Protein 6PTM (pdb70)

Solvent-accessible surface area: 27986 Å² total; per-residue (Å²): 103,68,158,87,0,44,38,57,10,77,81,0,98,150,19,11,64,141,0,110,93,82,69,33,50,0,23,47,2,28,2,2,17,40,0,0,54,7,2,32,38,4,0,79,44,0,70,104,46,48,108,36,0,44,137,26,0,58,118,1,62,92,7,28,146,76,15,52,148,36,0,144,67,0,6,64,26,0,10,53,20,0,4,64,6,0,59,54,11,18,74,46,0,59,17,17,54,166,68,106,38,118,55,36,115,16,40,102,31,52,23,63,125,0,120,31,75,127,1,33,0,26,23,143,62,109,9,1,4,5,4,4,3,14,141,10,24,111,49,153,68,2,48,85,49,0,7,26,12,18,22,13,115,0,12,0,29,25,0,84,49,75,89,15,78,17,20,88,150,13,37,85,93,0,114,147,43,142,77,23,4,0,0,13,0,46,1,24,4,48,80,6,6,159,56,0,49,135,118,41,88,66,0,62,68,6,22,1,53,126,64,0,55,0,0,0,20,7,78,11,0,47,64,0,1,27,21,2,0,118,22,0,0,70,72,0,35,61,59,14,0,12,23,0,0,0,0,3,0,20,37,0,4,4,11,0,20,64,187,59,167,15,24,14,68,8,7,109,100,0,1,70,62,0,34,119,41,0,124,130,66,4,54,70,24,91,123,0,23,127,22,24,104,44,111,49,155,52,21,83,37,0,89,10,61,47,25,0,66,69,108,50,58,28,38,25,31,9,1,0,1,1,13,4,0,3,62,12,0,18,82,0,6,28,34,0,31,78,18,0,97,136,74,3,94,140,6,67,1,0,4,7,5,28,1,51,15,7,7,78,36,108,13,7,2,0,4,8,4,23,8,1,2,123,33,6,52,0,0,4,0,3,0,29,8,1,13,54,114,35,144,66,85,91,54,100,27,39,155,6,9,27,0,34,3,17,12,0,0,0,0,0,2,0,0,6,3,13,8,59,74,38,1,0,1,0,1,22,0,20,0,3,3,23,38,32,23,3,40,1,118,14,66,57,75,16,0,42,0,0,0,0,0,0,1,1,5,0,3,3,2,3,30,0,47,11,5,7,2,72,110,100,0,29,47,84,90,16,19,0,2,1,2,3,0,5,0,58,1,1,15,14,0,10,2,0,14,16,20,0,17,25,9,6,75,50,0,3,52,2,8,123,49,100,21,4,0,20,2,2,9,5,56,0,0,0,2,8,36,70,101,0,3,65,16,2,40,91,0,0,38,67,0,1,22,14,2,8,4,0,0,0,0,6,42,20,3,8,130,106,27,93,62,98,11,15,0,0,0,0,17,58,0,36,44,0,47,75,41,4,1,83,10,0,35,102,9,0,75,102,83,6,12,0,0,17,13,78,81,5,14,114,28,17,15,18,39,118,94,26,109,66,75,20,126,90,60,158,12,113,39,38,88,6,81,71,33,88,73,1,57,98,60,0,35,48,16,0,108,96,86,142,30,61,20,83,0,50,26,62,40,94,36,128,44,85,80,60,0,2,0,16,6,12,16,72,92,65,94,75,72,23,0,0,0,0,0,0,0,0,99,24,76,1,40,0,44,10,59,15,61,74,59,98,32,95,55,7,36,47,16,46,37,35,79,190,28,52,56,133,20,90,0,90,37,20,31,34,30,8,0,38,0,15,18,141

Nearest PDB structures (foldseek):
  6ptm-assembly1_A  TM=1.001E+00  e=0.000E+00  Bacteroides ovatus CL02T12C04
  5xb7-assembly1_D  TM=7.186E-01  e=4.247E-19  Bifidobacterium animalis subsp. lactis
  4uzs-assembly1_C  TM=6.684E-01  e=4.141E-20  Bifidobacterium bifidum S17
  5xb7-assembly1_C  TM=7.008E-01  e=5.876E-19  Bifidobacterium animalis subsp. lactis
  5xb7-assembly2_F  TM=6.852E-01  e=8.584E-19  Bifidobacterium animalis subsp. lactis

Radius of gyration: 26.78 Å; Cα contacts (8 Å, |Δi|>4): 1534; chains: 1; bounding box: 70×68×66 Å

Sequence (726 aa):
KEEEASGKINELRKLIAKAKKSGINTLKEETALRTAEIFMGYAKWDENNIDANVKNFSLVKKYKNESEKYAKLLPDFERQEIIEMMNSSISELEEAVMRGELKRLPTPVVDWTKVKVDKKDMLVYEGKPVFLADWTWKPRIKEYIEYHGNLDGFFMTNANVINNKGDISPKVINELQEKEDGSIGFVFLNHSNFPKWAEKKDPTVKDGPGIKYTMYDINHPLARQVNSDLIKGTVPYMAGKQYTGLGYMLCNEPHWNCIEKTWASAPISEYAYEEFRKWLKNKHGNNIDRLNELWSTSYKDFSSVDGPRIMQASMQGSPMYFDFMAFNMDRVTEWFSFLKNEIRKYDPQAKTHIKIMPNLWSDNKRDSGIDLEALTRRNSEIIGNDASSCGAWMWGKPKSWEKNYAFDWVEICMAYDFMKSVSPDKVMFNTEGHMLSTGKYRDLYQTKEYARGNYWLATIHGLTATQTWYWCRREDGSSRNGYAASNNHQPRIVNEVHATMIDLNSVSDYIMSFQRQRKPLRIFYTKASSINKAEHMNDVLRIYEKLNFSGLPIGFATEGILKNNPHEWDAIVVYKTPYAFKSDIETVQKYLDECGTVIIDNESFKTDEYGRKIDLTLKQGKGKLIVVSTLNEMKNEALAAVKSNKGMPMISIAETNDRNMPGCEWRVIAKDKNKYIVNIVNIGKSDATVSMSAAKGNIKSVSEVLTGLKSATKIVLKPNDVQLLEVSLE

Secondary structure (DSSP, 8-state):
-HHHHHHHHHHHHHHHHHHHHTT---HHHHHHHHHHHHHHHHHHHHHH-HHHHHHHHHTSGGGSTTHHHHHHHHHHHHHHHHHHHHHHHHHHHHHHHTTSSPPPP-----GGG-EEETTEEEETTEEE-EEEETT----HHHHTTS---EEEEEEGGGB-STT--B-HHHHHHHHH--S-SSEEEEEEBS---HHHHHH-GGGGSS-BTTTB-S-TT-HHHHHHHHHHHHHHHHHHTT-GGGTT-EEEEES-----BTTSTT-----HHHHHHHHHHHHHHHSSHHHHHHHHT---SSGGG----SSB-GGGTTSHHHHHHHHHHHHHHHHHHHHHHHHHHHH-TT--EEEE--THHHHSS---S---HHHHHHH-SSEEE--B--S--SSSSPPGGGGTBSS--HIIIIIHHHHHHH-TTS-EEEEEEBSS--SS---TT--HHHHHHHHHHHHHTT--EEEES---B-TTS-B---STTSGGG-HHHHHHHHHHHHHHHHTHHHHHHHHHS---EEEE--HHHHHH-SSHHHHHHHHHHHHTTSSS-EEEE-HHHHHHS----SEEEE-S--B--HHHHHHHHHHHHTT-EEEE-SSSS-B-TTSPBPS-----TTSEEEE-SSHHHHHHHHHHHHHHTT-S-SEEEEEEESSSS--EEEEEEEEETTEEEEEEEE-BSS-EEEEEEESSS-EEEEEETTT--B--SEEEE-TT-EEEEEEEE-

Structure (mmCIF, N/CA/C/O backbone):
data_6PTM
#
_entry.id   6PTM
#
_cell.length_a   60.240
_cell.length_b   109.690
_cell.length_c   126.090
_cell.angle_alpha   90.000
_cell.angle_beta   90.000
_cell.angle_gamma   90.000
#
_symmetry.space_group_name_H-M   'P 21 21 21'
#
loop_
_entity.id
_entity.type
_entity.pdbx_description
1 polymer 'Uncharacterized protein'
2 non-polymer 1,2-ETHANEDIOL
3 water water
#
loop_
_atom_site.group_PDB
_atom_site.id
_atom_site.type_symbol
_atom_site.label_atom_id
_atom_site.label_alt_id
_atom_site.label_comp_id
_atom_site.label_asym_id
_atom_site.label_entity_id
_atom_site.label_seq_id
_atom_site.pdbx_PDB_ins_code
_atom_site.Cartn_x
_atom_site.Cartn_y
_atom_site.Cartn_z
_atom_site.occupancy
_atom_site.B_iso_or_equiv
_atom_site.auth_seq_id
_atom_site.auth_comp_id
_atom_site.auth_asym_id
_atom_site.auth_atom_id
_atom_site.pdbx_PDB_model_num
ATOM 1 N N . LYS A 1 43 ? 71.653 145.889 11.796 1.00 42.07 45 LYS A N 1
ATOM 2 C CA . LYS A 1 43 ? 71.053 144.627 11.247 1.00 38.49 45 LYS A CA 1
ATOM 3 C C . LYS A 1 43 ? 70.554 143.744 12.383 1.00 32.92 45 LYS A C 1
ATOM 4 O O . LYS A 1 43 ? 69.701 142.898 12.123 1.00 35.30 45 LYS A O 1
ATOM 10 N N . GLU A 1 44 ? 71.034 143.975 13.598 1.00 31.29 46 GLU A N 1
ATOM 11 C CA . GLU A 1 44 ? 70.573 143.267 14.815 1.00 32.17 46 GLU A CA 1
ATOM 12 C C . GLU A 1 44 ? 69.082 143.545 15.047 1.00 31.60 46 GLU A C 1
ATOM 13 O O . GLU A 1 44 ? 68.278 142.584 15.111 1.00 28.54 46 GLU A O 1
ATOM 19 N N . GLU A 1 45 ? 68.707 144.816 15.139 1.00 29.80 47 GLU A N 1
ATOM 20 C CA . GLU A 1 45 ? 67.296 145.227 15.346 1.00 30.52 47 GLU A CA 1
ATOM 21 C C . GLU A 1 45 ? 66.437 144.696 14.182 1.00 25.82 47 GLU A C 1
ATOM 22 O O . GLU A 1 45 ? 65.365 144.106 14.423 1.00 22.58 47 GLU A O 1
ATOM 28 N N . GLU A 1 46 ? 66.902 144.867 12.949 1.00 25.56 48 GLU A N 1
ATOM 29 C CA . GLU A 1 46 ? 66.143 144.456 11.734 1.00 25.76 48 GLU A CA 1
ATOM 30 C C . GLU A 1 46 ? 65.928 142.938 11.773 1.00 24.50 48 GLU A C 1
ATOM 31 O O . GLU A 1 46 ? 64.802 142.495 11.502 1.00 22.85 48 GLU A O 1
ATOM 37 N N . ALA A 1 47 ? 66.982 142.165 12.070 1.00 22.82 49 ALA A N 1
ATOM 38 C CA . ALA A 1 47 ? 66.902 140.691 12.139 1.00 22.73 49 ALA A CA 1
ATOM 39 C C . ALA A 1 47 ? 65.917 140.275 13.233 1.00 23.27 49 ALA A C 1
ATOM 40 O O . ALA A 1 47 ? 65.082 139.410 12.906 1.00 21.98 49 ALA A O 1
ATOM 42 N N . SER A 1 48 ? 66.002 140.836 14.455 1.00 21.37 50 SER A N 1
ATOM 43 C CA . SER A 1 48 ? 65.076 140.503 15.577 1.00 22.91 50 SER A CA 1
ATOM 44 C C . SER A 1 48 ? 63.638 140.767 15.147 1.00 22.04 50 SER A C 1
ATOM 45 O O . SER A 1 48 ? 62.811 139.975 15.504 1.00 24.03 50 SER A O 1
ATOM 48 N N . GLY A 1 49 ? 63.379 141.883 14.465 1.00 22.00 51 GLY A N 1
ATOM 49 C CA . GLY A 1 49 ? 62.068 142.228 13.879 1.00 24.34 51 GLY A CA 1
ATOM 50 C C . GLY A 1 49 ? 61.510 141.133 12.969 1.00 23.83 51 GLY A C 1
ATOM 51 O O . GLY A 1 49 ? 60.384 140.699 13.203 1.00 26.90 51 GLY A O 1
ATOM 52 N N . LYS A 1 50 ? 62.259 140.694 11.958 1.00 25.01 52 LYS A N 1
ATOM 53 C CA . LYS A 1 50 ? 61.838 139.614 11.012 1.00 23.89 52 LYS A CA 1
ATOM 54 C C . LYS A 1 50 ? 61.605 138.292 11.741 1.00 22.14 52 LYS A C 1
ATOM 55 O O . LYS A 1 50 ? 60.639 137.576 11.397 1.00 18.56 52 LYS A O 1
ATOM 61 N N . ILE A 1 51 ? 62.446 137.988 12.732 1.00 21.18 53 ILE A N 1
ATOM 62 C CA . ILE A 1 51 ? 62.304 136.755 13.540 1.00 21.87 53 ILE A CA 1
ATOM 63 C C . ILE A 1 51 ? 60.960 136.798 14.266 1.00 24.06 53 ILE A C 1
ATOM 64 O O . ILE A 1 51 ? 60.205 135.773 14.234 1.00 22.73 53 ILE A O 1
ATOM 69 N N . ASN A 1 52 ? 60.666 137.911 14.946 1.00 25.55 54 ASN A N 1
ATOM 70 C CA . ASN A 1 52 ? 59.374 138.052 15.675 1.00 26.00 54 ASN A CA 1
ATOM 71 C C . ASN A 1 52 ? 58.225 137.916 14.670 1.00 23.15 54 ASN A C 1
ATOM 72 O O . ASN A 1 52 ? 57.213 137.342 15.016 1.00 26.64 54 ASN A O 1
ATOM 77 N N . GLU A 1 53 ? 58.376 138.438 13.460 1.00 23.65 55 GLU A N 1
ATOM 78 C CA . GLU A 1 53 ? 57.303 138.422 12.435 1.00 24.80 55 GLU A CA 1
ATOM 79 C C . GLU A 1 53 ? 57.056 136.957 12.043 1.00 24.10 55 GLU A C 1
ATOM 80 O O . GLU A 1 53 ? 55.885 136.503 12.117 1.00 22.34 55 GLU A O 1
ATOM 86 N N . LEU A 1 54 ? 58.119 136.217 11.696 1.00 21.50 56 LEU A N 1
ATOM 87 C CA . LEU A 1 54 ? 57.987 134.781 11.341 1.00 21.48 56 LEU A CA 1
ATOM 88 C C . LEU A 1 54 ? 57.380 134.001 12.501 1.00 20.02 56 LEU A C 1
ATOM 89 O O . LEU A 1 54 ? 56.521 133.161 12.226 1.00 22.47 56 LEU A O 1
ATOM 94 N N . ARG A 1 55 ? 57.783 134.277 13.749 1.00 21.48 57 ARG A N 1
ATOM 95 C CA . ARG A 1 55 ? 57.266 133.554 14.943 1.00 20.99 57 ARG A CA 1
ATOM 96 C C . ARG A 1 55 ? 55.745 133.732 15.060 1.00 21.87 57 ARG A C 1
ATOM 97 O O . ARG A 1 55 ? 55.061 132.740 15.363 1.00 23.84 57 ARG A O 1
ATOM 105 N N . LYS A 1 56 ? 55.212 134.931 14.829 1.00 23.33 58 LYS A N 1
ATOM 106 C CA . LYS A 1 56 ? 53.739 135.128 14.889 1.00 26.10 58 LYS A CA 1
ATOM 107 C C . LYS A 1 56 ? 53.080 134.451 13.677 1.00 23.66 58 LYS A C 1
ATOM 108 O O . LYS A 1 56 ? 52.000 133.897 13.833 1.00 25.14 58 LYS A O 1
ATOM 114 N N . LEU A 1 57 ? 53.684 134.507 12.495 1.00 21.66 59 LEU A N 1
ATOM 115 C CA . LEU A 1 57 ? 53.068 133.916 11.274 1.00 21.63 59 LEU A CA 1
ATOM 116 C C . LEU A 1 57 ? 52.980 132.403 11.462 1.00 21.93 59 LEU A C 1
ATOM 117 O O . LEU A 1 57 ? 51.956 131.805 11.098 1.00 23.29 59 LEU A O 1
ATOM 122 N N . ILE A 1 58 ? 53.998 131.807 12.076 1.00 21.23 60 ILE A N 1
ATOM 123 C CA . ILE A 1 58 ? 53.977 130.359 12.402 1.00 22.59 60 ILE A CA 1
ATOM 124 C C . ILE A 1 58 ? 52.778 130.053 13.307 1.00 22.98 60 ILE A C 1
ATOM 125 O O . ILE A 1 58 ? 52.061 129.074 13.030 1.00 21.38 60 ILE A O 1
ATOM 130 N N . ALA A 1 59 ? 52.566 130.834 14.367 1.00 26.11 61 ALA A N 1
ATOM 131 C CA . ALA A 1 59 ? 51.455 130.569 15.321 1.00 24.34 61 ALA A CA 1
ATOM 132 C C . ALA A 1 59 ? 50.143 130.641 14.543 1.00 24.20 61 ALA A C 1
ATOM 133 O O . ALA A 1 59 ? 49.340 129.712 14.697 1.00 28.79 61 ALA A O 1
ATOM 135 N N . LYS A 1 60 ? 49.975 131.650 13.681 1.00 25.45 62 LYS A N 1
ATOM 136 C CA . LYS A 1 60 ? 48.760 131.817 12.843 1.00 27.11 62 LYS A CA 1
ATOM 137 C C . LYS A 1 60 ? 48.601 130.625 11.882 1.00 28.49 62 LYS A C 1
ATOM 138 O O . LYS A 1 60 ? 47.522 130.006 11.915 1.00 26.77 62 LYS A O 1
ATOM 144 N N . ALA A 1 61 ? 49.613 130.263 11.079 1.00 24.36 63 ALA A N 1
ATOM 145 C CA . ALA A 1 61 ? 49.520 129.083 10.164 1.00 24.80 63 ALA A CA 1
ATOM 146 C C . ALA A 1 61 ? 49.146 127.791 10.918 1.00 24.58 63 ALA A C 1
ATOM 147 O O . ALA A 1 61 ? 48.301 127.036 10.418 1.00 23.94 63 ALA A O 1
ATOM 149 N N . LYS A 1 62 ? 49.778 127.529 12.062 1.00 27.34 64 LYS A N 1
ATOM 150 C CA . LYS A 1 62 ? 49.491 126.369 12.951 1.00 30.78 64 LYS A CA 1
ATOM 151 C C . LYS A 1 62 ? 48.004 126.273 13.286 1.00 34.57 64 LYS A C 1
ATOM 152 O O . LYS A 1 62 ? 47.477 125.136 13.243 1.00 33.45 64 LYS A O 1
ATOM 158 N N . LYS A 1 63 ? 47.380 127.405 13.642 1.00 39.02 65 LYS A N 1
ATOM 159 C CA . LYS A 1 63 ? 45.925 127.513 13.946 1.00 38.68 65 LYS A CA 1
ATOM 160 C C . LYS A 1 63 ? 45.147 126.936 12.753 1.00 38.52 65 LYS A C 1
ATOM 161 O O . LYS A 1 63 ? 44.159 126.256 12.979 1.00 36.76 65 LYS A O 1
ATOM 163 N N . SER A 1 64 ? 45.590 127.149 11.515 1.00 37.08 66 SER A N 1
ATOM 164 C CA . SER A 1 64 ? 44.878 126.678 10.299 1.00 34.30 66 SER A CA 1
ATOM 165 C C . SER A 1 64 ? 45.190 125.216 9.974 1.00 32.58 66 SER A C 1
ATOM 166 O O . SER A 1 64 ? 44.766 124.776 8.892 1.00 37.84 66 SER A O 1
ATOM 169 N N . GLY A 1 65 ? 45.958 124.519 10.813 1.00 29.36 67 GLY A N 1
ATOM 170 C CA . GLY A 1 65 ? 46.395 123.128 10.581 1.00 28.74 67 GLY A CA 1
ATOM 171 C C . GLY A 1 65 ? 47.546 122.991 9.576 1.00 28.22 67 GLY A C 1
ATOM 172 O O . GLY A 1 65 ? 47.801 121.870 9.134 1.00 24.61 67 GLY A O 1
ATOM 173 N N . ILE A 1 66 ? 48.247 124.060 9.211 1.00 25.87 68 ILE A N 1
ATOM 174 C CA . ILE A 1 66 ? 49.434 123.950 8.311 1.00 24.63 68 ILE A CA 1
ATOM 175 C C . ILE A 1 66 ? 50.600 123.329 9.103 1.00 22.84 68 ILE A C 1
ATOM 176 O O . ILE A 1 66 ? 50.886 123.800 10.210 1.00 22.44 68 ILE A O 1
ATOM 181 N N . ASN A 1 67 ? 51.296 122.355 8.518 1.00 19.80 69 ASN A N 1
ATOM 182 C CA . ASN A 1 67 ? 52.567 121.816 9.063 1.00 19.70 69 ASN A CA 1
ATOM 183 C C . ASN A 1 67 ? 53.675 122.867 8.879 1.00 20.41 69 ASN A C 1
ATOM 184 O O . ASN A 1 67 ? 54.211 123.002 7.727 1.00 18.55 69 ASN A O 1
ATOM 189 N N . THR A 1 68 ? 54.058 123.564 9.961 1.00 18.92 70 THR A N 1
ATOM 190 C CA . THR A 1 68 ? 55.048 124.672 9.925 1.00 17.97 70 THR A CA 1
ATOM 191 C C . THR A 1 68 ? 56.448 124.156 10.295 1.00 16.82 70 THR A C 1
ATOM 192 O O . THR A 1 68 ? 57.286 124.974 10.710 1.00 16.36 70 THR A O 1
ATOM 196 N N . LEU A 1 69 ? 56.725 122.862 10.165 1.00 16.47 71 LEU A N 1
ATOM 197 C CA . LEU A 1 69 ? 58.068 122.314 10.512 1.00 17.22 71 LEU A CA 1
ATOM 198 C C . LEU A 1 69 ? 59.171 123.124 9.812 1.00 16.36 71 LEU A C 1
ATOM 199 O O . LEU A 1 69 ? 60.167 123.478 10.462 1.00 15.96 71 LEU A O 1
ATOM 204 N N . LYS A 1 70 ? 59.006 123.415 8.528 1.00 16.47 72 LYS A N 1
ATOM 205 C CA . LYS A 1 70 ? 60.075 124.062 7.728 1.00 17.86 72 LYS A CA 1
ATOM 206 C C . LYS A 1 70 ? 60.400 125.433 8.351 1.00 16.50 72 LYS A C 1
ATOM 207 O O . LYS A 1 70 ? 61.554 125.672 8.640 1.00 15.87 72 LYS A O 1
ATOM 213 N N . GLU A 1 71 ? 59.381 126.262 8.589 1.00 17.83 73 GLU A N 1
ATOM 214 C CA . GLU A 1 71 ? 59.538 127.639 9.123 1.00 17.29 73 GLU A CA 1
ATOM 215 C C . GLU A 1 71 ? 60.036 127.581 10.573 1.00 16.62 73 GLU A C 1
ATOM 216 O O . GLU A 1 71 ? 60.881 128.434 10.949 1.00 18.31 73 GLU A O 1
ATOM 222 N N . GLU A 1 72 ? 59.565 126.632 11.373 1.00 17.33 74 GLU A N 1
ATOM 223 C CA . GLU A 1 72 ? 60.086 126.451 12.754 1.00 17.18 74 GLU A CA 1
ATOM 224 C C . GLU A 1 72 ? 61.572 126.109 12.734 1.00 16.71 74 GLU A C 1
ATOM 225 O O . GLU A 1 72 ? 62.311 126.552 13.650 1.00 16.52 74 GLU A O 1
ATOM 231 N N . THR A 1 73 ? 62.009 125.325 11.748 1.00 17.02 75 THR A N 1
ATOM 232 C CA . THR A 1 73 ? 63.437 124.960 11.588 1.00 15.58 75 THR A CA 1
ATOM 233 C C . THR A 1 73 ? 64.222 126.230 11.273 1.00 15.73 75 THR A C 1
ATOM 234 O O . THR A 1 73 ? 65.284 126.452 11.891 1.00 16.49 75 THR A O 1
ATOM 238 N N . ALA A 1 74 ? 63.745 127.030 10.323 1.00 15.93 76 ALA A N 1
ATOM 239 C CA . ALA A 1 74 ? 64.372 128.320 9.943 1.00 16.18 76 ALA A CA 1
ATOM 240 C C . ALA A 1 74 ? 64.397 129.279 11.151 1.00 16.57 76 ALA A C 1
ATOM 241 O O . ALA A 1 74 ? 65.433 129.955 11.367 1.00 15.49 76 ALA A O 1
ATOM 243 N N . LEU A 1 75 ? 63.270 129.405 11.854 1.00 18.10 77 LEU A N 1
ATOM 244 C CA . LEU A 1 75 ? 63.150 130.289 13.049 1.00 17.82 77 LEU A CA 1
ATOM 245 C C . LEU A 1 75 ? 64.200 129.853 14.076 1.00 18.24 77 LEU A C 1
ATOM 246 O O . LEU A 1 75 ? 64.898 130.712 14.619 1.00 19.70 77 LEU A O 1
ATOM 251 N N . ARG A 1 76 ? 64.286 128.562 14.377 1.00 18.35 78 ARG A N 1
ATOM 252 C CA . ARG A 1 76 ? 65.258 128.055 15.373 1.00 18.21 78 ARG A CA 1
ATOM 253 C C . ARG A 1 76 ? 66.680 128.351 14.896 1.00 19.20 78 ARG A C 1
ATOM 254 O O . ARG A 1 76 ? 67.531 128.757 15.721 1.00 17.84 78 ARG A O 1
ATOM 262 N N . THR A 1 77 ? 66.952 128.144 13.614 1.00 18.39 79 THR A N 1
ATOM 263 C CA . THR A 1 77 ? 68.284 128.456 13.076 1.00 17.88 79 THR A CA 1
ATOM 264 C C . THR A 1 77 ? 68.600 129.928 13.355 1.00 17.49 79 THR A C 1
ATOM 265 O O . THR A 1 77 ? 69.746 130.271 13.730 1.00 17.59 79 THR A O 1
ATOM 269 N N . ALA A 1 78 ? 67.631 130.789 13.106 1.00 18.48 80 ALA A N 1
ATOM 270 C CA . ALA A 1 78 ? 67.790 132.243 13.236 1.00 17.66 80 ALA A CA 1
ATOM 271 C C . ALA A 1 78 ? 68.062 132.556 14.708 1.00 19.49 80 ALA A C 1
ATOM 272 O O . ALA A 1 78 ? 69.069 133.254 14.991 1.00 20.06 80 ALA A O 1
ATOM 274 N N . GLU A 1 79 ? 67.263 131.988 15.620 1.00 19.71 81 GLU A N 1
ATOM 275 C CA . GLU A 1 79 ? 67.420 132.217 17.088 1.00 20.23 81 GLU A CA 1
ATOM 276 C C . GLU A 1 79 ? 68.828 131.819 17.502 1.00 19.86 81 GLU A C 1
ATOM 277 O O . GLU A 1 79 ? 69.441 132.562 18.233 1.00 17.52 81 GLU A O 1
ATOM 283 N N . ILE A 1 80 ? 69.341 130.704 16.985 1.00 19.06 82 ILE A N 1
ATOM 284 C CA . ILE A 1 80 ? 70.691 130.203 17.367 1.00 19.67 82 ILE A CA 1
ATOM 285 C C . ILE A 1 80 ? 71.752 131.177 16.845 1.00 19.67 82 ILE A C 1
ATOM 286 O O . ILE A 1 80 ? 72.655 131.527 17.608 1.00 19.24 82 ILE A O 1
ATOM 291 N N . PHE A 1 81 ? 71.644 131.590 15.588 1.00 17.96 83 PHE A N 1
ATOM 292 C CA . PHE A 1 81 ? 72.725 132.361 14.928 1.00 18.78 83 PHE A CA 1
ATOM 293 C C . PHE A 1 81 ? 72.667 133.815 15.375 1.00 18.64 83 PHE A C 1
ATOM 294 O O . PHE A 1 81 ? 73.656 134.510 15.137 1.00 20.40 83 PHE A O 1
ATOM 302 N N . MET A 1 82 ? 71.563 134.266 15.954 1.00 18.03 84 MET A N 1
ATOM 303 C CA . MET A 1 82 ? 71.557 135.627 16.540 1.00 19.75 84 MET A CA 1
ATOM 304 C C . MET A 1 82 ? 72.544 135.576 17.714 1.00 19.75 84 MET A C 1
ATOM 305 O O . MET A 1 82 ? 73.341 136.512 17.854 1.00 20.67 84 MET A O 1
ATOM 310 N N . GLY A 1 83 ? 72.496 134.523 18.528 1.00 19.23 85 GLY A N 1
ATOM 311 C CA . GLY A 1 83 ? 73.429 134.403 19.660 1.00 21.42 85 GLY A CA 1
ATOM 312 C C . GLY A 1 83 ? 74.854 134.214 19.173 1.00 22.50 85 GLY A C 1
ATOM 313 O O . GLY A 1 83 ? 75.796 134.780 19.796 1.00 20.09 85 GLY A O 1
ATOM 314 N N . TYR A 1 84 ? 75.037 133.475 18.073 1.00 20.20 86 TYR A N 1
ATOM 315 C CA . TYR A 1 84 ? 76.394 133.267 17.515 1.00 21.17 86 TYR A CA 1
ATOM 316 C C . TYR A 1 84 ? 76.940 134.606 16.998 1.00 21.25 86 TYR A C 1
ATOM 317 O O . TYR A 1 84 ? 78.130 134.893 17.240 1.00 21.07 86 TYR A O 1
ATOM 326 N N . ALA A 1 85 ? 76.109 135.401 16.310 1.00 19.30 87 ALA A N 1
ATOM 327 C CA . ALA A 1 85 ? 76.496 136.715 15.778 1.00 20.81 87 ALA A CA 1
ATOM 328 C C . ALA A 1 85 ? 76.862 137.647 16.952 1.00 22.12 87 ALA A C 1
ATOM 329 O O . ALA A 1 85 ? 77.833 138.401 16.810 1.00 22.54 87 ALA A O 1
ATOM 331 N N . LYS A 1 86 ? 76.120 137.591 18.054 1.00 22.33 88 LYS A N 1
ATOM 332 C CA . LYS A 1 86 ? 76.397 138.403 19.271 1.00 24.11 88 LYS A CA 1
ATOM 333 C C . LYS A 1 86 ? 77.758 137.976 19.831 1.00 23.41 88 LYS A C 1
ATOM 334 O O . LYS A 1 86 ? 78.570 138.838 20.121 1.00 24.45 88 LYS A O 1
ATOM 340 N N . TRP A 1 87 ? 78.019 136.679 19.950 1.00 22.77 89 TRP A N 1
ATOM 341 C CA . TRP A 1 87 ? 79.375 136.191 20.292 1.00 22.55 89 TRP A CA 1
ATOM 342 C C . TRP A 1 87 ? 80.382 136.766 19.301 1.00 23.26 89 TRP A C 1
ATOM 343 O O . TRP A 1 87 ? 81.375 137.349 19.757 1.00 24.02 89 TRP A O 1
ATOM 354 N N . ASP A 1 88 ? 80.105 136.713 18.004 1.00 20.37 90 ASP A N 1
ATOM 355 C CA . ASP A 1 88 ? 81.099 137.169 17.011 1.00 21.93 90 ASP A CA 1
ATOM 356 C C . ASP A 1 88 ? 81.377 138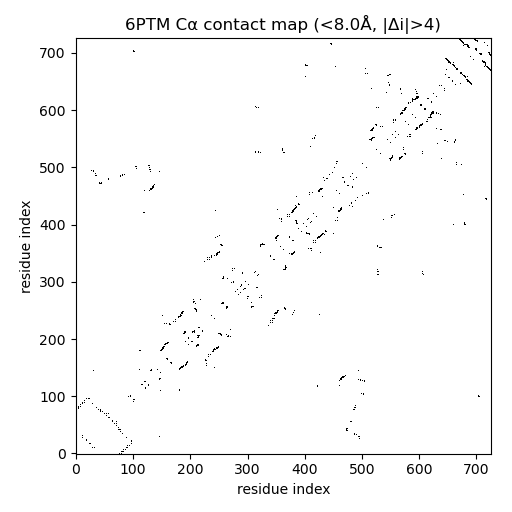.668 17.248 1.00 23.93 90 ASP A C 1
ATOM 357 O O . ASP A 1 88 ? 82.542 139.091 17.180 1.00 24.06 90 ASP A O 1
ATOM 362 N N . GLU A 1 89 ? 80.337 139.453 17.461 1.00 25.67 91 GLU A N 1
ATOM 363 C CA . GLU A 1 89 ? 80.438 140.924 17.640 1.00 28.64 91 GLU A CA 1
ATOM 364 C C . GLU A 1 89 ? 81.325 141.204 18.859 1.00 28.60 91 GLU A C 1
ATOM 365 O O . GLU A 1 89 ? 82.076 142.146 18.799 1.00 25.84 91 GLU A O 1
ATOM 371 N N . ASN A 1 90 ? 81.256 140.371 19.905 1.00 30.76 92 ASN A N 1
ATOM 372 C CA . ASN A 1 90 ? 81.971 140.591 21.195 1.00 30.69 92 ASN A CA 1
ATOM 373 C C . ASN A 1 90 ? 83.354 139.934 21.192 1.00 30.70 92 ASN A C 1
ATOM 374 O O . ASN A 1 90 ? 84.086 140.149 22.173 1.00 33.30 92 ASN A O 1
ATOM 379 N N . ASN A 1 91 ? 83.722 139.184 20.158 1.00 27.11 93 ASN A N 1
ATOM 380 C CA . ASN A 1 91 ? 84.986 138.406 20.160 1.00 27.62 93 ASN A CA 1
ATOM 381 C C . ASN A 1 91 ? 85.660 138.575 18.802 1.00 28.86 93 ASN A C 1
ATOM 382 O O . ASN A 1 91 ? 86.063 137.541 18.231 1.00 28.29 93 ASN A O 1
ATOM 387 N N . ILE A 1 92 ? 85.755 139.815 18.291 1.00 28.09 94 ILE A N 1
ATOM 388 C CA . ILE A 1 92 ? 86.344 140.094 16.944 1.00 30.46 94 ILE A CA 1
ATOM 389 C C . ILE A 1 92 ? 87.728 139.429 16.868 1.00 30.52 94 ILE A C 1
ATOM 390 O O . ILE A 1 92 ? 88.088 138.837 15.787 1.00 29.02 94 ILE A O 1
ATOM 395 N N . ASP A 1 93 ? 88.511 139.581 17.944 1.00 34.84 95 ASP A N 1
ATOM 396 C CA . ASP A 1 93 ? 89.940 139.162 18.002 1.00 34.78 95 ASP A CA 1
ATOM 397 C C . ASP A 1 93 ? 90.006 137.648 17.765 1.00 30.64 95 ASP A C 1
ATOM 398 O O . ASP A 1 93 ? 90.839 137.183 16.950 1.00 30.03 95 ASP A O 1
ATOM 403 N N . ALA A 1 94 ? 89.119 136.904 18.413 1.00 28.18 96 ALA A N 1
ATOM 404 C CA . ALA A 1 94 ? 89.034 135.435 18.241 1.00 30.98 96 ALA A CA 1
ATOM 405 C C . ALA A 1 94 ? 88.749 135.126 16.766 1.00 28.60 96 ALA A C 1
ATOM 406 O O . ALA A 1 94 ? 89.421 134.241 16.238 1.00 29.86 96 ALA A O 1
ATOM 408 N N . ASN A 1 95 ? 87.893 135.896 16.072 1.00 27.50 97 ASN A N 1
ATOM 409 C CA . ASN A 1 95 ? 87.556 135.591 14.654 1.00 27.06 97 ASN A CA 1
ATOM 410 C C . ASN A 1 95 ? 88.676 136.025 13.717 1.00 28.49 97 ASN A C 1
ATOM 411 O O . ASN A 1 95 ? 88.783 135.409 12.621 1.00 29.66 97 ASN A O 1
ATOM 416 N N . VAL A 1 96 ? 89.484 137.026 14.101 1.00 29.72 98 VAL A N 1
ATOM 417 C CA . VAL A 1 96 ? 90.648 137.441 13.261 1.00 30.22 98 VAL A CA 1
ATOM 418 C C . VAL A 1 96 ? 91.544 136.198 13.148 1.00 30.51 98 VAL A C 1
ATOM 419 O O . VAL A 1 96 ? 92.001 135.865 12.013 1.00 33.44 98 VAL A O 1
ATOM 423 N N . LYS A 1 97 ? 91.806 135.573 14.300 1.00 34.87 99 LYS A N 1
ATOM 424 C CA . LYS A 1 97 ? 92.621 134.333 14.438 1.00 36.07 99 LYS A CA 1
ATOM 425 C C . LYS A 1 97 ? 91.953 133.239 13.599 1.00 33.92 99 LYS A C 1
ATOM 426 O O . LYS A 1 97 ? 92.614 132.726 12.665 1.00 29.79 99 LYS A O 1
ATOM 432 N N . ASN A 1 98 ? 90.656 132.977 13.839 1.00 30.74 100 ASN A N 1
ATOM 433 C CA . ASN A 1 98 ? 89.898 131.982 13.024 1.00 29.36 100 ASN A CA 1
ATOM 434 C C . ASN A 1 98 ? 90.110 132.262 11.524 1.00 28.29 100 ASN A C 1
ATOM 435 O O . ASN A 1 98 ? 90.558 131.336 10.845 1.00 26.55 100 ASN A O 1
ATOM 440 N N . PHE A 1 99 ? 89.851 133.472 11.002 1.00 28.81 101 PHE A N 1
ATOM 441 C CA . PHE A 1 99 ? 89.977 133.764 9.545 1.00 30.79 101 PHE A CA 1
ATOM 442 C C . PHE A 1 99 ? 91.441 133.757 9.059 1.00 36.20 101 PHE A C 1
ATOM 443 O O . PHE A 1 99 ? 91.670 133.594 7.824 1.00 35.12 101 PHE A O 1
ATOM 451 N N . SER A 1 100 ? 92.425 133.993 9.931 1.00 38.49 102 SER A N 1
ATOM 452 C CA . SER A 1 100 ? 93.844 134.050 9.477 1.00 42.95 102 SER A CA 1
ATOM 453 C C . SER A 1 100 ? 94.272 132.637 9.051 1.00 45.03 102 SER A C 1
ATOM 454 O O . SER A 1 100 ? 94.927 132.535 7.987 1.00 42.67 102 SER A O 1
ATOM 457 N N . LEU A 1 101 ? 93.812 131.632 9.816 1.00 43.90 103 LEU A N 1
ATOM 458 C CA . LEU A 1 101 ? 94.093 130.179 9.625 1.00 41.30 103 LEU A CA 1
ATOM 459 C C . LEU A 1 101 ? 93.501 129.701 8.300 1.00 35.75 103 LEU A C 1
ATOM 460 O O . LEU A 1 101 ? 93.714 128.551 7.962 1.00 38.40 103 LEU A O 1
ATOM 465 N N . VAL A 1 102 ? 92.699 130.524 7.634 1.00 36.85 104 VAL A N 1
ATOM 466 C CA . VAL A 1 102 ? 92.052 130.093 6.359 1.00 39.21 104 VAL A CA 1
ATOM 467 C C . VAL A 1 102 ? 92.761 130.826 5.224 1.00 42.63 104 VAL A C 1
ATOM 468 O O . VAL A 1 102 ? 92.630 132.041 5.158 1.00 43.38 104 VAL A O 1
ATOM 472 N N . LYS A 1 103 ? 93.335 130.078 4.286 1.00 48.01 105 LYS A N 1
ATOM 473 C CA . LYS A 1 103 ? 94.229 130.647 3.248 1.00 50.81 105 LYS A CA 1
ATOM 474 C C . LYS A 1 103 ? 93.571 131.755 2.427 1.00 50.81 105 LYS A C 1
ATOM 475 O O . LYS A 1 103 ? 94.223 132.779 2.262 1.00 59.70 105 LYS A O 1
ATOM 476 N N . LYS A 1 104 ? 92.321 131.625 1.992 1.00 47.46 106 LYS A N 1
ATOM 477 C CA . LYS A 1 104 ? 91.803 132.726 1.136 1.00 49.55 106 LYS A CA 1
ATOM 478 C C . LYS A 1 104 ? 91.217 133.884 1.956 1.00 46.97 106 LYS A C 1
ATOM 479 O O . LYS A 1 104 ? 90.854 134.893 1.347 1.00 43.97 106 LYS A O 1
ATOM 485 N N . TYR A 1 105 ? 91.155 133.749 3.277 1.00 44.39 107 TYR A N 1
ATOM 486 C CA . TYR A 1 105 ? 90.628 134.848 4.124 1.00 49.20 107 TYR A CA 1
ATOM 487 C C . TYR A 1 105 ? 91.757 135.399 5.007 1.00 49.42 107 TYR A C 1
ATOM 488 O O . TYR A 1 105 ? 91.494 136.223 5.894 1.00 56.63 107 TYR A O 1
ATOM 497 N N . LYS A 1 106 ? 92.990 134.976 4.748 1.00 44.07 108 LYS A N 1
ATOM 498 C CA . LYS A 1 106 ? 94.163 135.423 5.552 1.00 44.48 108 LYS A CA 1
ATOM 499 C C . LYS A 1 106 ? 94.534 136.898 5.315 1.00 40.56 108 LYS A C 1
ATOM 500 O O . LYS A 1 106 ? 94.803 137.582 6.287 1.00 40.99 108 LYS A O 1
ATOM 501 N N . ASN A 1 107 ? 94.540 137.355 4.065 1.00 40.77 109 ASN A N 1
ATOM 502 C CA . ASN A 1 107 ? 94.933 138.747 3.720 1.00 42.88 109 ASN A CA 1
ATOM 503 C C . ASN A 1 107 ? 93.958 139.784 4.293 1.00 45.71 109 ASN A C 1
ATOM 504 O O . ASN A 1 107 ? 94.406 140.906 4.543 1.00 49.02 109 ASN A O 1
ATOM 509 N N . GLU A 1 108 ? 92.668 139.445 4.383 1.00 47.21 110 GLU A N 1
ATOM 510 C CA . GLU A 1 108 ? 91.596 140.371 4.847 1.00 44.17 110 GLU A CA 1
ATOM 511 C C . GLU A 1 108 ? 90.991 139.940 6.194 1.00 40.68 110 GLU A C 1
ATOM 512 O O . GLU A 1 108 ? 89.867 140.361 6.476 1.00 41.44 110 GLU A O 1
ATOM 518 N N . SER A 1 109 ? 91.705 139.155 6.994 1.00 34.73 111 SER A N 1
ATOM 519 C CA . SER A 1 109 ? 91.176 138.636 8.282 1.00 36.68 111 SER A CA 1
ATOM 520 C C . SER A 1 109 ? 90.499 139.703 9.162 1.00 35.18 111 SER A C 1
ATOM 521 O O . SER A 1 109 ? 89.439 139.400 9.689 1.00 34.78 111 SER A O 1
ATOM 524 N N . GLU A 1 110 ? 91.078 140.897 9.305 1.00 31.73 112 GLU A N 1
ATOM 525 C CA . GLU A 1 110 ? 90.520 141.928 10.235 1.00 33.18 112 GLU A CA 1
ATOM 526 C C . GLU A 1 110 ? 89.168 142.381 9.659 1.00 29.14 112 GLU A C 1
ATOM 527 O O . GLU A 1 110 ? 88.199 142.448 10.416 1.00 26.24 112 GLU A O 1
ATOM 529 N N . LYS A 1 111 ? 89.092 142.609 8.348 1.00 29.00 113 LYS A N 1
ATOM 530 C CA . LYS A 1 111 ? 87.850 143.058 7.673 1.00 32.62 113 LYS A CA 1
ATOM 531 C C . LYS A 1 111 ? 86.776 141.979 7.838 1.00 31.56 113 LYS A C 1
ATOM 532 O O . LYS A 1 111 ? 85.607 142.330 8.118 1.00 28.81 113 LYS A O 1
ATOM 538 N N . TYR A 1 112 ? 87.152 140.712 7.630 1.00 30.88 114 TYR A N 1
ATOM 539 C CA . TYR A 1 112 ? 86.208 139.562 7.654 1.00 31.74 114 TYR A CA 1
ATOM 540 C C . TYR A 1 112 ? 85.650 139.394 9.060 1.00 26.10 114 TYR A C 1
ATOM 541 O O . TYR A 1 112 ? 84.471 139.176 9.181 1.00 23.39 114 TYR A O 1
ATOM 550 N N . ALA A 1 113 ? 86.484 139.524 10.086 1.00 24.13 115 ALA A N 1
ATOM 551 C CA . ALA A 1 113 ? 86.058 139.364 11.483 1.00 24.77 115 ALA A CA 1
ATOM 552 C C . ALA A 1 113 ? 85.080 140.501 11.824 1.00 24.81 115 ALA A C 1
ATOM 553 O O . ALA A 1 113 ? 84.049 140.245 12.509 1.00 24.74 115 ALA A O 1
ATOM 555 N N . LYS A 1 114 ? 85.310 141.689 11.270 1.00 22.35 116 LYS A N 1
ATOM 556 C CA . LYS A 1 114 ? 84.423 142.855 11.516 1.00 23.76 116 LYS A CA 1
ATOM 557 C C . LYS A 1 114 ? 83.080 142.657 10.813 1.00 21.58 116 LYS A C 1
ATOM 558 O O . LYS A 1 114 ? 82.095 143.007 11.399 1.00 22.73 116 LYS A O 1
ATOM 564 N N . LEU A 1 115 ? 83.052 142.136 9.587 1.00 22.09 117 LEU A N 1
ATOM 565 C CA . LEU A 1 115 ? 81.801 142.085 8.785 1.00 21.42 117 LEU A CA 1
ATOM 566 C C . LEU A 1 115 ? 80.988 140.815 9.122 1.00 22.16 117 LEU A C 1
ATOM 567 O O . LEU A 1 115 ? 79.786 140.820 8.847 1.00 21.80 117 LEU A O 1
ATOM 572 N N . LEU A 1 116 ? 81.579 139.806 9.782 1.00 20.92 118 LEU A N 1
ATOM 573 C CA . LEU A 1 116 ? 80.929 138.489 10.036 1.00 21.26 118 LEU A CA 1
ATOM 574 C C . LEU A 1 116 ? 79.605 138.646 10.786 1.00 21.07 118 LEU A C 1
ATOM 575 O O . LEU A 1 116 ? 78.593 138.070 10.356 1.00 19.32 118 LEU A O 1
ATOM 580 N N . PRO A 1 117 ? 79.518 139.414 11.908 1.00 20.38 119 PRO A N 1
ATOM 581 C CA . PRO A 1 117 ? 78.264 139.504 12.652 1.00 19.80 119 PRO A CA 1
ATOM 582 C C . PRO A 1 117 ? 77.090 140.014 11.809 1.00 19.62 119 PRO A C 1
ATOM 583 O O . PRO A 1 117 ? 76.030 139.398 11.831 1.00 21.25 119 PRO A O 1
ATOM 587 N N . ASP A 1 118 ? 77.277 141.090 11.052 1.00 21.42 120 ASP A N 1
ATOM 588 C CA . ASP A 1 118 ? 76.185 141.622 10.197 1.00 21.40 120 ASP A CA 1
ATOM 589 C C . ASP A 1 118 ? 75.944 140.715 8.985 1.00 20.29 120 ASP A C 1
ATOM 590 O O . ASP A 1 118 ? 74.832 140.785 8.449 1.00 19.45 120 ASP A O 1
ATOM 595 N N . PHE A 1 119 ? 76.934 139.950 8.531 1.00 18.96 121 PHE A N 1
ATOM 596 C CA . PHE A 1 119 ? 76.731 138.985 7.422 1.00 17.82 121 PHE A CA 1
ATOM 597 C C . PHE A 1 119 ? 75.744 137.920 7.926 1.00 17.07 121 PHE A C 1
ATOM 598 O O . PHE A 1 119 ? 74.689 137.652 7.291 1.00 16.17 121 PHE A O 1
ATOM 606 N N . GLU A 1 120 ? 75.999 137.414 9.129 1.00 17.18 122 GLU A N 1
ATOM 607 C CA . GLU A 1 120 ? 75.129 136.414 9.770 1.00 18.13 122 GLU A CA 1
ATOM 608 C C . GLU A 1 120 ? 73.737 137.011 9.973 1.00 19.73 122 GLU A C 1
ATOM 609 O O . GLU A 1 120 ? 72.771 136.288 9.682 1.00 18.41 122 GLU A O 1
ATOM 615 N N . ARG A 1 121 ? 73.627 138.267 10.415 1.00 17.51 123 ARG A N 1
ATOM 616 C CA . ARG A 1 121 ? 72.291 138.865 10.628 1.00 18.62 123 ARG A CA 1
ATOM 617 C C . ARG A 1 121 ? 71.607 139.057 9.266 1.00 17.36 123 ARG A C 1
ATOM 618 O O . ARG A 1 121 ? 70.381 138.852 9.182 1.00 16.56 123 ARG A O 1
ATOM 626 N N . GLN A 1 122 ? 72.365 139.417 8.232 1.00 16.83 124 GLN A N 1
ATOM 627 C CA . GLN A 1 122 ? 71.774 139.649 6.899 1.00 19.08 124 GLN A CA 1
ATOM 628 C C . GLN A 1 122 ? 71.287 138.307 6.342 1.00 19.55 124 GLN A C 1
ATOM 629 O O . GLN A 1 122 ? 70.195 138.288 5.696 1.00 19.27 124 GLN A O 1
ATOM 635 N N . GLU A 1 123 ? 72.052 137.226 6.560 1.00 19.49 125 GLU A N 1
ATOM 636 C CA . GLU A 1 123 ? 71.630 135.864 6.147 1.00 18.17 125 GLU A CA 1
ATOM 637 C C . GLU A 1 123 ? 70.331 135.526 6.880 1.00 18.94 125 GLU A C 1
ATOM 638 O O . GLU A 1 123 ? 69.446 134.987 6.249 1.00 17.41 125 GLU A O 1
ATOM 644 N N . ILE A 1 124 ? 70.216 135.853 8.168 1.00 17.92 126 ILE A N 1
ATOM 645 C CA . ILE A 1 124 ? 68.964 135.589 8.938 1.00 18.86 126 ILE A CA 1
ATOM 646 C C . ILE A 1 124 ? 67.800 136.390 8.315 1.00 19.16 126 ILE A C 1
ATOM 647 O O . ILE A 1 124 ? 66.718 135.823 8.188 1.00 20.56 126 ILE A O 1
ATOM 652 N N . ILE A 1 125 ? 68.032 137.636 7.897 1.00 18.15 127 ILE A N 1
ATOM 653 C CA . ILE A 1 125 ? 66.982 138.538 7.318 1.00 18.73 127 ILE A CA 1
ATOM 654 C C . ILE A 1 125 ? 66.495 137.929 5.992 1.00 19.98 127 ILE A C 1
ATOM 655 O O . ILE A 1 125 ? 65.253 137.833 5.800 1.00 20.87 127 ILE A O 1
ATOM 660 N N . GLU A 1 126 ? 67.420 137.475 5.141 1.00 19.24 128 GLU A N 1
ATOM 661 C CA . GLU A 1 126 ? 67.062 136.821 3.852 1.00 20.99 128 GLU A CA 1
ATOM 662 C C . GLU A 1 126 ? 66.218 135.581 4.159 1.00 18.72 128 GLU A C 1
ATOM 663 O O . GLU A 1 126 ? 65.170 135.370 3.510 1.00 18.85 128 GLU A O 1
ATOM 669 N N . MET A 1 127 ? 66.651 134.792 5.141 1.00 17.26 129 MET A N 1
ATOM 670 C CA . MET A 1 127 ? 66.005 133.512 5.498 1.00 19.66 129 MET A CA 1
ATOM 671 C C . MET A 1 127 ? 64.606 133.773 6.072 1.00 20.14 129 MET A C 1
ATOM 672 O O . MET A 1 127 ? 63.659 133.028 5.743 1.00 18.93 129 MET A O 1
ATOM 677 N N . MET A 1 128 ? 64.460 134.789 6.918 1.00 19.30 130 MET A N 1
ATOM 678 C CA . MET A 1 128 ? 63.123 135.170 7.437 1.00 20.14 130 MET A CA 1
ATOM 679 C C . MET A 1 128 ? 62.259 135.707 6.289 1.00 19.34 130 MET A C 1
ATOM 680 O O . MET A 1 128 ? 61.112 135.288 6.224 1.00 19.35 130 MET A O 1
ATOM 685 N N . ASN A 1 129 ? 62.788 136.529 5.387 1.00 19.83 131 ASN A N 1
ATOM 686 C CA . ASN A 1 129 ? 61.991 137.042 4.240 1.00 21.33 131 ASN A CA 1
ATOM 687 C C . ASN A 1 129 ? 61.511 135.849 3.393 1.00 22.66 131 ASN A C 1
ATOM 688 O O . ASN A 1 129 ? 60.338 135.837 3.048 1.00 19.99 131 ASN A O 1
ATOM 693 N N . SER A 1 130 ? 62.366 134.865 3.077 1.00 20.34 132 SER A N 1
ATOM 694 C CA . SER A 1 130 ? 61.967 133.663 2.299 1.00 19.50 132 SER A CA 1
ATOM 695 C C . SER A 1 130 ? 60.884 132.876 3.049 1.00 18.54 132 SER A C 1
ATOM 696 O O . SER A 1 130 ? 59.908 132.410 2.407 1.00 17.76 132 SER A O 1
ATOM 699 N N . SER A 1 131 ? 61.077 132.639 4.342 1.00 17.14 133 SER A N 1
ATOM 700 C CA . SER A 1 131 ? 60.150 131.855 5.190 1.00 17.53 133 SER A CA 1
ATOM 701 C C . SER A 1 131 ? 58.799 132.570 5.230 1.00 19.87 133 SER A C 1
ATOM 702 O O . SER A 1 131 ? 57.809 131.904 4.951 1.00 18.70 133 SER A O 1
ATOM 705 N N . ILE A 1 132 ? 58.789 133.877 5.526 1.00 18.57 134 ILE A N 1
ATOM 706 C CA . ILE A 1 132 ? 57.523 134.666 5.598 1.00 20.23 134 ILE A CA 1
ATOM 707 C C . ILE A 1 132 ? 56.809 134.609 4.239 1.00 20.21 134 ILE A C 1
ATOM 708 O O . ILE A 1 132 ? 55.620 134.280 4.230 1.00 20.34 134 ILE A O 1
ATOM 713 N N . SER A 1 133 ? 57.502 134.861 3.129 1.00 22.22 135 SER A N 1
ATOM 714 C CA . SER A 1 133 ? 56.900 134.804 1.768 1.00 24.95 135 SER A CA 1
ATOM 715 C C . SER A 1 133 ? 56.312 133.430 1.490 1.00 23.10 135 SER A C 1
ATOM 716 O O . SER A 1 133 ? 55.185 133.350 0.965 1.00 20.91 135 SER A O 1
ATOM 719 N N . GLU A 1 134 ? 57.073 132.388 1.780 1.00 20.26 136 GLU A N 1
ATOM 720 C CA . GLU A 1 134 ? 56.606 131.029 1.476 1.00 21.81 136 GLU A CA 1
ATOM 721 C C . GLU A 1 134 ? 55.353 130.738 2.305 1.00 21.38 136 GLU A C 1
ATOM 722 O O . GLU A 1 134 ? 54.334 130.313 1.726 1.00 18.08 136 GLU A O 1
ATOM 728 N N . LEU A 1 135 ? 55.416 130.908 3.621 1.00 22.24 137 LEU A N 1
ATOM 729 C CA . LEU A 1 135 ? 54.269 130.538 4.491 1.00 22.47 137 LEU A CA 1
ATOM 730 C C . LEU A 1 135 ? 53.016 131.370 4.141 1.00 21.79 137 LEU A C 1
ATOM 731 O O . LEU A 1 135 ? 51.912 130.777 4.174 1.00 25.48 137 LEU A O 1
ATOM 736 N N . GLU A 1 136 ? 53.152 132.655 3.829 1.00 21.86 138 GLU A N 1
ATOM 737 C CA A GLU A 1 136 ? 51.982 133.492 3.441 0.50 23.09 138 GLU A CA 1
ATOM 738 C CA B GLU A 1 136 ? 52.068 133.581 3.351 0.50 22.61 138 GLU A CA 1
ATOM 739 C C . GLU A 1 136 ? 51.348 132.916 2.167 1.00 23.51 138 GLU A C 1
ATOM 740 O O . GLU A 1 136 ? 50.117 132.855 2.129 1.00 24.18 138 GLU A O 1
ATOM 751 N N . ALA A 1 137 ? 52.140 132.448 1.203 1.00 21.14 139 ALA A N 1
ATOM 752 C CA . ALA A 1 137 ? 51.636 131.790 -0.017 1.00 19.96 139 ALA A CA 1
ATOM 753 C C . ALA A 1 137 ? 50.937 130.478 0.343 1.00 20.41 139 ALA A C 1
ATOM 754 O O . ALA A 1 137 ? 49.903 130.161 -0.281 1.00 21.99 139 ALA A O 1
ATOM 756 N N . VAL A 1 138 ? 51.537 129.690 1.236 1.00 19.34 140 VAL A N 1
ATOM 757 C CA . VAL A 1 138 ? 50.925 128.421 1.693 1.00 20.26 140 VAL A CA 1
ATOM 758 C C . VAL A 1 138 ? 49.587 128.744 2.385 1.00 21.64 140 VAL A C 1
ATOM 759 O O . VAL A 1 138 ? 48.600 128.058 2.095 1.00 20.98 140 VAL A O 1
ATOM 763 N N . MET A 1 139 ? 49.533 129.756 3.236 1.00 21.36 141 MET A N 1
ATOM 764 C CA . MET A 1 139 ? 48.284 130.075 3.974 1.00 23.38 141 MET A CA 1
ATOM 765 C C . MET A 1 139 ? 47.202 130.524 2.989 1.00 23.04 141 MET A C 1
ATOM 766 O O . MET A 1 139 ? 46.058 130.228 3.243 1.00 24.55 141 MET A O 1
ATOM 771 N N . ARG A 1 140 ? 47.560 131.122 1.860 1.00 23.86 142 ARG A N 1
ATOM 772 C CA . ARG A 1 140 ? 46.587 131.620 0.852 1.00 25.57 142 ARG A CA 1
ATOM 773 C C . ARG A 1 140 ? 46.242 130.569 -0.188 1.00 24.33 142 ARG A C 1
ATOM 774 O O . ARG A 1 140 ? 45.614 130.939 -1.148 1.00 27.21 142 ARG A O 1
ATOM 782 N N . GLY A 1 141 ? 46.746 129.353 -0.078 1.00 21.75 143 GLY A N 1
ATOM 783 C CA . GLY A 1 141 ? 46.418 128.286 -1.031 1.00 21.32 143 GLY A CA 1
ATOM 784 C C . GLY A 1 141 ? 47.144 128.431 -2.351 1.00 22.53 143 GLY A C 1
ATOM 785 O O . GLY A 1 141 ? 46.736 127.737 -3.286 1.00 22.91 143 GLY A O 1
ATOM 786 N N . GLU A 1 142 ? 48.212 129.235 -2.431 1.00 21.19 144 GLU A N 1
ATOM 787 C CA . GLU A 1 142 ? 48.919 129.542 -3.704 1.00 21.06 144 GLU A CA 1
ATOM 788 C C . GLU A 1 142 ? 50.060 128.542 -3.962 1.00 21.43 144 GLU A C 1
ATOM 789 O O . GLU A 1 142 ? 50.471 128.444 -5.103 1.00 19.93 144 GLU A O 1
ATOM 795 N N . LEU A 1 143 ? 50.622 127.955 -2.901 1.00 20.17 145 LEU A N 1
ATOM 796 C CA . LEU A 1 143 ? 51.595 126.842 -2.921 1.00 20.99 145 LEU A CA 1
ATOM 797 C C . LEU A 1 143 ? 50.942 125.668 -2.216 1.00 20.33 145 LEU A C 1
ATOM 798 O O . LEU A 1 143 ? 50.314 125.885 -1.148 1.00 19.20 145 LEU A O 1
ATOM 803 N N . LYS A 1 144 ? 51.084 124.487 -2.782 1.00 18.74 146 LYS A N 1
ATOM 804 C CA . LYS A 1 144 ? 50.596 123.257 -2.122 1.00 21.62 146 LYS A CA 1
ATOM 805 C C . LYS A 1 144 ? 51.752 122.679 -1.303 1.00 21.24 146 LYS A C 1
ATOM 806 O O . LYS A 1 144 ? 52.802 122.393 -1.876 1.00 23.00 146 LYS A O 1
ATOM 812 N N . ARG A 1 145 ? 51.561 122.512 0.000 1.00 19.69 147 ARG A N 1
ATOM 813 C CA . ARG A 1 145 ? 52.575 121.894 0.892 1.00 17.58 147 ARG A CA 1
ATOM 814 C C . ARG A 1 145 ? 52.267 120.417 1.088 1.00 17.62 147 ARG A C 1
ATOM 815 O O . ARG A 1 145 ? 51.263 120.099 1.659 1.00 16.03 147 ARG A O 1
ATOM 823 N N . LEU A 1 146 ? 53.168 119.539 0.672 1.00 18.65 148 LEU A N 1
ATOM 824 C CA . LEU A 1 146 ? 52.990 118.095 0.882 1.00 17.73 148 LEU A CA 1
ATOM 825 C C . LEU A 1 146 ? 53.134 117.796 2.361 1.00 18.25 148 LEU A C 1
ATOM 826 O O . LEU A 1 146 ? 53.891 118.484 3.051 1.00 16.50 148 LEU A O 1
ATOM 831 N N . PRO A 1 147 ? 52.447 116.739 2.847 1.00 17.26 149 PRO A N 1
ATOM 832 C CA . PRO A 1 147 ? 52.692 116.230 4.184 1.00 17.60 149 PRO A CA 1
ATOM 833 C C . PRO A 1 147 ? 54.166 115.854 4.372 1.00 18.28 149 PRO A C 1
ATOM 834 O O . PRO A 1 147 ? 54.794 115.281 3.444 1.00 16.22 149 PRO A O 1
ATOM 838 N N . THR A 1 148 ? 54.691 116.087 5.573 1.00 16.35 150 THR A N 1
ATOM 839 C CA . THR A 1 148 ? 56.099 115.764 5.902 1.00 16.26 150 THR A CA 1
ATOM 840 C C . THR A 1 148 ? 56.155 115.408 7.383 1.00 15.87 150 THR A C 1
ATOM 841 O O . THR A 1 148 ? 55.433 116.006 8.167 1.00 15.05 150 THR A O 1
ATOM 845 N N . PRO A 1 149 ? 56.921 114.361 7.769 1.00 15.71 151 PRO A N 1
ATOM 846 C CA . PRO A 1 149 ? 56.908 113.864 9.148 1.00 16.23 151 PRO A CA 1
ATOM 847 C C . PRO A 1 149 ? 57.735 114.742 10.090 1.00 16.27 151 PRO A C 1
ATOM 848 O O . PRO A 1 149 ? 58.706 115.339 9.650 1.00 16.78 151 PRO A O 1
ATOM 852 N N . VAL A 1 150 ? 57.277 114.853 11.333 1.00 16.25 152 VAL A N 1
ATOM 853 C CA . VAL A 1 150 ? 58.074 115.360 12.472 1.00 17.25 152 VAL A CA 1
ATOM 854 C C . VAL A 1 150 ? 58.709 114.098 13.054 1.00 18.39 152 VAL A C 1
ATOM 855 O O . VAL A 1 150 ? 58.018 113.380 13.772 1.00 16.39 152 VAL A O 1
ATOM 859 N N . VAL A 1 151 ? 59.962 113.821 12.676 1.00 18.49 153 VAL A N 1
ATOM 860 C CA . VAL A 1 151 ? 60.650 112.531 12.974 1.00 19.09 153 VAL A CA 1
ATOM 861 C C . VAL A 1 151 ? 61.061 112.506 14.449 1.00 18.35 153 VAL A C 1
ATOM 862 O O . VAL A 1 151 ? 61.882 113.321 14.870 1.00 16.50 153 VAL A O 1
ATOM 866 N N . ASP A 1 152 ? 60.569 111.513 15.169 1.00 18.24 154 ASP A N 1
ATOM 867 C CA . ASP A 1 152 ? 61.076 111.160 16.507 1.00 18.40 154 ASP A CA 1
ATOM 868 C C . ASP A 1 152 ? 62.185 110.122 16.329 1.00 17.57 154 ASP A C 1
ATOM 869 O O . ASP A 1 152 ? 61.905 108.952 16.026 1.00 16.57 154 ASP A O 1
ATOM 874 N N . TRP A 1 153 ? 63.416 110.542 16.558 1.00 16.44 155 TRP A N 1
ATOM 875 C CA . TRP A 1 153 ? 64.619 109.723 16.266 1.00 17.75 155 TRP A CA 1
ATOM 876 C C . TRP A 1 153 ? 64.731 108.515 17.231 1.00 18.10 155 TRP A C 1
ATOM 877 O O . TRP A 1 153 ? 65.444 107.501 16.892 1.00 16.82 155 TRP A O 1
ATOM 888 N N . THR A 1 154 ? 63.988 108.534 18.338 1.00 17.63 156 THR A N 1
ATOM 889 C CA . THR A 1 154 ? 63.931 107.405 19.299 1.00 17.68 156 THR A CA 1
ATOM 890 C C . THR A 1 154 ? 63.178 106.248 18.637 1.00 19.36 156 THR A C 1
ATOM 891 O O . THR A 1 154 ? 63.305 105.151 19.130 1.00 18.28 156 THR A O 1
ATOM 895 N N . LYS A 1 155 ? 62.416 106.473 17.566 1.00 18.95 157 LYS A N 1
ATOM 896 C CA . LYS A 1 155 ? 61.542 105.449 16.959 1.00 20.68 157 LYS A CA 1
ATOM 897 C C . LYS A 1 155 ? 62.042 105.027 15.570 1.00 21.61 157 LYS A C 1
ATOM 898 O O . LYS A 1 155 ? 61.464 104.090 15.028 1.00 23.69 157 LYS A O 1
ATOM 904 N N . VAL A 1 156 ? 63.100 105.627 15.022 1.00 20.23 158 VAL A N 1
ATOM 905 C CA . VAL A 1 156 ? 63.577 105.287 13.640 1.00 18.12 158 VAL A CA 1
ATOM 906 C C . VAL A 1 156 ? 64.254 103.923 13.683 1.00 19.04 158 VAL A C 1
ATOM 907 O O . VAL A 1 156 ? 65.040 103.652 14.634 1.00 16.80 158 VAL A O 1
ATOM 911 N N . LYS A 1 157 ? 63.977 103.096 12.686 1.00 18.42 159 LYS A N 1
ATOM 912 C CA . LYS A 1 157 ? 64.638 101.780 12.532 1.00 18.90 159 LYS A CA 1
ATOM 913 C C . LYS A 1 157 ? 65.227 101.634 11.127 1.00 18.45 159 LYS A C 1
ATOM 914 O O . LYS A 1 157 ? 64.682 102.226 10.145 1.00 17.41 159 LYS A O 1
ATOM 920 N N . VAL A 1 158 ? 66.285 100.831 11.022 1.00 17.33 160 VAL A N 1
ATOM 921 C CA . VAL A 1 158 ? 66.840 100.415 9.719 1.00 16.37 160 VAL A CA 1
ATOM 922 C C . VAL A 1 158 ? 65.963 99.294 9.198 1.00 17.75 160 VAL A C 1
ATOM 923 O O . VAL A 1 158 ? 65.696 98.326 9.947 1.00 16.15 160 VAL A O 1
ATOM 927 N N . ASP A 1 159 ? 65.549 99.409 7.950 1.00 16.64 161 ASP A N 1
ATOM 928 C CA . ASP A 1 159 ? 64.856 98.301 7.267 1.00 17.67 161 ASP A CA 1
ATOM 929 C C . ASP A 1 159 ? 65.398 98.230 5.840 1.00 16.85 161 ASP A C 1
ATOM 930 O O . ASP A 1 159 ? 65.045 99.099 5.018 1.00 15.72 161 ASP A O 1
ATOM 935 N N . LYS A 1 160 ? 66.202 97.220 5.552 1.00 16.09 162 LYS A N 1
ATOM 936 C CA A LYS A 1 160 ? 66.842 97.017 4.222 0.50 16.08 162 LYS A CA 1
ATOM 937 C CA B LYS A 1 160 ? 66.830 97.026 4.212 0.50 16.38 162 LYS A CA 1
ATOM 938 C C . LYS A 1 160 ? 67.594 98.308 3.853 1.00 15.55 162 LYS A C 1
ATOM 939 O O . LYS A 1 160 ? 68.535 98.611 4.588 1.00 14.72 162 LYS A O 1
ATOM 950 N N . ASP A 1 161 ? 67.186 99.004 2.784 1.00 13.19 163 ASP A N 1
ATOM 951 C CA . ASP A 1 161 ? 67.883 100.210 2.263 1.00 13.32 163 ASP A CA 1
ATOM 952 C C . ASP A 1 161 ? 67.203 101.472 2.812 1.00 13.32 163 ASP A C 1
ATOM 953 O O . ASP A 1 161 ? 67.479 102.542 2.300 1.00 12.84 163 ASP A O 1
ATOM 958 N N . MET A 1 162 ? 66.398 101.344 3.863 1.00 13.21 164 MET A N 1
ATOM 959 C CA . MET A 1 162 ? 65.672 102.539 4.351 1.00 13.39 164 MET A CA 1
ATOM 960 C C . MET A 1 162 ? 65.837 102.786 5.845 1.00 13.51 164 MET A C 1
ATOM 961 O O . MET A 1 162 ? 66.090 101.859 6.589 1.00 13.99 164 MET A O 1
ATOM 966 N N . LEU A 1 163 ? 65.662 104.051 6.206 1.00 14.40 165 LEU A N 1
ATOM 967 C CA . LEU A 1 163 ? 65.467 104.469 7.608 1.00 14.19 165 LEU A CA 1
ATOM 968 C C . LEU A 1 163 ? 63.952 104.685 7.680 1.00 15.64 165 LEU A C 1
ATOM 969 O O . LEU A 1 163 ? 63.428 105.466 6.877 1.00 14.69 165 LEU A O 1
ATOM 974 N N . VAL A 1 164 ? 63.283 103.983 8.588 1.00 14.24 166 VAL A N 1
ATOM 975 C CA . VAL A 1 164 ? 61.797 103.997 8.620 1.00 15.79 166 VAL A CA 1
ATOM 976 C C . VAL A 1 164 ? 61.253 104.698 9.869 1.00 15.97 166 VAL A C 1
ATOM 977 O O . VAL A 1 164 ? 61.683 104.386 10.970 1.00 13.68 166 VAL A O 1
ATOM 981 N N . TYR A 1 165 ? 60.359 105.655 9.643 1.00 17.39 167 TYR A N 1
ATOM 982 C CA . TYR A 1 165 ? 59.571 106.304 10.714 1.00 19.25 167 TYR A CA 1
ATOM 983 C C . TYR A 1 165 ? 58.095 106.093 10.381 1.00 20.85 167 TYR A C 1
ATOM 984 O O . TYR A 1 165 ? 57.650 106.553 9.322 1.00 18.91 167 TYR A O 1
ATOM 993 N N . GLU A 1 166 ? 57.343 105.437 11.278 1.00 21.80 168 GLU A N 1
ATOM 994 C CA . GLU A 1 166 ? 55.872 105.285 11.139 1.00 21.23 168 GLU A CA 1
ATOM 995 C C . GLU A 1 166 ? 55.565 104.678 9.770 1.00 21.18 168 GLU A C 1
ATOM 996 O O . GLU A 1 166 ? 54.583 105.091 9.129 1.00 22.72 168 GLU A O 1
ATOM 1002 N N . GLY A 1 167 ? 56.368 103.703 9.377 1.00 18.58 169 GLY A N 1
ATOM 1003 C CA . GLY A 1 167 ? 56.165 102.865 8.194 1.00 20.01 169 GLY A CA 1
ATOM 1004 C C . GLY A 1 167 ? 56.575 103.542 6.893 1.00 17.53 169 GLY A C 1
ATOM 1005 O O . GLY A 1 167 ? 56.323 102.968 5.894 1.00 17.52 169 GLY A O 1
ATOM 1006 N N . LYS A 1 168 ? 57.233 104.687 6.927 1.00 16.95 170 LYS A N 1
ATOM 1007 C CA . LYS A 1 168 ? 57.676 105.366 5.705 1.00 17.64 170 LYS A CA 1
ATOM 1008 C C . LYS A 1 168 ? 59.179 105.578 5.741 1.00 15.94 170 LYS A C 1
ATOM 1009 O O . LYS A 1 168 ? 59.733 105.860 6.809 1.00 14.97 170 LYS A O 1
ATOM 1015 N N . PRO A 1 169 ? 59.841 105.557 4.557 1.00 15.55 171 PRO A N 1
ATOM 1016 C CA . PRO A 1 169 ? 61.238 105.974 4.438 1.00 14.53 171 PRO A CA 1
ATOM 1017 C C . PRO A 1 169 ? 61.388 107.450 4.833 1.00 13.56 171 PRO A C 1
ATOM 1018 O O . PRO A 1 169 ? 60.568 108.318 4.395 1.00 13.55 171 PRO A O 1
ATOM 1022 N N . VAL A 1 170 ? 62.434 107.719 5.627 1.00 12.93 172 VAL A N 1
ATOM 1023 C CA . VAL A 1 170 ? 62.905 109.094 5.923 1.00 13.12 172 VAL A CA 1
ATOM 1024 C C . VAL A 1 170 ? 64.415 109.167 5.642 1.00 13.51 172 VAL A C 1
ATOM 1025 O O . VAL A 1 170 ? 65.069 108.113 5.475 1.00 15.63 172 VAL A O 1
ATOM 1029 N N . PHE A 1 171 ? 64.915 110.387 5.581 1.00 13.02 173 PHE A N 1
ATOM 1030 C CA . PHE A 1 171 ? 66.329 110.746 5.373 1.00 13.92 173 PHE A CA 1
ATOM 1031 C C . PHE A 1 171 ? 66.776 111.635 6.533 1.00 13.87 173 PHE A C 1
ATOM 1032 O O . PHE A 1 171 ? 66.071 112.599 6.859 1.00 14.55 173 PHE A O 1
ATOM 1040 N N . LEU A 1 172 ? 67.953 111.356 7.091 1.00 14.54 174 LEU A N 1
ATOM 1041 C CA . LEU A 1 172 ? 68.419 111.987 8.345 1.00 14.85 174 LEU A CA 1
ATOM 1042 C C . LEU A 1 172 ? 69.625 112.907 8.098 1.00 14.92 174 LEU A C 1
ATOM 1043 O O . LEU A 1 172 ? 70.569 112.524 7.356 1.00 14.11 174 LEU A O 1
ATOM 1048 N N . ALA A 1 173 ? 69.614 114.064 8.749 1.00 14.15 175 ALA A N 1
ATOM 1049 C CA . ALA A 1 173 ? 70.774 114.981 8.798 1.00 15.30 175 ALA A CA 1
ATOM 1050 C C . ALA A 1 173 ? 71.020 115.405 10.240 1.00 15.46 175 ALA A C 1
ATOM 1051 O O . ALA A 1 173 ? 70.047 115.810 10.919 1.00 16.89 175 ALA A O 1
ATOM 1053 N N . ASP A 1 174 ? 72.265 115.296 10.684 1.00 15.37 176 ASP A N 1
ATOM 1054 C CA . ASP A 1 174 ? 72.784 115.930 11.921 1.00 17.13 176 ASP A CA 1
ATOM 1055 C C . ASP A 1 174 ? 74.194 116.494 11.631 1.00 17.63 176 ASP A C 1
ATOM 1056 O O . ASP A 1 174 ? 74.597 116.565 10.476 1.00 16.50 176 ASP A O 1
ATOM 1061 N N . TRP A 1 175 ? 74.917 116.901 12.653 1.00 17.67 177 TRP A N 1
ATOM 1062 C CA . TRP A 1 175 ? 76.169 117.671 12.503 1.00 17.68 177 TRP A CA 1
ATOM 1063 C C . TRP A 1 175 ? 77.227 117.122 13.456 1.00 18.03 177 TRP A C 1
ATOM 1064 O O . TRP A 1 175 ? 76.901 116.909 14.606 1.00 16.76 177 TRP A O 1
ATOM 1075 N N . THR A 1 176 ? 78.446 116.930 12.974 1.00 18.46 178 THR A N 1
ATOM 1076 C CA . THR A 1 176 ? 79.619 116.513 13.770 1.00 21.66 178 THR A CA 1
ATOM 1077 C C . THR A 1 176 ? 79.812 117.465 14.980 1.00 22.78 178 THR A C 1
ATOM 1078 O O . THR A 1 176 ? 79.764 118.697 14.797 1.00 20.05 178 THR A O 1
ATOM 1082 N N . TRP A 1 177 ? 79.926 116.889 16.183 1.00 23.51 179 TRP A N 1
ATOM 1083 C CA . TRP A 1 177 ? 80.295 117.563 17.465 1.00 28.42 179 TRP A CA 1
ATOM 1084 C C . TRP A 1 177 ? 79.218 118.534 17.937 1.00 27.38 179 TRP A C 1
ATOM 1085 O O . TRP A 1 177 ? 79.532 119.289 18.860 1.00 31.05 179 TRP A O 1
ATOM 1096 N N . LYS A 1 178 ? 78.033 118.567 17.319 1.00 25.96 180 LYS A N 1
ATOM 1097 C CA . LYS A 1 178 ? 76.920 119.455 17.752 1.00 25.04 180 LYS A CA 1
ATOM 1098 C C . LYS A 1 178 ? 76.587 119.156 19.209 1.00 24.09 180 LYS A C 1
ATOM 1099 O O . LYS A 1 178 ? 76.339 118.007 19.587 1.00 21.75 180 LYS A O 1
ATOM 1105 N N . PRO A 1 179 ? 76.532 120.181 20.083 1.00 23.70 181 PRO A N 1
ATOM 1106 C CA . PRO A 1 179 ? 76.130 119.937 21.474 1.00 25.54 181 PRO A CA 1
ATOM 1107 C C . PRO A 1 179 ? 74.736 119.301 21.510 1.00 25.73 181 PRO A C 1
ATOM 1108 O O . PRO A 1 179 ? 73.854 119.748 20.787 1.00 28.14 181 PRO A O 1
ATOM 1112 N N . ARG A 1 180 ? 74.578 118.261 22.326 1.00 25.82 182 ARG A N 1
ATOM 1113 C CA . ARG A 1 180 ? 73.345 117.442 22.408 1.00 27.80 182 ARG A CA 1
ATOM 1114 C C . ARG A 1 180 ? 72.429 118.104 23.437 1.00 27.47 182 ARG A C 1
ATOM 1115 O O . ARG A 1 180 ? 72.281 117.575 24.527 1.00 24.95 182 ARG A O 1
ATOM 1123 N N . ILE A 1 181 ? 71.911 119.279 23.115 1.00 25.82 183 ILE A N 1
ATOM 1124 C CA . ILE A 1 181 ? 71.011 120.037 24.021 1.00 28.70 183 ILE A CA 1
ATOM 1125 C C . ILE A 1 181 ? 69.650 120.188 23.337 1.00 28.51 183 ILE A C 1
ATOM 1126 O O . ILE A 1 181 ? 69.577 120.204 22.078 1.00 22.68 183 ILE A O 1
ATOM 1131 N N . LYS A 1 182 ? 68.596 120.309 24.135 1.00 28.20 184 LYS A N 1
ATOM 1132 C CA . LYS A 1 182 ? 67.214 120.446 23.622 1.00 29.38 184 LYS A CA 1
ATOM 1133 C C . LYS A 1 182 ? 67.154 121.437 22.438 1.00 26.93 184 LYS A C 1
ATOM 1134 O O . LYS A 1 182 ? 66.529 121.064 21.388 1.00 25.23 184 LYS A O 1
ATOM 1140 N N . GLU A 1 183 ? 67.748 122.634 22.571 1.00 25.77 185 GLU A N 1
ATOM 1141 C CA . GLU A 1 183 ? 67.667 123.748 21.576 1.00 25.62 185 GLU A CA 1
ATOM 1142 C C . GLU A 1 183 ? 68.152 123.250 20.196 1.00 24.81 185 GLU A C 1
ATOM 1143 O O . GLU A 1 183 ? 67.577 123.699 19.187 1.00 19.36 185 GLU A O 1
ATOM 1149 N N . TYR A 1 184 ? 69.123 122.325 20.152 1.00 23.01 186 TYR A N 1
ATOM 1150 C CA . TYR A 1 184 ? 69.827 121.872 18.919 1.00 23.55 186 TYR A CA 1
ATOM 1151 C C . TYR A 1 184 ? 69.269 120.529 18.399 1.00 23.58 186 TYR A C 1
ATOM 1152 O O . TYR A 1 184 ? 69.537 120.210 17.241 1.00 20.61 186 TYR A O 1
ATOM 1161 N N . ILE A 1 185 ? 68.525 119.753 19.199 1.00 20.59 187 ILE A N 1
ATOM 1162 C CA . ILE A 1 185 ? 68.049 118.399 18.781 1.00 21.55 187 ILE A CA 1
ATOM 1163 C C . ILE A 1 185 ? 66.564 118.446 18.394 1.00 20.93 187 ILE A C 1
ATOM 1164 O O . ILE A 1 185 ? 66.087 117.436 17.857 1.00 22.77 187 ILE A O 1
ATOM 1169 N N . GLU A 1 186 ? 65.846 119.547 18.667 1.00 21.88 188 GLU A N 1
ATOM 1170 C CA . GLU A 1 186 ? 64.423 119.698 18.263 1.00 21.98 188 GLU A CA 1
ATOM 1171 C C . GLU A 1 186 ? 64.316 119.720 16.736 1.00 19.42 188 GLU A C 1
ATOM 1172 O O . GLU A 1 186 ? 63.479 118.976 16.205 1.00 18.32 188 GLU A O 1
ATOM 1178 N N . TYR A 1 187 ? 65.162 120.485 16.051 1.00 18.64 189 TYR A N 1
ATOM 1179 C CA . TYR A 1 187 ? 65.040 120.630 14.575 1.00 19.29 189 TYR A CA 1
ATOM 1180 C C . TYR A 1 187 ? 66.289 120.182 13.811 1.00 17.82 189 TYR A C 1
ATOM 1181 O O . TYR A 1 187 ? 66.145 119.962 12.595 1.00 16.90 189 TYR A O 1
ATOM 1190 N N . HIS A 1 188 ? 67.460 120.254 14.446 1.00 17.37 190 HIS A N 1
ATOM 1191 C CA . HIS A 1 188 ? 68.758 120.106 13.732 1.00 18.64 190 HIS A CA 1
ATOM 1192 C C . HIS A 1 188 ? 69.374 118.710 13.834 1.00 18.20 190 HIS A C 1
ATOM 1193 O O . HIS A 1 188 ? 70.592 118.604 13.714 1.00 18.35 190 HIS A O 1
ATOM 1200 N N . GLY A 1 189 ? 68.544 117.706 14.076 1.00 17.30 191 GLY A N 1
ATOM 1201 C CA . GLY A 1 189 ? 68.947 116.296 14.095 1.00 17.97 191 GLY A CA 1
ATOM 1202 C C . GLY A 1 189 ? 69.056 115.823 15.518 1.00 17.64 191 GLY A C 1
ATOM 1203 O O . GLY A 1 189 ? 69.361 116.665 16.401 1.00 17.07 191 GLY A O 1
ATOM 1204 N N . ASN A 1 190 ? 68.816 114.535 15.740 1.00 16.26 192 ASN A N 1
ATOM 1205 C CA . ASN A 1 190 ? 68.906 113.907 17.089 1.00 16.15 192 ASN A CA 1
ATOM 1206 C C . ASN A 1 190 ? 69.736 112.612 17.007 1.00 16.54 192 ASN A C 1
ATOM 1207 O O . ASN A 1 190 ? 69.324 111.555 17.524 1.00 18.79 192 ASN A O 1
ATOM 1212 N N . LEU A 1 191 ? 70.916 112.697 16.415 1.00 17.49 193 LEU A N 1
ATOM 1213 C CA . LEU A 1 191 ? 71.818 111.535 16.270 1.00 17.77 193 LEU A CA 1
ATOM 1214 C C . LEU A 1 191 ? 72.524 111.278 17.599 1.00 18.60 193 LEU A C 1
ATOM 1215 O O . LEU A 1 191 ? 73.216 112.178 18.098 1.00 18.84 193 LEU A O 1
ATOM 1220 N N . ASP A 1 192 ? 72.341 110.075 18.126 1.00 18.37 194 ASP A N 1
ATOM 1221 C CA . ASP A 1 192 ? 72.964 109.635 19.394 1.00 18.59 194 ASP A CA 1
ATOM 1222 C C . ASP A 1 192 ? 74.240 108.892 19.012 1.00 18.60 194 ASP A C 1
ATOM 1223 O O . ASP A 1 192 ? 74.591 108.840 17.798 1.00 15.73 194 ASP A O 1
ATOM 1228 N N . GLY A 1 193 ? 74.869 108.272 20.003 1.00 19.81 195 GLY A N 1
ATOM 1229 C CA . GLY A 1 193 ? 76.004 107.375 19.773 1.00 18.28 195 GLY A CA 1
ATOM 1230 C C . GLY A 1 193 ? 76.934 107.325 20.957 1.00 19.34 195 GLY A C 1
ATOM 1231 O O . GLY A 1 193 ? 76.581 107.814 22.052 1.00 16.66 195 GLY A O 1
ATOM 1232 N N . PHE A 1 194 ? 78.055 106.655 20.760 1.00 17.88 196 PHE A N 1
ATOM 1233 C CA . PHE A 1 194 ? 79.028 106.356 21.825 1.00 18.75 196 PHE A CA 1
ATOM 1234 C C . PHE A 1 194 ? 80.415 106.297 21.186 1.00 19.30 196 PHE A C 1
ATOM 1235 O O . PHE A 1 194 ? 80.549 105.765 20.075 1.00 18.44 196 PHE A O 1
ATOM 1243 N N . PHE A 1 195 ? 81.395 106.929 21.830 1.00 19.61 197 PHE A N 1
ATOM 1244 C CA . PHE A 1 195 ? 82.804 106.987 21.368 1.00 20.32 197 PHE A CA 1
ATOM 1245 C C . PHE A 1 195 ? 83.630 106.083 22.275 1.00 19.32 197 PHE A C 1
ATOM 1246 O O . PHE A 1 195 ? 83.493 106.184 23.481 1.00 18.31 197 PHE A O 1
ATOM 1254 N N . MET A 1 196 ? 84.482 105.242 21.720 1.00 19.30 198 MET A N 1
ATOM 1255 C CA . MET A 1 196 ? 85.493 104.541 22.543 1.00 19.24 198 MET A CA 1
ATOM 1256 C C . MET A 1 196 ? 86.793 104.392 21.758 1.00 18.32 198 MET A C 1
ATOM 1257 O O . MET A 1 196 ? 86.801 104.651 20.549 1.00 15.81 198 MET A O 1
ATOM 1262 N N . THR A 1 197 ? 87.851 104.009 22.469 1.00 18.26 199 THR A N 1
ATOM 1263 C CA . THR A 1 197 ? 89.239 103.946 21.981 1.00 18.66 199 THR A CA 1
ATOM 1264 C C . THR A 1 197 ? 89.924 102.756 22.648 1.00 18.76 199 THR A C 1
ATOM 1265 O O . THR A 1 197 ? 89.598 102.430 23.835 1.00 15.81 199 THR A O 1
ATOM 1269 N N . ASN A 1 198 ? 90.873 102.140 21.943 1.00 16.77 200 ASN A N 1
ATOM 1270 C CA . ASN A 1 198 ? 91.686 101.087 22.579 1.00 17.25 200 ASN A CA 1
ATOM 1271 C C . ASN A 1 198 ? 92.398 101.645 23.825 1.00 16.22 200 ASN A C 1
ATOM 1272 O O . ASN A 1 198 ? 92.734 100.853 24.681 1.00 15.43 200 ASN A O 1
ATOM 1277 N N . ALA A 1 199 ? 92.613 102.952 23.956 1.00 16.06 201 ALA A N 1
ATOM 1278 C CA . ALA A 1 199 ? 93.251 103.517 25.178 1.00 18.00 201 ALA A CA 1
ATOM 1279 C C . ALA A 1 199 ? 92.341 103.279 26.391 1.00 17.91 201 ALA A C 1
ATOM 1280 O O . ALA A 1 199 ? 92.825 103.410 27.526 1.00 18.10 201 ALA A O 1
ATOM 1282 N N . ASN A 1 200 ? 91.067 102.931 26.187 1.00 17.32 202 ASN A N 1
ATOM 1283 C CA . ASN A 1 200 ? 90.136 102.670 27.321 1.00 18.23 202 ASN A CA 1
ATOM 1284 C C . ASN A 1 200 ? 90.405 101.278 27.880 1.00 19.35 202 ASN A C 1
ATOM 1285 O O . ASN A 1 200 ? 89.767 100.930 28.903 1.00 19.18 202 ASN A O 1
ATOM 1290 N N . VAL A 1 201 ? 91.241 100.465 27.199 1.00 19.09 203 VAL A N 1
ATOM 1291 C CA . VAL A 1 201 ? 91.749 99.189 27.769 1.00 18.69 203 VAL A CA 1
ATOM 1292 C C . VAL A 1 201 ? 92.983 99.567 28.597 1.00 19.73 203 VAL A C 1
ATOM 1293 O O . VAL A 1 201 ? 94.034 99.887 27.976 1.00 19.12 203 VAL A O 1
ATOM 1297 N N . ILE A 1 202 ? 92.877 99.554 29.928 1.00 19.27 204 ILE A N 1
ATOM 1298 C CA . ILE A 1 202 ? 93.894 100.193 30.804 1.00 21.04 204 ILE A CA 1
ATOM 1299 C C . ILE A 1 202 ? 94.933 99.156 31.260 1.00 21.24 204 ILE A C 1
ATOM 1300 O O . ILE A 1 202 ? 95.896 99.589 31.854 1.00 26.70 204 ILE A O 1
ATOM 1305 N N . ASN A 1 203 ? 94.762 97.866 30.977 1.00 22.87 205 ASN A N 1
ATOM 1306 C CA . ASN A 1 203 ? 95.830 96.907 31.371 1.00 23.57 205 ASN A CA 1
ATOM 1307 C C . ASN A 1 203 ? 95.851 95.661 30.481 1.00 23.65 205 ASN A C 1
ATOM 1308 O O . ASN A 1 203 ? 94.934 95.450 29.683 1.00 23.06 205 ASN A O 1
ATOM 1313 N N . ASN A 1 204 ? 96.855 94.819 30.723 1.00 25.19 206 ASN A N 1
ATOM 1314 C CA . ASN A 1 204 ? 97.081 93.540 30.004 1.00 26.62 206 ASN A CA 1
ATOM 1315 C C . ASN A 1 204 ? 95.944 92.550 30.285 1.00 27.46 206 ASN A C 1
ATOM 1316 O O . ASN A 1 204 ? 95.750 91.663 29.457 1.00 24.73 206 ASN A O 1
ATOM 1321 N N . LYS A 1 205 ? 95.312 92.648 31.461 1.00 27.19 207 LYS A N 1
ATOM 1322 C CA . LYS A 1 205 ? 94.160 91.814 31.898 1.00 30.62 207 LYS A CA 1
ATOM 1323 C C . LYS A 1 205 ? 92.876 92.154 31.121 1.00 28.16 207 LYS A C 1
ATOM 1324 O O . LYS A 1 205 ? 91.927 91.386 31.240 1.00 24.22 207 LYS A O 1
ATOM 1326 N N . GLY A 1 206 ? 92.805 93.314 30.468 1.00 26.35 208 GLY A N 1
ATOM 1327 C CA . GLY A 1 206 ? 91.621 93.672 29.662 1.00 24.44 208 GLY A CA 1
ATOM 1328 C C . GLY A 1 206 ? 90.625 94.536 30.418 1.00 24.29 208 GLY A C 1
ATOM 1329 O O . GLY A 1 206 ? 89.499 94.670 29.958 1.00 21.44 208 GLY A O 1
ATOM 1330 N N . ASP A 1 207 ? 91.042 95.117 31.538 1.00 22.84 209 ASP A N 1
ATOM 1331 C CA . ASP A 1 207 ? 90.139 95.956 32.355 1.00 22.18 209 ASP A CA 1
ATOM 1332 C C . ASP A 1 207 ? 89.849 97.233 31.565 1.00 20.15 209 ASP A C 1
ATOM 1333 O O . ASP A 1 207 ? 90.764 97.776 30.912 1.00 20.82 209 ASP A O 1
ATOM 1338 N N . ILE A 1 208 ? 88.606 97.689 31.625 1.00 20.86 210 ILE A N 1
ATOM 1339 C CA . ILE A 1 208 ? 88.136 98.887 30.891 1.00 18.97 210 ILE A CA 1
ATOM 1340 C C . ILE A 1 208 ? 88.172 100.059 31.860 1.00 19.83 210 ILE A C 1
ATOM 1341 O O . ILE A 1 208 ? 87.752 99.890 32.996 1.00 17.37 210 ILE A O 1
ATOM 1346 N N . SER A 1 209 ? 88.592 101.221 31.378 1.00 20.03 211 SER A N 1
ATOM 1347 C CA . SER A 1 209 ? 88.482 102.522 32.083 1.00 21.91 211 SER A CA 1
ATOM 1348 C C . SER A 1 209 ? 87.145 102.621 32.824 1.00 21.29 211 SER A C 1
ATOM 1349 O O . SER A 1 209 ? 86.070 102.570 32.208 1.00 20.99 211 SER A O 1
ATOM 1352 N N . PRO A 1 210 ? 87.153 102.760 34.169 1.00 20.22 212 PRO A N 1
ATOM 1353 C CA . PRO A 1 210 ? 85.923 102.993 34.940 1.00 20.70 212 PRO A CA 1
ATOM 1354 C C . PRO A 1 210 ? 85.000 104.107 34.430 1.00 18.99 212 PRO A C 1
ATOM 1355 O O . PRO A 1 210 ? 83.821 103.917 34.532 1.00 17.52 212 PRO A O 1
ATOM 1359 N N . LYS A 1 211 ? 85.548 105.185 33.871 1.00 19.33 213 LYS A N 1
ATOM 1360 C CA . LYS A 1 211 ? 84.772 106.325 33.313 1.00 22.78 213 LYS A CA 1
ATOM 1361 C C . LYS A 1 211 ? 83.893 105.806 32.173 1.00 22.44 213 LYS A C 1
ATOM 1362 O O . LYS A 1 211 ? 82.725 106.252 32.060 1.00 22.79 213 LYS A O 1
ATOM 1367 N N . VAL A 1 212 ? 84.397 104.840 31.403 1.00 19.98 214 VAL A N 1
ATOM 1368 C CA . VAL A 1 212 ? 83.667 104.284 30.231 1.00 19.37 214 VAL A CA 1
ATOM 1369 C C . VAL A 1 212 ? 82.578 103.332 30.739 1.00 18.96 214 VAL A C 1
ATOM 1370 O O . VAL A 1 212 ? 81.416 103.412 30.294 1.00 18.75 214 VAL A O 1
ATOM 1374 N N . ILE A 1 213 ? 82.909 102.448 31.679 1.00 18.48 215 ILE A N 1
ATOM 1375 C CA . ILE A 1 213 ? 81.875 101.566 32.293 1.00 18.39 215 ILE A CA 1
ATOM 1376 C C . ILE A 1 213 ? 80.734 102.420 32.874 1.00 19.03 215 ILE A C 1
ATOM 1377 O O . ILE A 1 213 ? 79.557 102.060 32.658 1.00 18.74 215 ILE A O 1
ATOM 1382 N N . ASN A 1 214 ? 81.059 103.457 33.656 1.00 18.22 216 ASN A N 1
ATOM 1383 C CA . ASN A 1 214 ? 80.045 104.323 34.304 1.00 18.78 216 ASN A CA 1
ATOM 1384 C C . ASN A 1 214 ? 79.127 104.918 33.233 1.00 19.80 216 ASN A C 1
ATOM 1385 O O . ASN A 1 214 ? 77.880 104.893 33.435 1.00 18.98 216 ASN A O 1
ATOM 1390 N N . GLU A 1 215 ? 79.700 105.412 32.136 1.00 19.75 217 GLU A N 1
ATOM 1391 C CA . GLU A 1 215 ? 78.897 106.048 31.067 1.00 22.63 217 GLU A CA 1
ATOM 1392 C C . GLU A 1 215 ? 77.960 105.001 30.483 1.00 20.89 217 GLU A C 1
ATOM 1393 O O . GLU A 1 215 ? 76.744 105.262 30.403 1.00 23.94 217 GLU A O 1
ATOM 1399 N N . LEU A 1 216 ? 78.482 103.826 30.147 1.00 19.53 218 LEU A N 1
ATOM 1400 C CA . LEU A 1 216 ? 77.668 102.782 29.466 1.00 19.66 218 LEU A CA 1
ATOM 1401 C C . LEU A 1 216 ? 76.585 102.251 30.404 1.00 20.50 218 LEU A C 1
ATOM 1402 O O . LEU A 1 216 ? 75.518 101.897 29.916 1.00 17.70 218 LEU A O 1
ATOM 1407 N N . GLN A 1 217 ? 76.844 102.170 31.708 1.00 21.09 219 GLN A N 1
ATOM 1408 C CA . GLN A 1 217 ? 75.827 101.640 32.663 1.00 23.36 219 GLN A CA 1
ATOM 1409 C C . GLN A 1 217 ? 74.665 102.624 32.738 1.00 23.27 219 GLN A C 1
ATOM 1410 O O . GLN A 1 217 ? 73.555 102.156 32.918 1.00 23.84 219 GLN A O 1
ATOM 1416 N N . GLU A 1 218 ? 74.957 103.924 32.675 1.00 26.62 220 GLU A N 1
ATOM 1417 C CA . GLU A 1 218 ? 73.971 105.021 32.859 1.00 31.77 220 GLU A CA 1
ATOM 1418 C C . GLU A 1 218 ? 73.290 105.385 31.531 1.00 29.29 220 GLU A C 1
ATOM 1419 O O . GLU A 1 218 ? 72.210 105.951 31.566 1.00 27.38 220 GLU A O 1
ATOM 1425 N N . LYS A 1 219 ? 73.913 105.096 30.403 1.00 24.11 221 LYS A N 1
ATOM 1426 C CA . LYS A 1 219 ? 73.439 105.656 29.114 1.00 23.70 221 LYS A CA 1
ATOM 1427 C C . LYS A 1 219 ? 72.061 105.077 28.767 1.00 21.04 221 LYS A C 1
ATOM 1428 O O . LYS A 1 219 ? 71.885 103.870 28.694 1.00 21.75 221 LYS A O 1
ATOM 1434 N N . GLU A 1 220 ? 71.112 105.945 28.486 1.00 21.68 222 GLU A N 1
ATOM 1435 C CA . GLU A 1 220 ? 69.756 105.544 28.079 1.00 24.66 222 GLU A CA 1
ATOM 1436 C C . GLU A 1 220 ? 69.797 104.921 26.686 1.00 22.46 222 GLU A C 1
ATOM 1437 O O . GLU A 1 220 ? 70.693 105.283 25.917 1.00 19.95 222 GLU A O 1
ATOM 1443 N N . ASP A 1 221 ? 68.784 104.123 26.373 1.00 19.49 223 ASP A N 1
ATOM 1444 C CA . ASP A 1 221 ? 68.543 103.526 25.039 1.00 22.20 223 ASP A CA 1
ATOM 1445 C C . ASP A 1 221 ? 68.683 104.591 23.943 1.00 21.22 223 ASP A C 1
ATOM 1446 O O . ASP A 1 221 ? 69.364 104.291 22.953 1.00 22.35 223 ASP A O 1
ATOM 1451 N N . GLY A 1 222 ? 67.961 105.709 24.086 1.00 18.38 224 GLY A N 1
ATOM 1452 C CA . GLY A 1 222 ? 68.247 107.021 23.470 1.00 19.69 224 GLY A CA 1
ATOM 1453 C C . GLY A 1 222 ? 67.678 107.122 22.066 1.00 18.01 224 GLY A C 1
ATOM 1454 O O . GLY A 1 222 ? 66.663 106.479 21.793 1.00 18.27 224 GLY A O 1
ATOM 1455 N N . SER A 1 223 ? 68.295 107.929 21.209 1.00 18.81 225 SER A N 1
ATOM 1456 C CA . SER A 1 223 ? 67.856 108.105 19.806 1.00 18.19 225 SER A CA 1
ATOM 1457 C C . SER A 1 223 ? 68.755 107.292 18.884 1.00 17.15 225 SER A C 1
ATOM 1458 O O . SER A 1 223 ? 69.794 106.746 19.366 1.00 16.48 225 SER A O 1
ATOM 1461 N N . ILE A 1 224 ? 68.371 107.185 17.609 1.00 14.72 226 ILE A N 1
ATOM 1462 C CA . ILE A 1 224 ? 69.147 106.344 16.676 1.00 15.49 226 ILE A CA 1
ATOM 1463 C C . ILE A 1 224 ? 70.549 106.946 16.627 1.00 13.74 226 ILE A C 1
ATOM 1464 O O . ILE A 1 224 ? 70.683 108.175 16.645 1.00 15.49 226 ILE A O 1
ATOM 1469 N N . GLY A 1 225 ? 71.552 106.090 16.680 1.00 13.45 227 GLY A N 1
ATOM 1470 C CA . GLY A 1 225 ? 72.939 106.522 16.870 1.00 14.40 227 GLY A CA 1
ATOM 1471 C C . GLY A 1 225 ? 73.918 105.504 16.343 1.00 14.30 227 GLY A C 1
ATOM 1472 O O . GLY A 1 225 ? 73.509 104.403 15.876 1.00 14.83 227 GLY A O 1
ATOM 1473 N N . PHE A 1 226 ? 75.184 105.862 16.396 1.00 13.97 228 PHE A N 1
ATOM 1474 C CA . PHE A 1 226 ? 76.256 104.920 16.016 1.00 14.35 228 PHE A CA 1
ATOM 1475 C C . PHE A 1 226 ? 77.395 104.961 17.041 1.00 14.54 228 PHE A C 1
ATOM 1476 O O . PHE A 1 226 ? 77.564 105.929 17.829 1.00 13.17 228 PHE A O 1
ATOM 1484 N N . VAL A 1 227 ? 78.145 103.860 17.065 1.00 14.97 229 VAL A N 1
ATOM 1485 C CA . VAL A 1 227 ? 79.343 103.689 17.937 1.00 15.10 229 VAL A CA 1
ATOM 1486 C C . VAL A 1 227 ? 80.588 103.987 17.099 1.00 14.09 229 VAL A C 1
ATOM 1487 O O . VAL A 1 227 ? 80.733 103.445 15.991 1.00 13.95 229 VAL A O 1
ATOM 1491 N N . PHE A 1 228 ? 81.439 104.856 17.609 1.00 14.87 230 PHE A N 1
ATOM 1492 C CA . PHE A 1 228 ? 82.666 105.328 16.913 1.00 14.72 230 PHE A CA 1
ATOM 1493 C C . PHE A 1 228 ? 83.858 104.613 17.539 1.00 15.11 230 PHE A C 1
ATOM 1494 O O . PHE A 1 228 ? 84.143 104.885 18.724 1.00 15.58 230 PHE A O 1
ATOM 1502 N N . LEU A 1 229 ? 84.542 103.739 16.793 1.00 14.88 231 LEU A N 1
ATOM 1503 C CA . LEU A 1 229 ? 85.805 103.119 17.265 1.00 16.29 231 LEU A CA 1
ATOM 1504 C C . LEU A 1 229 ? 86.978 103.977 16.815 1.00 16.36 231 LEU A C 1
ATOM 1505 O O . LEU A 1 229 ? 87.191 104.097 15.580 1.00 16.34 231 LEU A O 1
ATOM 1510 N N . ASN A 1 230 ? 87.700 104.535 17.785 1.00 15.73 232 ASN A N 1
ATOM 1511 C CA . ASN A 1 230 ? 88.952 105.302 17.591 1.00 15.63 232 ASN A CA 1
ATOM 1512 C C . ASN A 1 230 ? 90.135 104.346 17.528 1.00 15.83 232 ASN A C 1
ATOM 1513 O O . ASN A 1 230 ? 90.145 103.374 18.315 1.00 14.68 232 ASN A O 1
ATOM 1518 N N . HIS A 1 231 ? 91.076 104.610 16.617 1.00 16.12 233 HIS A N 1
ATOM 1519 C CA . HIS A 1 231 ? 92.290 103.773 16.421 1.00 18.57 233 HIS A CA 1
ATOM 1520 C C . HIS A 1 231 ? 93.579 104.605 16.452 1.00 18.54 233 HIS A C 1
ATOM 1521 O O . HIS A 1 231 ? 94.636 104.006 16.199 1.00 21.73 233 HIS A O 1
ATOM 1528 N N . SER A 1 232 ? 93.525 105.918 16.696 1.00 16.94 234 SER A N 1
ATOM 1529 C CA . SER A 1 232 ? 94.733 106.786 16.729 1.00 18.03 234 SER A CA 1
ATOM 1530 C C . SER A 1 232 ? 95.436 106.712 18.087 1.00 19.92 234 SER A C 1
ATOM 1531 O O . SER A 1 232 ? 96.601 107.050 18.139 1.00 21.95 234 SER A O 1
ATOM 1534 N N . ASN A 1 233 ? 94.740 106.269 19.126 1.00 20.61 235 ASN A N 1
ATOM 1535 C CA . ASN A 1 233 ? 95.206 106.345 20.529 1.00 22.35 235 ASN A CA 1
ATOM 1536 C C . ASN A 1 233 ? 95.304 104.912 21.045 1.00 21.61 235 ASN A C 1
ATOM 1537 O O . ASN A 1 233 ? 94.272 104.345 21.435 1.00 22.11 235 ASN A O 1
ATOM 1542 N N . PHE A 1 234 ? 96.497 104.328 21.017 1.00 20.12 236 PHE A N 1
ATOM 1543 C CA . PHE A 1 234 ? 96.714 102.939 21.457 1.00 20.57 236 PHE A CA 1
ATOM 1544 C C . PHE A 1 234 ? 97.318 102.991 22.860 1.00 21.16 236 PHE A C 1
ATOM 1545 O O . PHE A 1 234 ? 98.161 103.837 23.133 1.00 20.11 236 PHE A O 1
ATOM 1553 N N . PRO A 1 235 ? 96.894 102.143 23.823 1.00 21.59 237 PRO A N 1
ATOM 1554 C CA . PRO A 1 235 ? 97.281 102.363 25.226 1.00 23.63 237 PRO A CA 1
ATOM 1555 C C . PRO A 1 235 ? 98.797 102.237 25.500 1.00 26.04 237 PRO A C 1
ATOM 1556 O O . PRO A 1 235 ? 99.433 101.307 24.995 1.00 23.82 237 PRO A O 1
ATOM 1560 N N . LYS A 1 236 ? 99.352 103.169 26.290 1.00 26.09 238 LYS A N 1
ATOM 1561 C CA . LYS A 1 236 ? 100.810 103.257 26.557 1.00 29.05 238 LYS A CA 1
ATOM 1562 C C . LYS A 1 236 ? 101.302 101.954 27.209 1.00 25.08 238 LYS A C 1
ATOM 1563 O O . LYS A 1 236 ? 102.407 101.534 26.901 1.00 24.86 238 LYS A O 1
ATOM 1569 N N . TRP A 1 237 ? 100.532 101.311 28.070 1.00 23.28 239 TRP A N 1
ATOM 1570 C CA . TRP A 1 237 ? 101.034 100.074 28.720 1.00 24.40 239 TRP A CA 1
ATOM 1571 C C . TRP A 1 237 ? 101.373 99.035 27.642 1.00 25.15 239 TRP A C 1
ATOM 1572 O O . TRP A 1 237 ? 102.362 98.289 27.823 1.00 22.23 239 TRP A O 1
ATOM 1583 N N . ALA A 1 238 ? 100.565 98.947 26.579 1.00 24.08 240 ALA A N 1
ATOM 1584 C CA . ALA A 1 238 ? 100.758 97.967 25.486 1.00 24.70 240 ALA A CA 1
ATOM 1585 C C . ALA A 1 238 ? 102.000 98.360 24.693 1.00 22.78 240 ALA A C 1
ATOM 1586 O O . ALA A 1 238 ? 102.751 97.465 24.272 1.00 25.79 240 ALA A O 1
ATOM 1588 N N . GLU A 1 239 ? 102.165 99.649 24.436 1.00 22.48 241 GLU A N 1
ATOM 1589 C CA . GLU A 1 239 ? 103.327 100.153 23.671 1.00 27.22 241 GLU A CA 1
ATOM 1590 C C . GLU A 1 239 ? 104.622 99.817 24.446 1.00 27.80 241 GLU A C 1
ATOM 1591 O O . GLU A 1 239 ? 105.577 99.332 23.819 1.00 26.24 241 GLU A O 1
ATOM 1597 N N . LYS A 1 240 ? 104.638 100.041 25.766 1.00 30.64 242 LYS A N 1
ATOM 1598 C CA . LYS A 1 240 ? 105.801 99.746 26.656 1.00 31.99 242 LYS A CA 1
ATOM 1599 C C . LYS A 1 240 ? 106.041 98.232 26.652 1.00 30.14 242 LYS A C 1
ATOM 1600 O O . LYS A 1 240 ? 107.166 97.834 26.468 1.00 31.20 242 LYS A O 1
ATOM 1604 N N . LYS A 1 241 ? 105.007 97.403 26.779 1.00 28.42 243 LYS A N 1
ATOM 1605 C CA . LYS A 1 241 ? 105.157 95.935 26.796 1.00 25.06 243 LYS A CA 1
ATOM 1606 C C . LYS A 1 241 ? 105.808 95.410 25.498 1.00 26.74 243 LYS A C 1
ATOM 1607 O O . LYS A 1 241 ? 106.545 94.404 25.559 1.00 24.32 243 LYS A O 1
ATOM 1613 N N . ASP A 1 242 ? 105.489 95.975 24.333 1.00 24.17 244 ASP A N 1
ATOM 1614 C CA . ASP A 1 242 ? 106.089 95.522 23.056 1.00 22.54 244 ASP A CA 1
ATOM 1615 C C . ASP A 1 242 ? 106.025 96.668 22.060 1.00 24.83 244 ASP A C 1
ATOM 1616 O O . ASP A 1 242 ? 105.039 96.811 21.322 1.00 23.07 244 ASP A O 1
ATOM 1621 N N . PRO A 1 243 ? 107.077 97.513 22.023 1.00 23.74 245 PRO A N 1
ATOM 1622 C CA . PRO A 1 243 ? 107.096 98.680 21.153 1.00 22.11 245 PRO A CA 1
ATOM 1623 C C . PRO A 1 243 ? 106.878 98.328 19.677 1.00 21.42 245 PRO A C 1
ATOM 1624 O O . PRO A 1 243 ? 106.507 99.222 18.949 1.00 21.98 245 PRO A O 1
ATOM 1628 N N . THR A 1 244 ? 107.026 97.066 19.269 1.00 21.46 246 THR A N 1
ATOM 1629 C CA . THR A 1 244 ? 106.859 96.726 17.835 1.00 21.65 246 THR A CA 1
ATOM 1630 C C . THR A 1 244 ? 105.385 96.925 17.467 1.00 20.82 246 THR A C 1
ATOM 1631 O O . THR A 1 244 ? 105.061 97.030 16.284 1.00 20.45 246 THR A O 1
ATOM 1635 N N . VAL A 1 245 ? 104.524 96.986 18.472 1.00 19.84 247 VAL A N 1
ATOM 1636 C CA . VAL A 1 245 ? 103.064 97.144 18.257 1.00 21.21 247 VAL A CA 1
ATOM 1637 C C . VAL A 1 245 ? 102.775 98.462 17.513 1.00 19.23 247 VAL A C 1
ATOM 1638 O O . VAL A 1 245 ? 101.702 98.550 16.894 1.00 18.96 247 VAL A O 1
ATOM 1642 N N . LYS A 1 246 ? 103.715 99.415 17.494 1.00 21.31 248 LYS A N 1
ATOM 1643 C CA . LYS A 1 246 ? 103.568 100.748 16.851 1.00 21.59 248 LYS A CA 1
ATOM 1644 C C . LYS A 1 246 ? 104.026 100.698 15.392 1.00 20.89 248 LYS A C 1
ATOM 1645 O O . LYS A 1 246 ? 103.711 101.646 14.647 1.00 19.17 248 LYS A O 1
ATOM 1651 N N . ASP A 1 247 ? 104.661 99.610 14.952 1.00 20.53 249 ASP A N 1
ATOM 1652 C CA . ASP A 1 247 ? 105.240 99.566 13.577 1.00 20.22 249 ASP A CA 1
ATOM 1653 C C . ASP A 1 247 ? 104.105 99.375 12.559 1.00 18.57 249 ASP A C 1
ATOM 1654 O O . ASP A 1 247 ? 103.024 98.889 12.960 1.00 17.47 249 ASP A O 1
ATOM 1659 N N . GLY A 1 248 ? 104.343 99.765 11.304 1.00 16.14 250 GLY A N 1
ATOM 1660 C CA . GLY A 1 248 ? 103.420 99.560 10.185 1.00 16.15 250 GLY A CA 1
ATOM 1661 C C . GLY A 1 248 ? 102.031 100.093 10.500 1.00 16.61 250 GLY A C 1
ATOM 1662 O O . GLY A 1 248 ? 101.056 99.393 10.322 1.00 16.35 250 GLY A O 1
ATOM 1663 N N . PRO A 1 249 ? 101.908 101.355 10.949 1.00 18.35 251 PRO A N 1
ATOM 1664 C CA . PRO A 1 249 ? 100.609 101.969 11.157 1.00 18.38 251 PRO A CA 1
ATOM 1665 C C . PRO A 1 249 ? 99.932 102.251 9.807 1.00 18.45 251 PRO A C 1
ATOM 1666 O O . PRO A 1 249 ? 100.602 102.222 8.763 1.00 17.47 251 PRO A O 1
ATOM 1670 N N . GLY A 1 250 ? 98.624 102.483 9.870 1.00 17.05 252 GLY A N 1
ATOM 1671 C CA . GLY A 1 250 ? 97.820 103.054 8.774 1.00 16.41 252 GLY A CA 1
ATOM 1672 C C . GLY A 1 250 ? 97.626 104.509 9.080 1.00 16.89 252 GLY A C 1
ATOM 1673 O O . GLY A 1 250 ? 96.667 104.845 9.731 1.00 17.69 252 GLY A O 1
ATOM 1674 N N . ILE A 1 251 ? 98.596 105.328 8.728 1.00 18.48 253 ILE A N 1
ATOM 1675 C CA . ILE A 1 251 ? 98.655 106.762 9.127 1.00 18.49 253 ILE A CA 1
ATOM 1676 C C . ILE A 1 251 ? 97.431 107.488 8.569 1.00 17.42 253 ILE A C 1
ATOM 1677 O O . ILE A 1 251 ? 97.048 107.225 7.422 1.00 16.20 253 ILE A O 1
ATOM 1682 N N . LYS A 1 252 ? 96.813 108.406 9.355 1.00 17.09 254 LYS A N 1
ATOM 1683 C CA . LYS A 1 252 ? 97.140 108.714 10.754 1.00 19.25 254 LYS A CA 1
ATOM 1684 C C . LYS A 1 252 ? 96.107 108.085 11.715 1.00 18.51 254 LYS A C 1
ATOM 1685 O O . LYS A 1 252 ? 96.277 108.187 12.937 1.00 18.82 254 LYS A O 1
ATOM 1691 N N . TYR A 1 253 ? 95.065 107.439 11.206 1.00 17.38 255 TYR A N 1
ATOM 1692 C CA . TYR A 1 253 ? 93.894 107.063 12.036 1.00 16.89 255 TYR A CA 1
ATOM 1693 C C . TYR A 1 253 ? 94.048 105.670 12.653 1.00 15.64 255 TYR A C 1
ATOM 1694 O O . TYR A 1 253 ? 93.302 105.435 13.619 1.00 14.57 255 TYR A O 1
ATOM 1703 N N . THR A 1 254 ? 94.993 104.826 12.214 1.00 16.21 256 THR A N 1
ATOM 1704 C CA . THR A 1 254 ? 95.296 103.532 12.917 1.00 16.04 256 THR A CA 1
ATOM 1705 C C . THR A 1 254 ? 96.786 103.510 13.301 1.00 17.18 256 THR A C 1
ATOM 1706 O O . THR A 1 254 ? 97.624 103.056 12.493 1.00 17.17 256 THR A O 1
ATOM 1710 N N . MET A 1 255 ? 97.127 104.006 14.486 1.00 17.33 257 MET A N 1
ATOM 1711 C CA . MET A 1 255 ? 98.533 104.306 14.848 1.00 17.95 257 MET A CA 1
ATOM 1712 C C . MET A 1 255 ? 99.102 103.107 15.624 1.00 18.11 257 MET A C 1
ATOM 1713 O O . MET A 1 255 ? 99.656 103.256 16.732 1.00 19.67 257 MET A O 1
ATOM 1718 N N . TYR A 1 256 ? 98.936 101.927 15.056 1.00 17.22 258 TYR A N 1
ATOM 1719 C CA . TYR A 1 256 ? 99.453 100.653 15.589 1.00 17.50 258 TYR A CA 1
ATOM 1720 C C . TYR A 1 256 ? 99.337 99.620 14.462 1.00 18.15 258 TYR A C 1
ATOM 1721 O O . TYR A 1 256 ? 98.703 99.893 13.442 1.00 17.61 258 TYR A O 1
ATOM 1730 N N . ASP A 1 257 ? 99.914 98.450 14.685 1.00 18.11 259 ASP A N 1
ATOM 1731 C CA . ASP A 1 257 ? 100.049 97.388 13.664 1.00 17.26 259 ASP A CA 1
ATOM 1732 C C . ASP A 1 257 ? 98.806 96.501 13.698 1.00 15.79 259 ASP A C 1
ATOM 1733 O O . ASP A 1 257 ? 98.666 95.748 14.661 1.00 15.21 259 ASP A O 1
ATOM 1738 N N . ILE A 1 258 ? 97.961 96.551 12.661 1.00 15.63 260 ILE A N 1
ATOM 1739 C CA . ILE A 1 258 ? 96.745 95.681 12.589 1.00 15.51 260 ILE A CA 1
ATOM 1740 C C . ILE A 1 258 ? 97.130 94.194 12.540 1.00 16.09 260 ILE A C 1
ATOM 1741 O O . ILE A 1 258 ? 96.256 93.348 12.774 1.00 14.84 260 ILE A O 1
ATOM 1746 N N . ASN A 1 259 ? 98.385 93.847 12.231 1.00 15.50 261 ASN A N 1
ATOM 1747 C CA . ASN A 1 259 ? 98.791 92.419 12.165 1.00 15.19 261 ASN A CA 1
ATOM 1748 C C . ASN A 1 259 ? 99.535 91.991 13.447 1.00 16.87 261 ASN A C 1
ATOM 1749 O O . ASN A 1 259 ? 100.063 90.870 13.449 1.00 16.07 261 ASN A O 1
ATOM 1754 N N . HIS A 1 260 ? 99.613 92.827 14.489 1.00 17.54 262 HIS A N 1
ATOM 1755 C CA . HIS A 1 260 ? 100.352 92.494 15.741 1.00 18.42 262 HIS A CA 1
ATOM 1756 C C . HIS A 1 260 ? 99.404 91.804 16.719 1.00 18.44 262 HIS A C 1
ATOM 1757 O O . HIS A 1 260 ? 98.296 92.302 16.934 1.00 18.80 262 HIS A O 1
ATOM 1764 N N . PRO A 1 261 ? 99.771 90.656 17.341 1.00 19.13 263 PRO A N 1
ATOM 1765 C CA . PRO A 1 261 ? 98.876 89.959 18.272 1.00 18.82 263 PRO A CA 1
ATOM 1766 C C . PRO A 1 261 ? 98.417 90.813 19.450 1.00 18.81 263 PRO A C 1
ATOM 1767 O O . PRO A 1 261 ? 97.339 90.576 19.903 1.00 17.89 263 PRO A O 1
ATOM 1771 N N . LEU A 1 262 ? 99.230 91.764 19.918 1.00 18.67 264 LEU A N 1
ATOM 1772 C CA . LEU A 1 262 ? 98.854 92.556 21.097 1.00 19.73 264 LEU A CA 1
ATOM 1773 C C . LEU A 1 262 ? 97.786 93.568 20.653 1.00 21.58 264 LEU A C 1
ATOM 1774 O O . LEU A 1 262 ? 96.913 93.934 21.471 1.00 21.84 264 LEU A O 1
ATOM 1779 N N . ALA A 1 263 ? 97.793 93.955 19.382 1.00 21.47 265 ALA A N 1
ATOM 1780 C CA . ALA A 1 263 ? 96.752 94.843 18.827 1.00 21.31 265 ALA A CA 1
ATOM 1781 C C . ALA A 1 263 ? 95.421 94.093 18.838 1.00 20.53 265 ALA A C 1
ATOM 1782 O O . ALA A 1 263 ? 94.409 94.671 19.270 1.00 19.37 265 ALA A O 1
ATOM 1784 N N . ARG A 1 264 ? 95.416 92.840 18.382 1.00 19.53 266 ARG A N 1
ATOM 1785 C CA . ARG A 1 264 ? 94.199 91.996 18.361 1.00 19.41 266 ARG A CA 1
ATOM 1786 C C . ARG A 1 264 ? 93.701 91.714 19.806 1.00 18.71 266 ARG A C 1
ATOM 1787 O O . ARG A 1 264 ? 92.457 91.758 20.035 1.00 15.78 266 ARG A O 1
ATOM 1795 N N . GLN A 1 265 ? 94.598 91.431 20.752 1.00 19.39 267 GLN A N 1
ATOM 1796 C CA . GLN A 1 265 ? 94.200 91.248 22.179 1.00 19.97 267 GLN A CA 1
ATOM 1797 C C . GLN A 1 265 ? 93.469 92.523 22.650 1.00 19.24 267 GLN A C 1
ATOM 1798 O O . GLN A 1 265 ? 92.379 92.437 23.269 1.00 19.03 267 GLN A O 1
ATOM 1804 N N . VAL A 1 266 ? 94.040 93.681 22.368 1.00 17.97 268 VAL A N 1
ATOM 1805 C CA . VAL A 1 266 ? 93.540 94.958 22.942 1.00 19.62 268 VAL A CA 1
ATOM 1806 C C . VAL A 1 266 ? 92.161 95.253 22.338 1.00 19.30 268 VAL A C 1
ATOM 1807 O O . VAL A 1 266 ? 91.211 95.589 23.099 1.00 18.27 268 VAL A O 1
ATOM 1811 N N . ASN A 1 267 ? 92.030 95.117 21.019 1.00 17.95 269 ASN A N 1
ATOM 1812 C CA . ASN A 1 267 ? 90.732 95.359 20.352 1.00 18.31 269 ASN A CA 1
ATOM 1813 C C . ASN A 1 267 ? 89.692 94.362 20.879 1.00 16.61 269 ASN A C 1
ATOM 1814 O O . ASN A 1 267 ? 88.581 94.809 21.163 1.00 16.15 269 ASN A O 1
ATOM 1819 N N . SER A 1 268 ? 90.026 93.075 20.978 1.00 16.11 270 SER A N 1
ATOM 1820 C CA . SER A 1 268 ? 89.138 92.010 21.527 1.00 16.88 270 SER A CA 1
ATOM 1821 C C . SER A 1 268 ? 88.705 92.403 22.950 1.00 15.85 270 SER A C 1
ATOM 1822 O O . SER A 1 268 ? 87.512 92.299 23.259 1.00 15.24 270 SER A O 1
ATOM 1825 N N . ASP A 1 269 ? 89.635 92.928 23.747 1.00 17.20 271 ASP A N 1
ATOM 1826 C CA . ASP A 1 269 ? 89.367 93.293 25.164 1.00 18.97 271 ASP A CA 1
ATOM 1827 C C . ASP A 1 269 ? 88.440 94.509 25.198 1.00 17.72 271 ASP A C 1
ATOM 1828 O O . ASP A 1 269 ? 87.491 94.508 26.021 1.00 17.31 271 ASP A O 1
ATOM 1833 N N . LEU A 1 270 ? 88.705 95.515 24.360 1.00 16.55 272 LEU A N 1
ATOM 1834 C CA . LEU A 1 270 ? 87.821 96.697 24.268 1.00 17.35 272 LEU A CA 1
ATOM 1835 C C . LEU A 1 270 ? 86.392 96.232 23.972 1.00 16.84 272 LEU A C 1
ATOM 1836 O O . LEU A 1 270 ? 85.471 96.621 24.740 1.00 16.38 272 LEU A O 1
ATOM 1841 N N . ILE A 1 271 ? 86.217 95.385 22.957 1.00 15.88 273 ILE A N 1
ATOM 1842 C CA . ILE A 1 271 ? 84.860 95.058 22.435 1.00 15.99 273 ILE A CA 1
ATOM 1843 C C . ILE A 1 271 ? 84.109 94.209 23.467 1.00 16.47 273 ILE A C 1
ATOM 1844 O O . ILE A 1 271 ? 82.966 94.518 23.753 1.00 15.66 273 ILE A O 1
ATOM 1849 N N . LYS A 1 272 ? 84.777 93.213 24.051 1.00 18.68 274 LYS A N 1
ATOM 1850 C CA . LYS A 1 272 ? 84.280 92.299 25.118 1.00 20.47 274 LYS A CA 1
ATOM 1851 C C . LYS A 1 272 ? 83.802 93.122 26.323 1.00 19.59 274 LYS A C 1
ATOM 1852 O O . LYS A 1 272 ? 82.759 92.791 26.870 1.00 19.00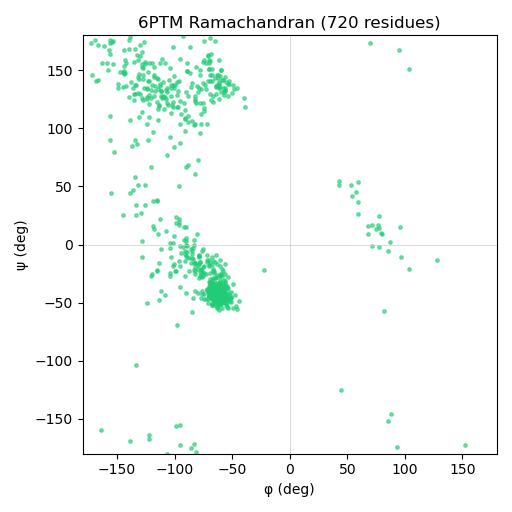 274 LYS A O 1
ATOM 1858 N N . GLY A 1 273 ? 84.497 94.204 26.671 1.00 18.06 275 GLY A N 1
ATOM 1859 C CA . GLY A 1 273 ? 84.265 94.932 27.926 1.00 20.01 275 GLY A CA 1
ATOM 1860 C C . GLY A 1 273 ? 83.249 96.050 27.769 1.00 21.10 275 GLY A C 1
ATOM 1861 O O . GLY A 1 273 ? 82.851 96.624 28.814 1.00 19.83 275 GLY A O 1
ATOM 1862 N N . THR A 1 274 ? 82.831 96.354 26.530 1.00 18.49 276 THR A N 1
ATOM 1863 C CA . THR A 1 274 ? 81.971 97.522 26.241 1.00 17.17 276 THR A CA 1
ATOM 1864 C C . THR A 1 274 ? 80.694 97.081 25.529 1.00 17.25 276 THR A C 1
ATOM 1865 O O . THR A 1 274 ? 79.625 97.502 25.960 1.00 16.02 276 THR A O 1
ATOM 1869 N N . VAL A 1 275 ? 80.798 96.294 24.460 1.00 16.73 277 VAL A N 1
ATOM 1870 C CA . VAL A 1 275 ? 79.639 96.036 23.562 1.00 16.35 277 VAL A CA 1
ATOM 1871 C C . VAL A 1 275 ? 78.504 95.349 24.310 1.00 16.27 277 VAL A C 1
ATOM 1872 O O . VAL A 1 275 ? 77.366 95.691 24.018 1.00 16.17 277 VAL A O 1
ATOM 1876 N N . PRO A 1 276 ? 78.686 94.462 25.327 1.00 18.26 278 PRO A N 1
ATOM 1877 C CA . PRO A 1 276 ? 77.536 93.936 26.071 1.00 18.56 278 PRO A CA 1
ATOM 1878 C C . PRO A 1 276 ? 76.586 94.993 26.664 1.00 19.53 278 PRO A C 1
ATOM 1879 O O . PRO A 1 276 ? 75.441 94.720 26.787 1.00 22.23 278 PRO A O 1
ATOM 1883 N N . TYR A 1 277 ? 77.073 96.182 26.985 1.00 18.96 279 TYR A N 1
ATOM 1884 C CA . TYR A 1 277 ? 76.249 97.290 27.517 1.00 19.10 279 TYR A CA 1
ATOM 1885 C C . TYR A 1 277 ? 75.451 97.972 26.400 1.00 19.69 279 TYR A C 1
ATOM 1886 O O . TYR A 1 277 ? 74.439 98.622 26.719 1.00 21.79 279 TYR A O 1
ATOM 1895 N N . MET A 1 278 ? 75.884 97.840 25.144 1.00 19.35 280 MET A N 1
ATOM 1896 C CA . MET A 1 278 ? 75.342 98.620 24.006 1.00 19.69 280 MET A CA 1
ATOM 1897 C C . MET A 1 278 ? 74.363 97.745 23.218 1.00 19.65 280 MET A C 1
ATOM 1898 O O . MET A 1 278 ? 73.590 98.327 22.407 1.00 18.19 280 MET A O 1
ATOM 1903 N N . ALA A 1 279 ? 74.425 96.415 23.379 1.00 20.11 281 ALA A N 1
ATOM 1904 C CA . ALA A 1 279 ? 73.839 95.465 22.406 1.00 20.32 281 ALA A CA 1
ATOM 1905 C C . ALA A 1 279 ? 72.327 95.694 22.318 1.00 21.55 281 ALA A C 1
ATOM 190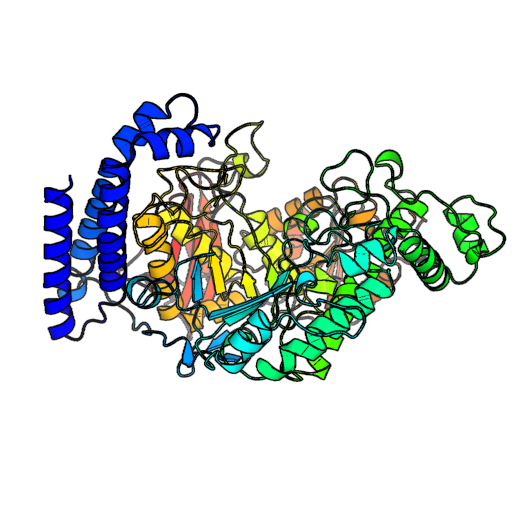6 O O . ALA A 1 279 ? 71.657 95.745 23.378 1.00 18.66 281 ALA A O 1
ATOM 1908 N N . GLY A 1 280 ? 71.822 95.921 21.104 1.00 22.94 282 GLY A N 1
ATOM 1909 C CA . GLY A 1 280 ? 70.380 96.027 20.834 1.00 23.93 282 GLY A CA 1
ATOM 1910 C C . GLY A 1 280 ? 69.867 97.429 21.082 1.00 23.41 282 GLY A C 1
ATOM 1911 O O . GLY A 1 280 ? 68.690 97.676 20.824 1.00 26.14 282 GLY A O 1
ATOM 1912 N N . LYS A 1 281 ? 70.688 98.335 21.601 1.00 19.68 283 LYS A N 1
ATOM 1913 C CA . LYS A 1 281 ? 70.163 99.642 22.057 1.00 18.70 283 LYS A CA 1
ATOM 1914 C C . LYS A 1 281 ? 69.925 100.548 20.846 1.00 19.05 283 LYS A C 1
ATOM 1915 O O . LYS A 1 281 ? 70.681 100.457 19.835 1.00 18.64 283 LYS A O 1
ATOM 1921 N N . GLN A 1 282 ? 68.949 101.436 20.968 1.00 16.41 284 GLN A N 1
ATOM 1922 C CA . GLN A 1 282 ? 68.577 102.351 19.867 1.00 16.62 284 GLN A CA 1
ATOM 1923 C C . GLN A 1 282 ? 69.822 103.159 19.447 1.00 16.45 284 GLN A C 1
ATOM 1924 O O . GLN A 1 282 ? 69.923 103.428 18.222 1.00 17.99 284 GLN A O 1
ATOM 1930 N N . TYR A 1 283 ? 70.780 103.474 20.355 1.00 16.72 285 TYR A N 1
ATOM 1931 C CA . TYR A 1 283 ? 71.950 104.341 20.022 1.00 15.94 285 TYR A CA 1
ATOM 1932 C C . TYR A 1 283 ? 72.984 103.576 19.176 1.00 15.82 285 TYR A C 1
ATOM 1933 O O . TYR A 1 283 ? 73.955 104.201 18.746 1.00 15.88 285 TYR A O 1
ATOM 1942 N N . THR A 1 284 ? 72.774 102.290 18.914 1.00 16.00 286 THR A N 1
ATOM 1943 C CA . THR A 1 284 ? 73.594 101.468 17.990 1.00 16.40 286 THR A CA 1
ATOM 1944 C C . THR A 1 284 ? 72.854 101.243 16.672 1.00 16.30 286 THR A C 1
ATOM 1945 O O . THR A 1 284 ? 73.425 100.554 15.825 1.00 17.28 286 THR A O 1
ATOM 1949 N N . GLY A 1 285 ? 71.650 101.791 16.488 1.00 16.02 287 GLY A N 1
ATOM 1950 C CA . GLY A 1 285 ? 70.820 101.478 15.298 1.00 16.29 287 GLY A CA 1
ATOM 1951 C C . GLY A 1 285 ? 71.466 101.843 13.957 1.00 16.08 287 GLY A C 1
ATOM 1952 O O . GLY A 1 285 ? 71.185 101.142 12.942 1.00 16.80 287 GLY A O 1
ATOM 1953 N N . LEU A 1 286 ? 72.260 102.909 13.904 1.00 14.91 288 LEU A N 1
ATOM 1954 C CA . LEU A 1 286 ? 73.011 103.268 12.672 1.00 14.77 288 LEU A CA 1
ATOM 1955 C C . LEU A 1 286 ? 74.438 102.706 12.765 1.00 14.48 288 LEU A C 1
ATOM 1956 O O . LEU A 1 286 ? 75.317 103.165 12.032 1.00 14.46 288 LEU A O 1
ATOM 1961 N N . GLY A 1 287 ? 74.639 101.725 13.642 1.00 13.54 289 GLY A N 1
ATOM 1962 C CA . GLY A 1 287 ? 75.723 100.760 13.506 1.00 13.03 289 GLY A CA 1
ATOM 1963 C C . GLY A 1 287 ? 76.976 101.156 14.255 1.00 14.08 289 GLY A C 1
ATOM 1964 O O . GLY A 1 287 ? 76.958 102.133 15.083 1.00 12.94 289 GLY A O 1
ATOM 1965 N N . TYR A 1 288 ? 77.999 100.334 14.031 1.00 13.24 290 TYR A N 1
ATOM 1966 C CA . TYR A 1 288 ? 79.349 100.436 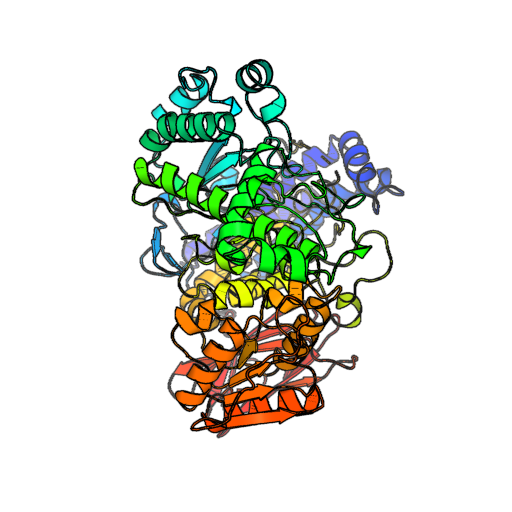14.616 1.00 14.65 290 TYR A CA 1
ATOM 1967 C C . TYR A 1 288 ? 80.320 100.856 13.512 1.00 14.59 290 TYR A C 1
ATOM 1968 O O . TYR A 1 288 ? 80.530 100.130 12.504 1.00 13.17 290 TYR A O 1
ATOM 1977 N N . MET A 1 289 ? 80.903 102.032 13.699 1.00 15.12 291 MET A N 1
ATOM 1978 C CA . MET A 1 289 ? 81.812 102.661 12.711 1.00 15.99 291 MET A CA 1
ATOM 1979 C C . MET A 1 289 ? 83.236 102.211 13.032 1.00 15.01 291 MET A C 1
ATOM 1980 O O . MET A 1 289 ? 83.749 102.602 14.101 1.00 15.71 291 MET A O 1
ATOM 1985 N N . LEU A 1 290 ? 83.830 101.357 12.200 1.00 13.19 292 LEU A N 1
ATOM 1986 C CA . LEU A 1 290 ? 84.994 100.548 12.632 1.00 14.12 292 LEU A CA 1
ATOM 1987 C C . LEU A 1 290 ? 86.292 101.357 12.526 1.00 14.90 292 LEU A C 1
ATOM 1988 O O . LEU A 1 290 ? 87.223 100.999 13.243 1.00 15.10 292 LEU A O 1
ATOM 1993 N N . CYS A 1 291 ? 86.349 102.404 11.697 1.00 14.11 293 CYS A N 1
ATOM 1994 C CA . CYS A 1 291 ? 87.520 103.299 11.639 1.00 15.08 293 CYS A CA 1
ATOM 1995 C C . CYS A 1 291 ? 87.170 104.570 10.853 1.00 15.56 293 CYS A C 1
ATOM 1996 O O . CYS A 1 291 ? 86.497 104.470 9.796 1.00 16.12 293 CYS A O 1
ATOM 1999 N N . ASN A 1 292 ? 87.696 105.692 11.336 1.00 15.64 294 ASN A N 1
ATOM 2000 C CA . ASN A 1 292 ? 87.757 107.025 10.684 1.00 16.64 294 ASN A CA 1
ATOM 2001 C C . ASN A 1 292 ? 88.826 107.052 9.567 1.00 16.00 294 ASN A C 1
ATOM 2002 O O . ASN A 1 292 ? 90.017 107.028 9.906 1.00 17.49 294 ASN A O 1
ATOM 2007 N N . GLU A 1 293 ? 88.427 107.222 8.305 1.00 15.20 295 GLU A N 1
ATOM 2008 C CA . GLU A 1 293 ? 89.316 107.475 7.130 1.00 15.39 295 GLU A CA 1
ATOM 2009 C C . GLU A 1 293 ? 90.530 106.561 7.206 1.00 14.79 295 GLU A C 1
ATOM 2010 O O . GLU A 1 293 ? 91.676 107.023 7.238 1.00 15.46 295 GLU A O 1
ATOM 2016 N N . PRO A 1 294 ? 90.316 105.238 7.316 1.00 14.59 296 PRO A N 1
ATOM 2017 C CA . PRO A 1 294 ? 91.432 104.291 7.281 1.00 14.70 296 PRO A CA 1
ATOM 2018 C C . PRO A 1 294 ? 92.168 104.320 5.931 1.00 14.09 296 PRO A C 1
ATOM 2019 O O . PRO A 1 294 ? 91.545 104.580 4.872 1.00 14.05 296 PRO A O 1
ATOM 2023 N N . HIS A 1 295 ? 93.486 104.107 6.004 1.00 12.75 297 HIS A N 1
ATOM 2024 C CA . HIS A 1 295 ? 94.367 103.879 4.842 1.00 12.84 297 HIS A CA 1
ATOM 2025 C C . HIS A 1 295 ? 95.740 103.480 5.366 1.00 12.71 297 HIS A C 1
ATOM 2026 O O . HIS A 1 295 ? 96.124 103.931 6.498 1.00 11.85 297 HIS A O 1
ATOM 2033 N N . TRP A 1 296 ? 96.378 102.606 4.594 1.00 13.37 298 TRP A N 1
ATOM 2034 C CA . TRP A 1 296 ? 97.702 101.999 4.856 1.00 14.23 298 TRP A CA 1
ATOM 2035 C C . TRP A 1 296 ? 98.592 102.244 3.646 1.00 15.63 298 TRP A C 1
ATOM 2036 O O . TRP A 1 296 ? 99.122 101.259 3.069 1.00 15.35 298 TRP A O 1
ATOM 2047 N N . ASN A 1 297 ? 98.660 103.514 3.226 1.00 15.39 299 ASN A N 1
ATOM 2048 C CA . ASN A 1 297 ? 99.455 103.913 2.045 1.00 16.32 299 ASN A CA 1
ATOM 2049 C C . ASN A 1 297 ? 100.893 103.436 2.253 1.00 16.21 299 ASN A C 1
ATOM 2050 O O . ASN A 1 297 ? 101.408 103.537 3.376 1.00 16.70 299 ASN A O 1
ATOM 2055 N N . CYS A 1 298 ? 101.504 102.934 1.189 1.00 16.52 300 CYS A N 1
ATOM 2056 C CA . CYS A 1 298 ? 102.753 102.150 1.258 1.00 16.70 300 CYS A CA 1
ATOM 2057 C C . CYS A 1 298 ? 103.633 102.463 0.033 1.00 17.32 300 CYS A C 1
ATOM 2058 O O . CYS A 1 298 ? 104.416 101.598 -0.352 1.00 18.14 300 CYS A O 1
ATOM 2061 N N . ILE A 1 299 ? 103.490 103.637 -0.577 1.00 18.26 301 ILE A N 1
ATOM 2062 C CA . ILE A 1 299 ? 104.421 104.123 -1.638 1.00 19.52 301 ILE A CA 1
ATOM 2063 C C . ILE A 1 299 ? 105.357 105.161 -1.003 1.00 20.74 301 ILE A C 1
ATOM 2064 O O . ILE A 1 299 ? 104.908 106.169 -0.400 1.00 20.35 301 ILE A O 1
ATOM 2069 N N . GLU A 1 300 ? 106.654 104.901 -1.044 1.00 20.89 302 GLU A N 1
ATOM 2070 C CA . GLU A 1 300 ? 107.575 105.767 -0.282 1.00 22.32 302 GLU A CA 1
ATOM 2071 C C . GLU A 1 300 ? 107.457 107.216 -0.794 1.00 20.58 302 GLU A C 1
ATOM 2072 O O . GLU A 1 300 ? 107.280 107.388 -1.997 1.00 17.03 302 GLU A O 1
ATOM 2078 N N . LYS A 1 301 ? 107.582 108.202 0.109 1.00 24.72 303 LYS A N 1
ATOM 2079 C CA . LYS A 1 301 ? 107.603 109.660 -0.233 1.00 28.95 303 LYS A CA 1
ATOM 2080 C C . LYS A 1 301 ? 106.199 110.158 -0.591 1.00 31.26 303 LYS A C 1
ATOM 2081 O O . LYS A 1 301 ? 106.115 111.203 -1.239 1.00 32.11 303 LYS A O 1
ATOM 2087 N N . THR A 1 302 ? 105.135 109.399 -0.309 1.00 26.81 304 THR A N 1
ATOM 2088 C CA . THR A 1 302 ? 103.758 109.860 -0.576 1.00 25.01 304 THR A CA 1
ATOM 2089 C C . THR A 1 302 ? 103.091 110.103 0.774 1.00 21.38 304 THR A C 1
ATOM 2090 O O . THR A 1 302 ? 103.522 109.512 1.795 1.00 18.98 304 THR A O 1
ATOM 2094 N N . TRP A 1 303 ? 102.034 110.904 0.735 1.00 21.57 305 TRP A N 1
ATOM 2095 C CA . TRP A 1 303 ? 101.239 111.319 1.913 1.00 21.37 305 TRP A CA 1
ATOM 2096 C C . TRP A 1 303 ? 100.728 110.081 2.657 1.00 20.52 305 TRP A C 1
ATOM 2097 O O . TRP A 1 303 ? 100.169 109.163 1.990 1.00 20.52 305 TRP A O 1
ATOM 2108 N N . ALA A 1 304 ? 100.908 110.091 3.977 1.00 20.09 306 ALA A N 1
ATOM 2109 C CA . ALA A 1 304 ? 100.418 109.108 4.969 1.00 21.12 306 ALA A CA 1
ATOM 2110 C C . ALA A 1 304 ? 100.962 107.711 4.649 1.00 20.56 306 ALA A C 1
ATOM 2111 O O . ALA A 1 304 ? 100.306 106.770 5.012 1.00 18.49 306 ALA A O 1
ATOM 2113 N N . SER A 1 305 ? 102.109 107.600 3.981 1.00 22.03 307 SER A N 1
ATOM 2114 C CA . SER A 1 305 ? 102.753 106.302 3.672 1.00 24.07 307 SER A CA 1
ATOM 2115 C C . SER A 1 305 ? 103.649 105.871 4.839 1.00 22.30 307 SER A C 1
ATOM 2116 O O . SER A 1 305 ? 104.201 106.710 5.564 1.00 18.90 307 SER A O 1
ATOM 2119 N N . ALA A 1 306 ? 103.740 104.562 5.037 1.00 20.69 308 ALA A N 1
ATOM 2120 C CA . ALA A 1 306 ? 104.682 103.914 5.961 1.00 18.89 308 ALA A CA 1
ATOM 2121 C C . ALA A 1 306 ? 104.956 102.504 5.443 1.00 17.92 308 ALA A C 1
ATOM 2122 O O . ALA A 1 306 ? 104.130 101.908 4.737 1.00 18.35 308 ALA A O 1
ATOM 2124 N N . PRO A 1 307 ? 106.114 101.931 5.798 1.00 18.28 309 PRO A N 1
ATOM 2125 C CA . PRO A 1 307 ? 106.383 100.529 5.505 1.00 18.37 309 PRO A CA 1
ATOM 2126 C C . PRO A 1 307 ? 105.495 99.657 6.388 1.00 16.60 309 PRO A C 1
ATOM 2127 O O . PRO A 1 307 ? 105.214 100.054 7.532 1.00 17.69 309 PRO A O 1
ATOM 2131 N N . ILE A 1 308 ? 105.139 98.470 5.902 1.00 15.12 310 ILE A N 1
ATOM 2132 C CA . ILE A 1 308 ? 104.331 97.500 6.697 1.00 15.27 310 ILE A CA 1
ATOM 2133 C C . ILE A 1 308 ? 105.246 96.880 7.742 1.00 15.33 310 ILE A C 1
ATOM 2134 O O . ILE A 1 308 ? 106.442 96.947 7.569 1.00 15.95 310 ILE A O 1
ATOM 2139 N N . SER A 1 309 ? 104.666 96.331 8.799 1.00 16.36 311 SER A N 1
ATOM 2140 C CA . SER A 1 309 ? 105.417 95.756 9.943 1.00 17.12 311 SER A CA 1
ATOM 2141 C C . SER A 1 309 ? 106.026 94.418 9.522 1.00 17.33 311 SER A C 1
ATOM 2142 O O . SER A 1 309 ? 105.676 93.927 8.429 1.00 16.06 311 SER A O 1
ATOM 2145 N N . GLU A 1 310 ? 106.816 93.807 10.411 1.00 18.10 312 GLU A N 1
ATOM 2146 C CA . GLU A 1 310 ? 107.395 92.452 10.192 1.00 18.85 312 GLU A CA 1
ATOM 2147 C C . GLU A 1 310 ? 106.271 91.424 10.323 1.00 17.59 312 GLU A C 1
ATOM 2148 O O . GLU A 1 310 ? 106.223 90.492 9.513 1.00 14.20 312 GLU A O 1
ATOM 2154 N N . TYR A 1 311 ? 105.354 91.618 11.283 1.00 17.53 313 TYR A N 1
ATOM 2155 C CA . TYR A 1 311 ? 104.136 90.776 11.421 1.00 17.34 313 TYR A CA 1
ATOM 2156 C C . TYR A 1 311 ? 103.377 90.812 10.086 1.00 16.83 313 TYR A C 1
ATOM 2157 O O . TYR A 1 311 ? 102.958 89.726 9.600 1.00 16.55 313 TYR A O 1
ATOM 2166 N N . ALA A 1 312 ? 103.237 91.992 9.461 1.00 15.26 314 ALA A N 1
ATOM 2167 C CA . ALA A 1 312 ? 102.463 92.170 8.210 1.00 14.76 314 ALA A CA 1
ATOM 2168 C C . ALA A 1 312 ? 103.188 91.458 7.066 1.00 13.83 314 ALA A C 1
ATOM 2169 O O . ALA A 1 312 ? 102.514 90.826 6.258 1.00 14.41 314 ALA A O 1
ATOM 2171 N N . TYR A 1 313 ? 104.513 91.578 6.970 1.00 14.70 315 TYR A N 1
ATOM 2172 C CA . TYR A 1 313 ? 105.288 90.920 5.895 1.00 15.13 315 TYR A CA 1
ATOM 2173 C C . TYR A 1 313 ? 105.166 89.395 6.032 1.00 15.79 315 TYR A C 1
ATOM 2174 O O . TYR A 1 313 ? 105.075 88.687 4.991 1.00 14.64 315 TYR A O 1
ATOM 2183 N N . GLU A 1 314 ? 105.167 88.876 7.269 1.00 15.81 316 GLU A N 1
ATOM 2184 C CA . GLU A 1 314 ? 104.906 87.429 7.493 1.00 17.64 316 GLU A CA 1
ATOM 2185 C C . GLU A 1 314 ? 103.505 87.064 6.959 1.00 18.14 316 GLU A C 1
ATOM 2186 O O . GLU A 1 314 ? 103.361 86.008 6.313 1.00 17.25 316 GLU A O 1
ATOM 2192 N N . GLU A 1 315 ? 102.495 87.926 7.143 1.00 16.76 317 GLU A N 1
ATOM 2193 C CA . GLU A 1 315 ? 101.156 87.664 6.557 1.00 17.27 317 GLU A CA 1
ATOM 2194 C C . GLU A 1 315 ? 101.260 87.709 5.027 1.00 15.11 317 GLU A C 1
ATOM 2195 O O . GLU A 1 315 ? 100.690 86.823 4.340 1.00 14.48 317 GLU A O 1
ATOM 2201 N N . PHE A 1 316 ? 102.037 88.641 4.495 1.00 14.27 318 PHE A N 1
ATOM 2202 C CA . PHE A 1 316 ? 102.295 88.722 3.035 1.00 14.30 318 PHE A CA 1
ATOM 2203 C C . PHE A 1 316 ? 102.816 87.377 2.481 1.00 13.73 318 PHE A C 1
ATOM 2204 O O . PHE A 1 316 ? 102.352 86.944 1.413 1.00 13.48 318 PHE A O 1
ATOM 2212 N N . ARG A 1 317 ? 103.791 86.753 3.136 1.00 15.43 319 ARG A N 1
ATOM 2213 C CA . ARG A 1 317 ? 104.367 85.445 2.677 1.00 15.97 319 ARG A CA 1
ATOM 2214 C C . ARG A 1 317 ? 103.238 84.403 2.632 1.00 16.51 319 ARG A C 1
ATOM 2215 O O . ARG A 1 317 ? 103.160 83.637 1.650 1.00 17.39 319 ARG A O 1
ATOM 2223 N N . LYS A 1 318 ? 102.344 84.404 3.630 1.00 16.93 320 LYS A N 1
ATOM 2224 C CA . LYS A 1 318 ? 101.159 83.510 3.653 1.00 17.68 320 LYS A CA 1
ATOM 2225 C C . LYS A 1 318 ? 100.223 83.819 2.484 1.00 17.87 320 LYS A C 1
ATOM 2226 O O . LYS A 1 318 ? 99.770 82.885 1.790 1.00 16.90 320 LYS A O 1
ATOM 2232 N N . TRP A 1 319 ? 99.920 85.084 2.247 1.00 17.45 321 TRP A N 1
ATOM 2233 C CA . TRP A 1 319 ? 99.050 85.500 1.112 1.00 16.87 321 TRP A CA 1
ATOM 2234 C C . TRP A 1 319 ? 99.713 85.058 -0.211 1.00 16.17 321 TRP A C 1
ATOM 2235 O O . TRP A 1 319 ? 99.009 84.533 -1.088 1.00 15.05 321 TRP A O 1
ATOM 2246 N N . LEU A 1 320 ? 101.029 85.232 -0.347 1.00 15.39 322 LEU A N 1
ATOM 2247 C CA . LEU A 1 320 ? 101.760 84.880 -1.606 1.00 15.80 322 LEU A CA 1
ATOM 2248 C C . LEU A 1 320 ? 101.673 83.354 -1.839 1.00 17.58 322 LEU A C 1
ATOM 2249 O O . LEU A 1 320 ? 101.490 82.891 -2.998 1.00 17.15 322 LEU A O 1
ATOM 2254 N N . LYS A 1 321 ? 101.796 82.580 -0.770 1.00 19.32 323 LYS A N 1
ATOM 2255 C CA . LYS A 1 321 ? 101.672 81.101 -0.846 1.00 21.06 323 LYS A CA 1
ATOM 2256 C C . LYS A 1 321 ? 100.276 80.717 -1.361 1.00 20.46 323 LYS A C 1
ATOM 2257 O O . LYS A 1 321 ? 100.174 79.814 -2.231 1.00 18.35 323 LYS A O 1
ATOM 2263 N N . ASN A 1 322 ? 99.236 81.341 -0.826 1.00 20.43 324 ASN A N 1
ATOM 2264 C CA . ASN A 1 322 ? 97.857 81.107 -1.305 1.00 22.51 324 ASN A CA 1
ATOM 2265 C C . ASN A 1 322 ? 97.717 81.599 -2.743 1.00 22.19 324 ASN A C 1
ATOM 2266 O O . ASN A 1 322 ? 97.131 80.873 -3.507 1.00 20.14 324 ASN A O 1
ATOM 2271 N N . LYS A 1 323 ? 98.249 82.776 -3.104 1.00 20.84 325 LYS A N 1
ATOM 2272 C CA . LYS A 1 323 ? 98.075 83.328 -4.466 1.00 21.98 325 LYS A CA 1
ATOM 2273 C C . LYS A 1 323 ? 98.798 82.411 -5.462 1.00 22.06 325 LYS A C 1
ATOM 2274 O O . LYS A 1 323 ? 98.220 82.093 -6.506 1.00 20.66 325 LYS A O 1
ATOM 2280 N N . HIS A 1 324 ? 100.050 82.052 -5.191 1.00 20.45 326 HIS A N 1
ATOM 2281 C CA . HIS A 1 324 ? 100.943 81.485 -6.235 1.00 21.69 326 HIS A CA 1
ATOM 2282 C C . HIS A 1 324 ? 101.027 79.951 -6.151 1.00 21.32 326 HIS A C 1
ATOM 2283 O O . HIS A 1 324 ? 101.433 79.338 -7.150 1.00 21.23 326 HIS A O 1
ATOM 2290 N N . GLY A 1 325 ? 100.741 79.359 -4.993 1.00 22.64 327 GLY A N 1
ATOM 2291 C CA . GLY A 1 325 ? 100.737 77.894 -4.799 1.00 21.27 327 GLY A CA 1
ATOM 2292 C C . GLY A 1 325 ? 102.134 77.343 -4.556 1.00 21.18 327 GLY A C 1
ATOM 2293 O O . GLY A 1 325 ? 102.337 76.730 -3.528 1.00 20.62 327 GLY A O 1
ATOM 2294 N N . ASN A 1 326 ? 103.064 77.577 -5.477 1.00 19.69 328 ASN A N 1
ATOM 2295 C CA A ASN A 1 326 ? 104.458 77.098 -5.334 0.50 20.35 328 ASN A CA 1
ATOM 2296 C CA B ASN A 1 326 ? 104.462 77.063 -5.468 0.50 20.09 328 ASN A CA 1
ATOM 2297 C C . ASN A 1 326 ? 105.407 78.271 -5.574 1.00 19.41 328 ASN A C 1
ATOM 2298 O O . ASN A 1 326 ? 105.076 79.211 -6.375 1.00 18.81 328 ASN A O 1
ATOM 2307 N N . ILE A 1 327 ? 106.535 78.249 -4.862 1.00 17.08 329 ILE A N 1
ATOM 2308 C CA . ILE A 1 327 ? 107.521 79.363 -4.892 1.00 17.58 329 ILE A CA 1
ATOM 2309 C C . ILE A 1 327 ? 108.054 79.542 -6.316 1.00 17.37 329 ILE A C 1
ATOM 2310 O O . ILE A 1 327 ? 108.474 80.650 -6.649 1.00 16.88 329 ILE A O 1
ATOM 2315 N N . ASP A 1 328 ? 108.071 78.493 -7.134 1.00 17.53 330 ASP A N 1
ATOM 2316 C CA . ASP A 1 328 ? 108.576 78.617 -8.521 1.00 19.31 330 ASP A CA 1
ATOM 2317 C C . ASP A 1 328 ? 107.718 79.626 -9.307 1.00 19.01 330 ASP A C 1
ATOM 2318 O O . ASP A 1 328 ? 108.245 80.310 -10.209 1.00 17.32 330 ASP A O 1
ATOM 2323 N N . ARG A 1 329 ? 106.415 79.641 -9.077 1.00 20.01 331 ARG A N 1
ATOM 2324 C CA . ARG A 1 329 ? 105.508 80.584 -9.788 1.00 22.88 331 ARG A CA 1
ATOM 2325 C C . ARG A 1 329 ? 105.815 82.021 -9.330 1.00 21.83 331 ARG A C 1
ATOM 2326 O O . ARG A 1 329 ? 105.837 82.920 -10.194 1.00 21.54 331 ARG A O 1
ATOM 2334 N N . LEU A 1 330 ? 106.035 82.249 -8.032 1.00 19.20 332 LEU A N 1
ATOM 2335 C CA . LEU A 1 330 ? 106.415 83.604 -7.564 1.00 16.94 332 LEU A CA 1
ATOM 2336 C C . LEU A 1 330 ? 107.755 83.977 -8.199 1.00 16.07 332 LEU A C 1
ATOM 2337 O O . LEU A 1 330 ? 107.893 85.093 -8.699 1.00 15.13 332 LEU A O 1
ATOM 2342 N N . ASN A 1 331 ? 108.745 83.091 -8.151 1.00 15.33 333 ASN A N 1
ATOM 2343 C CA . ASN A 1 331 ? 110.124 83.386 -8.623 1.00 15.66 333 ASN A CA 1
ATOM 2344 C C . ASN A 1 331 ? 110.057 83.785 -10.110 1.00 17.63 333 ASN A C 1
ATOM 2345 O O . ASN A 1 331 ? 110.762 84.718 -10.477 1.00 18.03 333 ASN A O 1
ATOM 2350 N N . GLU A 1 332 ? 109.277 83.074 -10.924 1.00 18.49 334 GLU A N 1
ATOM 2351 C CA . GLU A 1 332 ? 109.101 83.359 -12.370 1.00 22.15 334 GLU A CA 1
ATOM 2352 C C . GLU A 1 332 ? 108.558 84.782 -12.522 1.00 20.87 334 GLU A C 1
ATOM 2353 O O . GLU A 1 332 ? 108.955 85.465 -13.457 1.00 20.55 334 GLU A O 1
ATOM 2359 N N . LEU A 1 333 ? 107.594 85.183 -11.697 1.00 19.37 335 LEU A N 1
ATOM 2360 C CA . LEU A 1 333 ? 106.917 86.508 -11.877 1.00 19.47 335 LEU A CA 1
ATOM 2361 C C . LEU A 1 333 ? 107.774 87.644 -11.307 1.00 19.33 335 LEU A C 1
ATOM 2362 O O . LEU A 1 333 ? 107.870 88.707 -11.929 1.00 17.71 335 LEU A O 1
ATOM 2367 N N . TRP A 1 334 ? 108.371 87.431 -10.144 1.00 17.44 336 TRP A N 1
ATOM 2368 C CA . TRP A 1 334 ? 109.144 88.473 -9.443 1.00 16.37 336 TRP A CA 1
ATOM 2369 C C . TRP A 1 334 ? 110.594 88.547 -9.967 1.00 18.89 336 TRP A C 1
ATOM 2370 O O . TRP A 1 334 ? 111.292 89.458 -9.514 1.00 18.79 336 TRP A O 1
ATOM 2381 N N . SER A 1 335 ? 111.045 87.551 -10.755 1.00 19.00 337 SER A N 1
ATOM 2382 C CA . SER A 1 335 ? 112.450 87.339 -11.204 1.00 19.61 337 SER A CA 1
ATOM 2383 C C . SER A 1 335 ? 113.354 87.165 -9.984 1.00 19.21 337 SER A C 1
ATOM 2384 O O . SER A 1 335 ? 114.316 87.881 -9.861 1.00 18.97 337 SER A O 1
ATOM 2387 N N . THR A 1 336 ? 113.017 86.234 -9.105 1.00 17.59 338 THR A N 1
ATOM 2388 C CA . THR A 1 336 ? 113.705 86.018 -7.828 1.00 17.53 338 THR A CA 1
ATOM 2389 C C . THR A 1 336 ? 114.095 84.537 -7.785 1.00 18.11 338 THR A C 1
ATOM 2390 O O . THR A 1 336 ? 113.694 83.796 -8.718 1.00 17.47 338 THR A O 1
ATOM 2394 N N . SER A 1 337 ? 114.839 84.156 -6.744 1.00 18.42 339 SER A N 1
ATOM 2395 C CA . SER A 1 337 ? 115.428 82.817 -6.520 1.00 21.43 339 SER A CA 1
ATOM 2396 C C . SER A 1 337 ? 115.186 82.354 -5.091 1.00 21.53 339 SER A C 1
ATOM 2397 O O . SER A 1 337 ? 116.067 81.661 -4.533 1.00 22.14 339 SER A O 1
ATOM 2400 N N . TYR A 1 338 ? 114.046 82.708 -4.505 1.00 20.57 340 TYR A N 1
ATOM 2401 C CA . TYR A 1 338 ? 113.742 82.323 -3.110 1.00 19.81 340 TYR A CA 1
ATOM 2402 C C . TYR A 1 338 ? 113.553 80.806 -3.037 1.00 20.07 340 TYR A C 1
ATOM 2403 O O . TYR A 1 338 ? 112.937 80.239 -3.954 1.00 18.65 340 TYR A O 1
ATOM 2412 N N . LYS A 1 339 ? 114.056 80.178 -1.977 1.00 19.00 341 LYS A N 1
ATOM 2413 C CA . LYS A 1 339 ? 114.030 78.705 -1.886 1.00 21.81 341 LYS A CA 1
ATOM 2414 C C . LYS A 1 339 ? 112.623 78.287 -1.447 1.00 20.82 341 LYS A C 1
ATOM 2415 O O . LYS A 1 339 ? 112.273 77.161 -1.737 1.00 20.35 341 LYS A O 1
ATOM 2420 N N . ASP A 1 340 ? 111.823 79.175 -0.824 1.00 18.81 342 ASP A N 1
ATOM 2421 C CA . ASP A 1 340 ? 110.464 78.843 -0.312 1.00 19.96 342 ASP A CA 1
ATOM 2422 C C . ASP A 1 340 ? 109.761 80.137 0.080 1.00 19.17 342 ASP A C 1
ATOM 2423 O O . ASP A 1 340 ? 110.434 81.143 0.087 1.00 18.30 342 ASP A O 1
ATOM 2428 N N . PHE A 1 341 ? 108.496 80.079 0.486 1.00 19.61 343 PHE A N 1
ATOM 2429 C CA . PHE A 1 341 ? 107.708 81.284 0.830 1.00 18.85 343 PHE A CA 1
ATOM 2430 C C . PHE A 1 341 ? 108.273 81.935 2.088 1.00 18.80 343 PHE A C 1
ATOM 2431 O O . PHE A 1 341 ? 108.311 83.190 2.075 1.00 17.78 343 PHE A O 1
ATOM 2439 N N . SER A 1 342 ? 108.770 81.185 3.088 1.00 18.24 344 SER A N 1
ATOM 2440 C CA . SER A 1 342 ? 109.383 81.816 4.297 1.00 18.51 344 SER A CA 1
ATOM 2441 C C . SER A 1 342 ? 110.590 82.700 3.926 1.00 17.86 344 SER A C 1
ATOM 2442 O O . SER A 1 342 ? 110.840 83.635 4.675 1.00 15.57 344 SER A O 1
ATOM 2445 N N . SER A 1 343 ? 111.284 82.448 2.806 1.00 16.07 345 SER A N 1
ATOM 2446 C CA . SER A 1 343 ? 112.494 83.209 2.403 1.00 18.56 345 SER A CA 1
ATOM 2447 C C . SER A 1 343 ? 112.114 84.481 1.644 1.00 18.35 345 SER A C 1
ATOM 2448 O O . SER A 1 343 ? 112.953 85.301 1.481 1.00 15.82 345 SER A O 1
ATOM 2451 N N . VAL A 1 344 ? 110.867 84.669 1.231 1.00 17.53 346 VAL A N 1
ATOM 2452 C CA . VAL A 1 344 ? 110.543 85.934 0.523 1.00 17.50 346 VAL A CA 1
ATOM 2453 C C . VAL A 1 344 ? 110.924 87.080 1.456 1.00 17.73 346 VAL A C 1
ATOM 2454 O O . VAL A 1 344 ? 110.582 87.005 2.671 1.00 14.45 346 VAL A O 1
ATOM 2458 N N . ASP A 1 345 ? 111.656 88.076 0.943 1.00 18.58 347 ASP A N 1
ATOM 2459 C CA . ASP A 1 345 ? 112.227 89.137 1.818 1.00 21.45 347 ASP A CA 1
ATOM 2460 C C . ASP A 1 345 ? 112.453 90.410 1.007 1.00 20.57 347 ASP A C 1
ATOM 2461 O O . ASP A 1 345 ? 113.481 91.042 1.214 1.00 22.51 347 ASP A O 1
ATOM 2466 N N . GLY A 1 346 ? 111.480 90.779 0.175 1.00 19.09 348 GLY A N 1
ATOM 2467 C CA . GLY A 1 346 ? 111.430 92.066 -0.540 1.00 18.18 348 GLY A CA 1
ATOM 2468 C C . GLY A 1 346 ? 111.176 93.254 0.387 1.00 17.51 348 GLY A C 1
ATOM 2469 O O . GLY A 1 346 ? 111.046 93.145 1.601 1.00 16.82 348 GLY A O 1
ATOM 2470 N N . PRO A 1 347 ? 111.171 94.462 -0.202 1.00 18.36 349 PRO A N 1
ATOM 2471 C CA . PRO A 1 347 ? 110.974 95.683 0.551 1.00 17.66 349 PRO A CA 1
ATOM 2472 C C . PRO A 1 347 ? 109.591 95.722 1.219 1.00 15.64 349 PRO A C 1
ATOM 2473 O O . PRO A 1 347 ? 108.616 95.158 0.690 1.00 15.04 349 PRO A O 1
ATOM 2477 N N . ARG A 1 348 ? 109.561 96.324 2.396 1.00 14.81 350 ARG A N 1
ATOM 2478 C CA . ARG A 1 348 ? 108.338 96.533 3.223 1.00 17.11 350 ARG A CA 1
ATOM 2479 C C . ARG A 1 348 ? 107.557 97.785 2.775 1.00 17.28 350 ARG A C 1
ATOM 2480 O O . ARG A 1 348 ? 106.542 98.090 3.375 1.00 17.19 350 ARG A O 1
ATOM 2488 N N . ILE A 1 349 ? 108.038 98.504 1.774 1.00 16.54 351 ILE A N 1
ATOM 2489 C CA . ILE A 1 349 ? 107.367 99.682 1.168 1.00 15.55 351 ILE A CA 1
ATOM 2490 C C . ILE A 1 349 ? 107.675 99.631 -0.327 1.00 16.19 351 ILE A C 1
ATOM 2491 O O . ILE A 1 349 ? 108.759 99.136 -0.666 1.00 16.35 351 ILE A O 1
ATOM 2496 N N . MET A 1 350 ? 106.740 100.075 -1.173 1.00 14.91 352 MET A N 1
ATOM 2497 C CA . MET A 1 350 ? 106.871 100.031 -2.621 1.00 16.77 352 MET A CA 1
ATOM 2498 C C . MET A 1 350 ? 107.410 101.386 -3.116 1.00 17.39 352 MET A C 1
ATOM 2499 O O . MET A 1 350 ? 107.274 102.435 -2.414 1.00 16.24 352 MET A O 1
ATOM 2504 N N . GLN A 1 351 ? 107.967 101.353 -4.315 1.00 17.05 353 GLN A N 1
ATOM 2505 C CA . GLN A 1 351 ? 108.359 102.560 -5.090 1.00 20.29 353 GLN A CA 1
ATOM 2506 C C . GLN A 1 351 ? 107.326 102.757 -6.201 1.00 19.95 353 GLN A C 1
ATOM 2507 O O . GLN A 1 351 ? 106.893 101.754 -6.808 1.00 19.18 353 GLN A O 1
ATOM 2513 N N . ALA A 1 352 ? 106.964 104.000 -6.490 1.00 19.14 354 ALA A N 1
ATOM 2514 C CA . ALA A 1 352 ? 106.045 104.335 -7.595 1.00 20.70 354 ALA A CA 1
ATOM 2515 C C . ALA A 1 352 ? 106.560 103.750 -8.908 1.00 19.84 354 ALA A C 1
ATOM 2516 O O . ALA A 1 352 ? 105.755 103.269 -9.664 1.00 20.86 354 ALA A O 1
ATOM 2518 N N . SER A 1 353 ? 107.871 103.749 -9.152 1.00 21.23 355 SER A N 1
ATOM 2519 C CA . SER A 1 353 ? 108.520 103.186 -10.378 1.00 21.34 355 SER A CA 1
ATOM 2520 C C . SER A 1 353 ? 108.223 101.695 -10.581 1.00 21.37 355 SER A C 1
ATOM 2521 O O . SER A 1 353 ? 108.395 101.220 -11.711 1.00 20.04 355 SER A O 1
ATOM 2524 N N . MET A 1 354 ? 107.833 100.970 -9.536 1.00 21.93 356 MET A N 1
ATOM 2525 C CA . MET A 1 354 ? 107.570 99.510 -9.605 1.00 20.66 356 MET A CA 1
ATOM 2526 C C . MET A 1 354 ? 106.133 99.254 -10.079 1.00 18.65 356 MET A C 1
ATOM 2527 O O . MET A 1 354 ? 105.766 98.068 -10.380 1.00 18.08 356 MET A O 1
ATOM 2532 N N . GLN A 1 355 ? 105.295 100.276 -10.190 1.00 18.91 357 GLN A N 1
ATOM 2533 C CA . GLN A 1 355 ? 103.900 99.999 -10.600 1.00 17.77 357 GLN A CA 1
ATOM 2534 C C . GLN A 1 355 ? 103.946 99.255 -11.940 1.00 17.46 357 GLN A C 1
ATOM 2535 O O . GLN A 1 355 ? 104.689 99.677 -12.834 1.00 17.65 357 GLN A O 1
ATOM 2541 N N . GLY A 1 356 ? 103.158 98.200 -12.070 1.00 15.42 358 GLY A N 1
ATOM 2542 C CA . GLY A 1 356 ? 103.105 97.384 -13.297 1.00 16.74 358 GLY A CA 1
ATOM 2543 C C . GLY A 1 356 ? 103.859 96.080 -13.112 1.00 15.50 358 GLY A C 1
ATOM 2544 O O . GLY A 1 356 ? 103.585 95.151 -13.856 1.00 16.15 358 GLY A O 1
ATOM 2545 N N . SER A 1 357 ? 104.769 96.013 -12.153 1.00 15.55 359 SER A N 1
ATOM 2546 C CA . SER A 1 357 ? 105.554 94.788 -11.875 1.00 15.82 359 SER A CA 1
ATOM 2547 C C . SER A 1 357 ? 104.709 93.856 -11.026 1.00 16.57 359 SER A C 1
ATOM 2548 O O . SER A 1 357 ? 103.832 94.296 -10.261 1.00 17.18 359 SER A O 1
ATOM 2551 N N . PRO A 1 358 ? 104.977 92.545 -11.136 1.00 16.34 360 PRO A N 1
ATOM 2552 C CA . PRO A 1 358 ? 104.297 91.555 -10.304 1.00 15.15 360 PRO A CA 1
ATOM 2553 C C . PRO A 1 358 ? 104.477 91.743 -8.801 1.00 15.47 360 PRO A C 1
ATOM 2554 O O . PRO A 1 358 ? 103.457 91.653 -8.131 1.00 17.33 360 PRO A O 1
ATOM 2558 N N . MET A 1 359 ? 105.669 92.102 -8.317 1.00 15.29 361 MET A N 1
ATOM 2559 C CA . MET A 1 359 ? 105.871 92.273 -6.865 1.00 16.64 361 MET A CA 1
ATOM 2560 C C . MET A 1 359 ? 104.975 93.427 -6.373 1.00 16.53 361 MET A C 1
ATOM 2561 O O . MET A 1 359 ? 104.411 93.332 -5.271 1.00 15.56 361 MET A O 1
ATOM 2566 N N . TYR A 1 360 ? 104.873 94.478 -7.166 1.00 14.75 362 TYR A N 1
ATOM 2567 C CA . TYR A 1 360 ? 104.056 95.661 -6.829 1.00 15.06 362 TYR A CA 1
ATOM 2568 C C . TYR A 1 360 ? 102.607 95.238 -6.761 1.00 13.56 362 TYR A C 1
ATOM 2569 O O . TYR A 1 360 ? 101.921 95.651 -5.808 1.00 14.56 362 TYR A O 1
ATOM 2578 N N . PHE A 1 361 ? 102.143 94.511 -7.779 1.00 14.12 363 PHE A N 1
ATOM 2579 C CA . PHE A 1 361 ? 100.739 94.089 -7.846 1.00 14.67 363 PHE A CA 1
ATOM 2580 C C . PHE A 1 361 ? 100.399 93.303 -6.575 1.00 14.76 363 PHE A C 1
ATOM 2581 O O . PHE A 1 361 ? 99.370 93.539 -5.928 1.00 14.60 363 PHE A O 1
ATOM 2589 N N . ASP A 1 362 ? 101.243 92.327 -6.272 1.00 15.02 364 ASP A N 1
ATOM 2590 C CA . ASP A 1 362 ? 101.091 91.411 -5.119 1.00 14.41 364 ASP A CA 1
ATOM 2591 C C . ASP A 1 362 ? 101.040 92.229 -3.838 1.00 15.36 364 ASP A C 1
ATOM 2592 O O . ASP A 1 362 ? 100.184 91.919 -2.969 1.00 14.19 364 ASP A O 1
ATOM 2597 N N . PHE A 1 363 ? 101.942 93.199 -3.692 1.00 15.86 365 PHE A N 1
ATOM 2598 C CA . PHE A 1 363 ? 102.018 94.005 -2.450 1.00 15.04 365 PHE A CA 1
ATOM 2599 C C . PHE A 1 363 ? 100.681 94.754 -2.252 1.00 13.92 365 PHE A C 1
ATOM 2600 O O . PHE A 1 363 ? 100.113 94.743 -1.135 1.00 13.42 365 PHE A O 1
ATOM 2608 N N . MET A 1 364 ? 100.167 95.381 -3.315 1.00 13.54 366 MET A N 1
ATOM 2609 C CA . MET A 1 364 ? 98.960 96.233 -3.225 1.00 12.61 366 MET A CA 1
ATOM 2610 C C . MET A 1 364 ? 97.728 95.340 -3.008 1.00 12.51 366 MET A C 1
ATOM 2611 O O . MET A 1 364 ? 96.849 95.736 -2.210 1.00 11.07 366 MET A O 1
ATOM 2616 N N . ALA A 1 365 ? 97.685 94.169 -3.661 1.00 12.08 367 ALA A N 1
ATOM 2617 C CA . ALA A 1 365 ? 96.572 93.204 -3.574 1.00 12.38 367 ALA A CA 1
ATOM 2618 C C . ALA A 1 365 ? 96.533 92.635 -2.149 1.00 13.81 367 ALA A C 1
ATOM 2619 O O . ALA A 1 365 ? 95.449 92.612 -1.544 1.00 14.94 367 ALA A O 1
ATOM 2621 N N . PHE A 1 366 ? 97.706 92.266 -1.620 1.00 12.46 368 PHE A N 1
ATOM 2622 C CA . PHE A 1 366 ? 97.861 91.782 -0.235 1.00 13.41 368 PHE A CA 1
ATOM 2623 C C . PHE A 1 366 ? 97.401 92.900 0.714 1.00 14.32 368 PHE A C 1
ATOM 2624 O O . PHE A 1 366 ? 96.664 92.605 1.670 1.00 13.71 368 PHE A O 1
ATOM 2632 N N . ASN A 1 367 ? 97.836 94.147 0.479 1.00 13.52 369 ASN A N 1
ATOM 2633 C CA . ASN A 1 367 ? 97.540 95.238 1.430 1.00 13.25 369 ASN A CA 1
ATOM 2634 C C . ASN A 1 367 ? 95.999 95.373 1.529 1.00 14.62 369 ASN A C 1
ATOM 2635 O O . ASN A 1 367 ? 95.457 95.520 2.649 1.00 12.91 369 ASN A O 1
ATOM 2640 N N . MET A 1 368 ? 95.300 95.314 0.400 1.00 13.80 370 MET A N 1
ATOM 2641 C CA . MET A 1 368 ? 93.825 95.344 0.395 1.00 13.91 370 MET A CA 1
ATOM 2642 C C . MET A 1 368 ? 93.245 94.173 1.191 1.00 14.09 370 MET A C 1
ATOM 2643 O O . MET A 1 368 ? 92.399 94.435 2.077 1.00 11.78 370 MET A O 1
ATOM 2648 N N . ASP A 1 369 ? 93.691 92.954 0.888 1.00 13.91 371 ASP A N 1
ATOM 2649 C CA . ASP A 1 369 ? 93.168 91.711 1.506 1.00 14.81 371 ASP A CA 1
ATOM 2650 C C . ASP A 1 369 ? 93.431 91.732 3.013 1.00 13.73 371 ASP A C 1
ATOM 2651 O O . ASP A 1 369 ? 92.528 91.339 3.733 1.00 12.94 371 ASP A O 1
ATOM 2656 N N . ARG A 1 370 ? 94.581 92.194 3.495 1.00 14.13 372 ARG A N 1
ATOM 2657 C CA . ARG A 1 370 ? 94.831 92.122 4.955 1.00 14.62 372 ARG A CA 1
ATOM 2658 C C . ARG A 1 370 ? 94.026 93.219 5.646 1.00 13.78 372 ARG A C 1
ATOM 2659 O O . ARG A 1 370 ? 93.710 93.081 6.837 1.00 13.20 372 ARG A O 1
ATOM 2667 N N . VAL A 1 371 ? 93.764 94.316 4.940 1.00 13.00 373 VAL A N 1
ATOM 2668 C CA . VAL A 1 371 ? 92.936 95.390 5.543 1.00 13.48 373 VAL A CA 1
ATOM 2669 C C . VAL A 1 371 ? 91.498 94.892 5.622 1.00 12.50 373 VAL A C 1
ATOM 2670 O O . VAL A 1 371 ? 90.870 95.067 6.665 1.00 11.88 373 VAL A O 1
ATOM 2674 N N . THR A 1 372 ? 90.982 94.302 4.530 1.00 12.90 374 THR A N 1
ATOM 2675 C CA . THR A 1 372 ? 89.642 93.674 4.543 1.00 12.67 374 THR A CA 1
ATOM 2676 C C . THR A 1 372 ? 89.546 92.691 5.731 1.00 12.82 374 THR A C 1
ATOM 2677 O O . THR A 1 372 ? 88.522 92.725 6.483 1.00 12.49 374 THR A O 1
ATOM 2681 N N . GLU A 1 373 ? 90.539 91.822 5.895 1.00 13.20 375 GLU A N 1
ATOM 2682 C CA . GLU A 1 373 ? 90.551 90.805 6.997 1.00 14.70 375 GLU A CA 1
ATOM 2683 C C . GLU A 1 373 ? 90.501 91.512 8.370 1.00 13.95 375 GLU A C 1
ATOM 2684 O O . GLU A 1 373 ? 89.760 91.061 9.284 1.00 14.32 375 GLU A O 1
ATOM 2690 N N . TRP A 1 374 ? 91.216 92.622 8.515 1.00 13.47 376 TRP A N 1
ATOM 2691 C CA . TRP A 1 374 ? 91.255 93.378 9.781 1.00 13.65 376 TRP A CA 1
ATOM 2692 C C . TRP A 1 374 ? 89.838 93.840 10.131 1.00 13.64 376 TRP A C 1
ATOM 2693 O O . TRP A 1 374 ? 89.398 93.656 11.276 1.00 14.72 376 TRP A O 1
ATOM 2704 N N . PHE A 1 375 ? 89.136 94.423 9.165 1.00 13.05 377 PHE A N 1
ATOM 2705 C CA . PHE A 1 375 ? 87.770 94.949 9.378 1.00 12.98 377 PHE A CA 1
ATOM 2706 C C . PHE A 1 375 ? 86.808 93.783 9.591 1.00 13.35 377 PHE A C 1
ATOM 2707 O O . PHE A 1 375 ? 85.858 93.980 10.398 1.00 13.14 377 PHE A O 1
ATOM 2715 N N . SER A 1 376 ? 87.035 92.635 8.949 1.00 13.04 378 SER A N 1
ATOM 2716 C CA . SER A 1 376 ? 86.286 91.394 9.228 1.00 15.40 378 SER A CA 1
ATOM 2717 C C . SER A 1 376 ? 86.501 90.959 10.684 1.00 14.69 378 SER A C 1
ATOM 2718 O O . SER A 1 376 ? 85.495 90.614 11.343 1.00 16.49 378 SER A O 1
ATOM 2721 N N . PHE A 1 377 ? 87.743 90.949 11.166 1.00 15.10 379 PHE A N 1
ATOM 2722 C CA . PHE A 1 377 ? 88.079 90.637 12.584 1.00 15.89 379 PHE A CA 1
ATOM 2723 C C . PHE A 1 377 ? 87.294 91.581 13.507 1.00 15.96 379 PHE A C 1
ATOM 2724 O O . PHE A 1 377 ? 86.590 91.088 14.388 1.00 16.59 379 PHE A O 1
ATOM 2732 N N . LEU A 1 378 ? 87.346 92.897 13.312 1.00 14.86 380 LEU A N 1
ATOM 2733 C CA . LEU A 1 378 ? 86.648 93.843 14.240 1.00 14.78 380 LEU A CA 1
ATOM 2734 C C . LEU A 1 378 ? 85.143 93.548 14.262 1.00 14.80 380 LEU A C 1
ATOM 2735 O O . LEU A 1 378 ? 84.568 93.462 15.355 1.00 14.26 380 LEU A O 1
ATOM 2740 N N . LYS A 1 379 ? 84.527 93.405 13.089 1.00 14.58 381 LYS A N 1
ATOM 2741 C CA . LYS A 1 379 ? 83.095 93.069 12.942 1.00 15.01 381 LYS A CA 1
ATOM 2742 C C . LYS A 1 379 ? 82.789 91.734 13.630 1.00 16.54 381 LYS A C 1
ATOM 2743 O O . LYS A 1 379 ? 81.787 91.691 14.403 1.00 15.94 381 LYS A O 1
ATOM 2749 N N . ASN A 1 380 ? 83.610 90.698 13.435 1.00 16.69 382 ASN A N 1
ATOM 2750 C CA . ASN A 1 380 ? 83.311 89.371 14.053 1.00 18.90 382 ASN A CA 1
ATOM 2751 C C . ASN A 1 380 ? 83.433 89.480 15.575 1.00 17.99 382 ASN A C 1
ATOM 2752 O O . ASN A 1 380 ? 82.592 88.887 16.246 1.00 16.98 382 ASN A O 1
ATOM 2757 N N . GLU A 1 381 ? 84.333 90.305 16.115 1.00 17.68 383 GLU A N 1
ATOM 2758 C CA . GLU A 1 381 ? 84.410 90.512 17.588 1.00 17.43 383 GLU A CA 1
ATOM 2759 C C . GLU A 1 381 ? 83.139 91.198 18.099 1.00 17.18 383 GLU A C 1
ATOM 2760 O O . GLU A 1 381 ? 82.564 90.671 19.085 1.00 17.64 383 GLU A O 1
ATOM 2766 N N . ILE A 1 382 ? 82.682 92.272 17.442 1.00 15.89 384 ILE A N 1
ATOM 2767 C CA . ILE A 1 382 ? 81.452 93.006 17.844 1.00 15.62 384 ILE A CA 1
ATOM 2768 C C . ILE A 1 382 ? 80.280 92.028 17.814 1.00 17.24 384 ILE A C 1
ATOM 2769 O O . ILE A 1 382 ? 79.563 91.980 18.816 1.00 16.81 384 ILE A O 1
ATOM 2774 N N . ARG A 1 383 ? 80.147 91.212 16.759 1.00 18.65 385 ARG A N 1
ATOM 2775 C CA . ARG A 1 383 ? 78.987 90.307 16.573 1.00 20.92 385 ARG A CA 1
ATOM 2776 C C . ARG A 1 383 ? 78.889 89.250 17.687 1.00 20.38 385 ARG A C 1
ATOM 2777 O O . ARG A 1 383 ? 77.746 88.851 17.948 1.00 19.25 385 ARG A O 1
ATOM 2785 N N . LYS A 1 384 ? 80.004 88.851 18.315 1.00 20.21 386 LYS A N 1
ATOM 2786 C CA . LYS A 1 384 ? 80.049 87.923 19.479 1.00 22.03 386 LYS A CA 1
ATOM 2787 C C . LYS A 1 384 ? 79.231 88.488 20.639 1.00 21.11 386 LYS A C 1
ATOM 2788 O O . LYS A 1 384 ? 78.624 87.686 21.301 1.00 21.22 386 LYS A O 1
ATOM 2794 N N . TYR A 1 385 ? 79.222 89.807 20.853 1.00 17.59 387 TYR A N 1
ATOM 2795 C CA . TYR A 1 385 ? 78.525 90.468 21.984 1.00 18.47 387 TYR A CA 1
ATOM 2796 C C . TYR A 1 385 ? 77.225 91.136 21.517 1.00 18.42 387 TYR A C 1
ATOM 2797 O O . TYR A 1 385 ? 76.295 91.247 22.327 1.00 18.39 387 TYR A O 1
ATOM 2806 N N . ASP A 1 386 ? 77.090 91.510 20.249 1.00 18.54 388 ASP A N 1
ATOM 2807 C CA . ASP A 1 386 ? 75.821 92.096 19.725 1.00 19.52 388 ASP A CA 1
ATOM 2808 C C . ASP A 1 386 ? 75.478 91.435 18.395 1.00 22.39 388 ASP A C 1
ATOM 2809 O O . ASP A 1 386 ? 75.879 91.919 17.330 1.00 19.39 388 ASP A O 1
ATOM 2814 N N . PRO A 1 387 ? 74.719 90.320 18.395 1.00 24.84 389 PRO A N 1
ATOM 2815 C CA . PRO A 1 387 ? 74.489 89.573 17.159 1.00 25.61 389 PRO A CA 1
ATOM 2816 C C . PRO A 1 387 ? 73.629 90.331 16.123 1.00 26.30 389 PRO A C 1
ATOM 2817 O O . PRO A 1 387 ? 73.652 89.934 14.973 1.00 27.70 389 PRO A O 1
ATOM 2821 N N . GLN A 1 388 ? 73.002 91.449 16.507 1.00 25.12 390 GLN A N 1
ATOM 2822 C CA . GLN A 1 388 ? 72.274 92.371 15.597 1.00 25.29 390 GLN A CA 1
ATOM 2823 C C . GLN A 1 388 ? 73.188 93.510 15.078 1.00 21.65 390 GLN A C 1
ATOM 2824 O O . GLN A 1 388 ? 72.698 94.383 14.395 1.00 18.79 390 GLN A O 1
ATOM 2830 N N . ALA A 1 389 ? 74.474 93.533 15.382 1.00 19.28 391 ALA A N 1
ATOM 2831 C CA . ALA A 1 389 ? 75.335 94.697 15.065 1.00 18.19 391 ALA A CA 1
ATOM 2832 C C . ALA A 1 389 ? 75.364 94.915 13.551 1.00 16.08 391 ALA A C 1
ATOM 2833 O O . ALA A 1 389 ? 75.616 93.973 12.805 1.00 17.13 391 ALA A O 1
ATOM 2835 N N . LYS A 1 390 ? 75.207 96.160 13.132 1.00 16.08 392 LYS A N 1
ATOM 2836 C CA . LYS A 1 390 ? 75.488 96.559 11.744 1.00 15.62 392 LYS A CA 1
ATOM 2837 C C . LYS A 1 390 ? 76.791 97.355 11.786 1.00 14.76 392 LYS A C 1
ATOM 2838 O O . LYS A 1 390 ? 76.922 98.220 12.657 1.00 14.97 392 LYS A O 1
ATOM 2844 N N . THR A 1 391 ? 77.729 97.031 10.907 1.00 13.14 393 THR A N 1
ATOM 2845 C CA . THR A 1 391 ? 79.024 97.719 10.854 1.00 12.60 393 THR A CA 1
ATOM 2846 C C . THR A 1 391 ? 79.121 98.511 9.560 1.00 12.25 393 THR A C 1
ATOM 2847 O O . THR A 1 391 ? 78.516 98.126 8.535 1.00 11.65 393 THR A O 1
ATOM 2851 N N . HIS A 1 392 ? 79.968 99.524 9.628 1.00 12.21 394 HIS A N 1
ATOM 2852 C CA . HIS A 1 392 ? 80.425 100.303 8.473 1.00 12.77 394 HIS A CA 1
ATOM 2853 C C . HIS A 1 392 ? 81.754 100.938 8.810 1.00 12.90 394 HIS A C 1
ATOM 2854 O O . HIS A 1 392 ? 82.186 100.912 9.970 1.00 13.13 394 HIS A O 1
ATOM 2861 N N . ILE A 1 393 ? 82.330 101.551 7.793 1.00 13.88 395 ILE A N 1
ATOM 2862 C CA . ILE A 1 393 ? 83.674 102.164 7.840 1.00 13.96 395 ILE A CA 1
ATOM 2863 C C . ILE A 1 393 ? 83.574 103.557 7.207 1.00 14.88 395 ILE A C 1
ATOM 2864 O O . ILE A 1 393 ? 82.920 103.690 6.135 1.00 13.70 395 ILE A O 1
ATOM 2869 N N . LYS A 1 394 ? 84.208 104.560 7.820 1.00 15.35 396 LYS A N 1
ATOM 2870 C CA . LYS A 1 394 ? 84.211 105.931 7.240 1.00 15.34 396 LYS A CA 1
ATOM 2871 C C . LYS A 1 394 ? 85.259 105.974 6.117 1.00 15.41 396 LYS A C 1
ATOM 2872 O O . LYS A 1 394 ? 86.358 106.546 6.287 1.00 13.91 396 LYS A O 1
ATOM 2878 N N . ILE A 1 395 ? 84.928 105.331 5.004 1.00 14.78 397 ILE A N 1
ATOM 2879 C CA . ILE A 1 395 ? 85.852 105.183 3.849 1.00 14.58 397 ILE A CA 1
ATOM 2880 C C . ILE A 1 395 ? 85.854 106.490 3.064 1.00 12.99 397 ILE A C 1
ATOM 2881 O O . ILE A 1 395 ? 84.767 107.007 2.784 1.00 12.25 397 ILE A O 1
ATOM 2886 N N . MET A 1 396 ? 87.038 106.965 2.682 1.00 12.97 398 MET A N 1
ATOM 2887 C CA . MET A 1 396 ? 87.153 108.130 1.771 1.00 13.95 398 MET A CA 1
ATOM 2888 C C . MET A 1 396 ? 86.853 107.637 0.362 1.00 13.70 398 MET A C 1
ATOM 2889 O O . MET A 1 396 ? 87.640 106.893 -0.183 1.00 14.56 398 MET A O 1
ATOM 2894 N N . PRO A 1 397 ? 85.752 108.016 -0.308 1.00 14.30 399 PRO A N 1
ATOM 2895 C CA . PRO A 1 397 ? 85.446 107.430 -1.613 1.00 14.12 399 PRO A CA 1
ATOM 2896 C C . PRO A 1 397 ? 86.512 107.653 -2.688 1.00 14.71 399 PRO A C 1
ATOM 2897 O O . PRO A 1 397 ? 86.545 106.876 -3.601 1.00 14.56 399 PRO A O 1
ATOM 2901 N N . ASN A 1 398 ? 87.316 108.713 -2.583 1.00 14.83 400 ASN A N 1
ATOM 2902 C CA . ASN A 1 398 ? 88.372 109.038 -3.588 1.00 15.91 400 ASN A CA 1
ATOM 2903 C C . ASN A 1 398 ? 89.473 107.950 -3.547 1.00 15.61 400 ASN A C 1
ATOM 2904 O O . ASN A 1 398 ? 90.200 107.850 -4.538 1.00 15.05 400 ASN A O 1
ATOM 2909 N N . LEU A 1 399 ? 89.542 107.095 -2.524 1.00 14.19 401 LEU A N 1
ATOM 2910 C CA . LEU A 1 399 ? 90.488 105.947 -2.546 1.00 13.68 401 LEU A CA 1
ATOM 2911 C C . LEU A 1 399 ? 90.034 104.901 -3.576 1.00 13.46 401 LEU A C 1
ATOM 2912 O O . LEU A 1 399 ? 90.834 104.064 -3.934 1.00 14.72 401 LEU A O 1
ATOM 2917 N N . TRP A 1 400 ? 88.805 104.997 -4.084 1.00 13.12 402 TRP A N 1
ATOM 2918 C CA . TRP A 1 400 ? 88.337 104.274 -5.292 1.00 13.06 402 TRP A CA 1
ATOM 2919 C C . TRP A 1 400 ? 88.148 105.216 -6.489 1.00 14.26 402 TRP A C 1
ATOM 2920 O O . TRP A 1 400 ? 88.529 104.797 -7.594 1.00 13.33 402 TRP A O 1
ATOM 2931 N N . SER A 1 401 ? 87.550 106.406 -6.315 1.00 15.11 403 SER A N 1
ATOM 2932 C CA . SER A 1 401 ? 87.184 107.255 -7.486 1.00 15.11 403 SER A CA 1
ATOM 2933 C C . SER A 1 401 ? 88.443 107.918 -8.083 1.00 16.24 403 SER A C 1
ATOM 2934 O O . SER A 1 401 ? 88.394 108.247 -9.268 1.00 19.31 403 SER A O 1
ATOM 2937 N N . ASP A 1 402 ? 89.516 108.112 -7.309 1.00 16.17 404 ASP A N 1
ATOM 2938 C CA . ASP A 1 402 ? 90.830 108.584 -7.827 1.00 16.52 404 ASP A CA 1
ATOM 2939 C C . ASP A 1 402 ? 91.706 107.359 -8.153 1.00 17.08 404 ASP A C 1
ATOM 2940 O O . ASP A 1 402 ? 91.235 106.213 -8.001 1.00 15.69 404 ASP A O 1
ATOM 2945 N N . ASN A 1 403 ? 92.929 107.596 -8.649 1.00 17.44 405 ASN A N 1
ATOM 2946 C CA . ASN A 1 403 ? 93.743 106.571 -9.345 1.00 16.11 405 ASN A CA 1
ATOM 2947 C C . ASN A 1 403 ? 94.530 105.668 -8.388 1.00 16.72 405 ASN A C 1
ATOM 2948 O O . ASN A 1 403 ? 94.898 104.562 -8.838 1.00 18.92 405 ASN A O 1
ATOM 2953 N N . LYS A 1 404 ? 94.786 106.093 -7.154 1.00 15.82 406 LYS A N 1
ATOM 2954 C CA . LYS A 1 404 ? 95.706 105.400 -6.224 1.00 16.44 406 LYS A CA 1
ATOM 2955 C C . LYS A 1 404 ? 95.046 104.130 -5.661 1.00 15.94 406 LYS A C 1
ATOM 2956 O O . LYS A 1 404 ? 93.838 104.178 -5.293 1.00 14.27 406 LYS A O 1
ATOM 2960 N N . ARG A 1 405 ? 95.827 103.050 -5.559 1.00 15.89 407 ARG A N 1
ATOM 2961 C CA . ARG A 1 405 ? 95.369 101.742 -5.012 1.00 15.59 407 ARG A CA 1
ATOM 2962 C C . ARG A 1 405 ? 96.387 101.184 -4.016 1.00 15.18 407 ARG A C 1
ATOM 2963 O O . ARG A 1 405 ? 96.348 99.975 -3.799 1.00 16.84 407 ARG A O 1
ATOM 2971 N N . ASP A 1 406 ? 97.208 102.025 -3.363 1.00 14.65 408 ASP A N 1
ATOM 2972 C CA . ASP A 1 406 ? 98.184 101.563 -2.353 1.00 13.62 408 ASP A CA 1
ATOM 2973 C C . ASP A 1 406 ? 97.620 101.664 -0.934 1.00 14.51 408 ASP A C 1
ATOM 2974 O O . ASP A 1 406 ? 98.339 101.298 -0.006 1.00 15.85 408 ASP A O 1
ATOM 2979 N N . SER A 1 407 ? 96.394 102.151 -0.745 1.00 13.69 409 SER A N 1
ATOM 2980 C CA . SER A 1 407 ? 95.826 102.442 0.597 1.00 13.67 409 SER A CA 1
ATOM 2981 C C . SER A 1 407 ? 95.424 101.154 1.334 1.00 12.69 409 SER A C 1
ATOM 2982 O O . SER A 1 407 ? 95.163 101.251 2.532 1.00 12.95 409 SER A O 1
ATOM 2985 N N . GLY A 1 408 ? 95.249 100.039 0.627 1.00 12.83 410 GLY A N 1
ATOM 2986 C CA . GLY A 1 408 ? 94.710 98.786 1.198 1.00 13.29 410 GLY A CA 1
ATOM 2987 C C . GLY A 1 408 ? 93.186 98.839 1.303 1.00 13.51 410 GLY A C 1
ATOM 2988 O O . GLY A 1 408 ? 92.567 97.940 1.918 1.00 13.03 410 GLY A O 1
ATOM 2989 N N . ILE A 1 409 ? 92.584 99.874 0.719 1.00 13.03 411 ILE A N 1
ATOM 2990 C CA . ILE A 1 409 ? 91.117 100.054 0.718 1.00 13.66 411 ILE A CA 1
ATOM 2991 C C . ILE A 1 409 ? 90.545 99.462 -0.566 1.00 13.72 411 ILE A C 1
ATOM 2992 O O . ILE A 1 409 ? 90.745 100.050 -1.685 1.00 13.48 411 ILE A O 1
ATOM 2997 N N . ASP A 1 410 ? 89.802 98.379 -0.375 1.00 13.43 412 ASP A N 1
ATOM 2998 C CA . ASP A 1 410 ? 89.063 97.639 -1.424 1.00 13.57 412 ASP A CA 1
ATOM 2999 C C . ASP A 1 410 ? 87.593 98.029 -1.258 1.00 12.79 412 ASP A C 1
ATOM 3000 O O . ASP A 1 410 ? 86.930 97.444 -0.409 1.00 12.40 412 ASP A O 1
ATOM 3005 N N . LEU A 1 411 ? 87.132 99.051 -1.964 1.00 12.69 413 LEU A N 1
ATOM 3006 C CA . LEU A 1 411 ? 85.780 99.619 -1.716 1.00 13.72 413 LEU A CA 1
ATOM 3007 C C . LEU A 1 411 ? 84.725 98.520 -1.917 1.00 12.77 413 LEU A C 1
ATOM 3008 O O . LEU A 1 411 ? 83.703 98.497 -1.195 1.00 13.41 413 LEU A O 1
ATOM 3013 N N . GLU A 1 412 ? 84.898 97.663 -2.916 1.00 12.65 414 GLU A N 1
ATOM 3014 C CA . GLU A 1 412 ? 83.904 96.602 -3.173 1.00 12.61 414 GLU A CA 1
ATOM 3015 C C . GLU A 1 412 ? 83.837 95.689 -1.947 1.00 13.25 414 GLU A C 1
ATOM 3016 O O . GLU A 1 412 ? 82.738 95.452 -1.442 1.00 13.38 414 GLU A O 1
ATOM 3022 N N . ALA A 1 413 ? 84.985 95.204 -1.478 1.00 12.20 415 ALA A N 1
ATOM 3023 C CA . ALA A 1 413 ? 84.999 94.188 -0.402 1.00 13.12 415 ALA A CA 1
ATOM 3024 C C . ALA A 1 413 ? 84.469 94.850 0.875 1.00 12.06 415 ALA A C 1
ATOM 3025 O O . ALA A 1 413 ? 83.640 94.245 1.556 1.00 12.54 415 ALA A O 1
ATOM 3027 N N . LEU A 1 414 ? 84.894 96.071 1.183 1.00 12.67 416 LEU A N 1
ATOM 3028 C CA . LEU A 1 414 ? 84.492 96.703 2.463 1.00 13.29 416 LEU A CA 1
ATOM 3029 C C . LEU A 1 414 ? 83.005 97.038 2.394 1.00 13.81 416 LEU A C 1
ATOM 3030 O O . LEU A 1 414 ? 82.334 96.894 3.415 1.00 13.80 416 LEU A O 1
ATOM 3035 N N . THR A 1 415 ? 82.502 97.436 1.224 1.00 13.53 417 THR A N 1
ATOM 3036 C CA . THR A 1 415 ? 81.060 97.751 1.055 1.00 13.69 417 THR A CA 1
ATOM 3037 C C . THR A 1 415 ? 80.229 96.471 1.238 1.00 13.37 417 THR A C 1
ATOM 3038 O O . THR A 1 415 ? 79.275 96.479 2.056 1.00 13.04 417 THR A O 1
ATOM 3042 N N . ARG A 1 416 ? 80.638 95.393 0.590 1.00 13.38 418 ARG A N 1
ATOM 3043 C CA A ARG A 1 416 ? 79.950 94.079 0.667 0.50 14.08 418 ARG A CA 1
ATOM 3044 C CA B ARG A 1 416 ? 79.910 94.103 0.677 0.50 13.41 418 ARG A CA 1
ATOM 3045 C C . ARG A 1 416 ? 79.954 93.585 2.120 1.00 13.46 418 ARG A C 1
ATOM 3046 O O . ARG A 1 416 ? 78.914 93.108 2.591 1.00 13.05 418 ARG A O 1
ATOM 3061 N N . ASN A 1 417 ? 81.092 93.710 2.779 1.00 14.07 419 ASN A N 1
ATOM 3062 C CA . ASN A 1 417 ? 81.294 93.203 4.162 1.00 15.09 419 ASN A CA 1
ATOM 3063 C C . ASN A 1 417 ? 80.543 94.029 5.209 1.00 14.83 419 ASN A C 1
ATOM 3064 O O . ASN A 1 417 ? 80.466 93.572 6.372 1.00 14.66 419 ASN A O 1
ATOM 3069 N N . SER A 1 418 ? 80.053 95.200 4.819 1.00 14.65 420 SER A N 1
ATOM 3070 C CA . SER A 1 418 ? 79.376 96.129 5.751 1.00 15.24 420 SER A CA 1
ATOM 3071 C C . SER A 1 418 ? 77.853 96.035 5.624 1.00 16.16 420 SER A C 1
ATOM 3072 O O . SER A 1 418 ? 77.352 96.026 4.515 1.00 17.45 420 SER A O 1
ATOM 3075 N N . GLU A 1 419 ? 77.163 95.971 6.75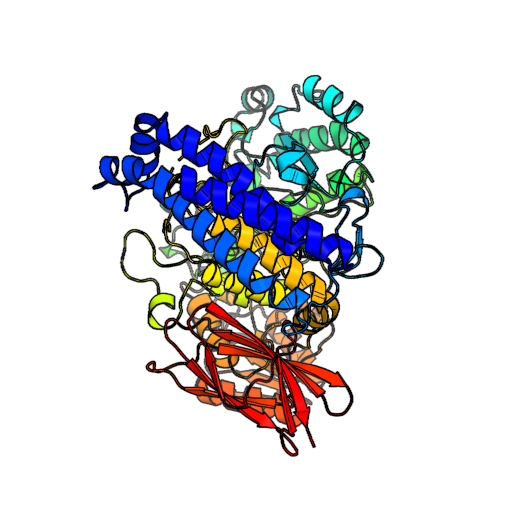6 1.00 15.51 421 GLU A N 1
ATOM 3076 C CA . GLU A 1 419 ? 75.678 95.976 6.818 1.00 16.71 421 GLU A CA 1
ATOM 3077 C C . GLU A 1 419 ? 75.146 97.347 6.368 1.00 14.90 421 GLU A C 1
ATOM 3078 O O . GLU A 1 419 ? 74.039 97.396 5.866 1.00 14.46 421 GLU A O 1
ATOM 3084 N N . ILE A 1 420 ? 75.896 98.415 6.657 1.00 13.49 422 ILE A N 1
ATOM 3085 C CA . ILE A 1 420 ? 75.552 99.817 6.274 1.00 13.59 422 ILE A CA 1
ATOM 3086 C C . ILE A 1 420 ? 76.689 100.331 5.372 1.00 13.35 422 ILE A C 1
ATOM 3087 O O . ILE A 1 420 ? 77.823 100.038 5.689 1.00 14.12 422 ILE A O 1
ATOM 3092 N N . ILE A 1 421 ? 76.376 101.026 4.279 1.00 14.43 423 ILE A N 1
ATOM 3093 C CA . ILE A 1 421 ? 77.412 101.600 3.377 1.00 13.47 423 ILE A CA 1
ATOM 3094 C C . ILE A 1 421 ? 77.955 102.848 4.059 1.00 14.84 423 ILE A C 1
ATOM 3095 O O . ILE A 1 421 ? 77.254 103.856 4.096 1.00 16.19 423 ILE A O 1
ATOM 3100 N N . GLY A 1 422 ? 79.151 102.746 4.625 1.00 14.48 424 GLY A N 1
ATOM 3101 C CA . GLY A 1 422 ? 79.841 103.887 5.238 1.00 14.32 424 GLY A CA 1
ATOM 3102 C C . GLY A 1 422 ? 80.692 104.610 4.221 1.00 14.91 424 GLY A C 1
ATOM 3103 O O . GLY A 1 422 ? 81.219 103.937 3.276 1.00 15.54 424 GLY A O 1
ATOM 3104 N N . ASN A 1 423 ? 80.835 105.922 4.426 1.00 14.64 425 ASN A N 1
ATOM 3105 C CA . ASN A 1 423 ? 81.786 106.792 3.695 1.00 15.19 425 ASN A CA 1
ATOM 3106 C C . ASN A 1 423 ? 81.784 108.178 4.342 1.00 14.32 425 ASN A C 1
ATOM 3107 O O . ASN A 1 423 ? 80.938 108.434 5.167 1.00 13.44 425 ASN A O 1
ATOM 3112 N N . ASP A 1 424 ? 82.685 109.047 3.898 1.00 15.13 426 ASP A N 1
ATOM 3113 C CA . ASP A 1 424 ? 82.661 110.509 4.201 1.00 16.33 426 ASP A CA 1
ATOM 3114 C C . ASP A 1 424 ? 82.918 111.229 2.878 1.00 16.26 426 ASP A C 1
ATOM 3115 O O . ASP A 1 424 ? 83.894 111.974 2.762 1.00 17.54 426 ASP A O 1
ATOM 3120 N N . ALA A 1 425 ? 82.051 110.958 1.910 1.00 14.95 427 ALA A N 1
ATOM 3121 C CA . ALA A 1 425 ? 82.086 111.576 0.565 1.00 16.58 427 ALA A CA 1
ATOM 3122 C C . ALA A 1 425 ? 82.218 113.075 0.727 1.00 17.03 427 ALA A C 1
ATOM 3123 O O . ALA A 1 425 ? 81.486 113.637 1.589 1.00 17.04 427 ALA A O 1
ATOM 3125 N N . SER A 1 426 ? 83.139 113.648 -0.064 1.00 17.64 428 SER A N 1
ATOM 3126 C CA . SER A 1 426 ? 83.360 115.097 -0.292 1.00 18.69 428 SER A CA 1
ATOM 3127 C C . SER A 1 426 ? 82.802 115.486 -1.661 1.00 18.55 428 SER A C 1
ATOM 3128 O O . SER A 1 426 ? 82.819 114.640 -2.592 1.00 14.57 428 SER A O 1
ATOM 3131 N N . SER A 1 427 ? 82.400 116.749 -1.783 1.00 17.63 429 SER A N 1
ATOM 3132 C CA . SER A 1 427 ? 82.085 117.406 -3.072 1.00 20.09 429 SER A CA 1
ATOM 3133 C C . SER A 1 427 ? 82.767 118.788 -3.092 1.00 21.04 429 SER A C 1
ATOM 3134 O O . SER A 1 427 ? 83.981 118.865 -3.264 1.00 20.24 429 SER A O 1
ATOM 3137 N N . CYS A 1 428 ? 82.010 119.850 -2.891 1.00 20.97 430 CYS A N 1
ATOM 3138 C CA . CYS A 1 428 ? 82.534 121.228 -2.737 1.00 21.77 430 CYS A CA 1
ATOM 3139 C C . CYS A 1 428 ? 83.107 121.761 -4.065 1.00 21.48 430 CYS A C 1
ATOM 3140 O O . CYS A 1 428 ? 83.195 121.005 -5.082 1.00 18.75 430 CYS A O 1
ATOM 3143 N N . GLY A 1 429 ? 83.464 123.045 -4.034 1.00 22.10 431 GLY A N 1
ATOM 3144 C CA . GLY A 1 429 ? 83.858 123.852 -5.206 1.00 22.13 431 GLY A CA 1
ATOM 3145 C C . GLY A 1 429 ? 85.373 123.951 -5.344 1.00 25.88 431 GLY A C 1
ATOM 3146 O O . GLY A 1 429 ? 86.109 123.054 -4.831 1.00 23.11 431 GLY A O 1
ATOM 3147 N N . ALA A 1 430 ? 85.839 125.010 -6.028 1.00 25.72 432 ALA A N 1
ATOM 3148 C CA . ALA A 1 430 ? 87.260 125.165 -6.412 1.00 28.23 432 ALA A CA 1
ATOM 3149 C C . ALA A 1 430 ? 88.093 125.316 -5.136 1.00 28.54 432 ALA A C 1
ATOM 3150 O O . ALA A 1 430 ? 87.633 125.958 -4.178 1.00 30.12 432 ALA A O 1
ATOM 3152 N N . TRP A 1 431 ? 89.290 124.743 -5.129 1.00 32.31 433 TRP A N 1
ATOM 3153 C CA . TRP A 1 431 ? 90.275 124.856 -4.018 1.00 32.65 433 TRP A CA 1
ATOM 3154 C C . TRP A 1 431 ? 90.688 126.318 -3.805 1.00 33.45 433 TRP A C 1
ATOM 3155 O O . TRP A 1 431 ? 90.560 127.091 -4.729 1.00 32.74 433 TRP A O 1
ATOM 3166 N N . MET A 1 432 ? 91.201 126.660 -2.627 1.00 33.54 434 MET A N 1
ATOM 3167 C CA . MET A 1 432 ? 91.677 128.030 -2.299 1.00 34.73 434 MET A CA 1
ATOM 3168 C C . MET A 1 432 ? 93.047 128.316 -2.959 1.00 39.28 434 MET A C 1
ATOM 3169 O O . MET A 1 432 ? 93.545 129.471 -2.836 1.00 36.55 434 MET A O 1
ATOM 3174 N N . TRP A 1 433 ? 93.655 127.308 -3.607 1.00 37.24 435 TRP A N 1
ATOM 3175 C CA . TRP A 1 433 ? 94.983 127.382 -4.279 1.00 39.27 435 TRP A CA 1
ATOM 3176 C C . TRP A 1 433 ? 95.070 126.291 -5.366 1.00 39.61 435 TRP A C 1
ATOM 3177 O O . TRP A 1 433 ? 94.273 125.318 -5.313 1.00 36.77 435 TRP A O 1
ATOM 3188 N N . GLY A 1 434 ? 96.040 126.415 -6.280 1.00 38.00 436 GLY A N 1
ATOM 3189 C CA . GLY A 1 434 ? 96.373 125.401 -7.300 1.00 36.27 436 GLY A CA 1
ATOM 3190 C C . GLY A 1 434 ? 95.679 125.655 -8.625 1.00 37.03 436 GLY A C 1
ATOM 3191 O O . GLY A 1 434 ? 94.758 126.506 -8.658 1.00 30.56 436 GLY A O 1
ATOM 3192 N N . LYS A 1 435 ? 96.131 124.940 -9.669 1.00 40.67 437 LYS A N 1
ATOM 3193 C CA . LYS A 1 435 ? 95.525 124.855 -11.031 1.00 45.32 437 LYS A CA 1
ATOM 3194 C C . LYS A 1 435 ? 94.099 124.305 -10.897 1.00 44.44 437 LYS A C 1
ATOM 3195 O O . LYS A 1 435 ? 93.808 123.557 -9.964 1.00 36.58 437 LYS A O 1
ATOM 3197 N N . PRO A 1 436 ? 93.157 124.685 -11.799 1.00 46.79 438 PRO A N 1
ATOM 3198 C CA . PRO A 1 436 ? 91.799 124.132 -11.769 1.00 48.29 438 PRO A CA 1
ATOM 3199 C C . PRO A 1 436 ? 91.792 122.585 -11.766 1.00 44.63 438 PRO A C 1
ATOM 3200 O O . PRO A 1 436 ? 92.582 122.029 -12.470 1.00 39.83 438 PRO A O 1
ATOM 3204 N N . LYS A 1 437 ? 90.900 121.923 -11.005 1.00 42.14 439 LYS A N 1
ATOM 3205 C CA . LYS A 1 437 ? 90.674 120.445 -11.085 1.00 35.76 439 LYS A CA 1
ATOM 3206 C C . LYS A 1 437 ? 89.953 120.154 -12.410 1.00 33.04 439 LYS A C 1
ATOM 3207 O O . LYS A 1 437 ? 89.392 121.114 -12.994 1.00 30.02 439 LYS A O 1
ATOM 3212 N N . SER A 1 438 ? 89.948 118.907 -12.888 1.00 31.24 440 SER A N 1
ATOM 3213 C CA . SER A 1 438 ? 89.366 118.526 -14.211 1.00 32.47 440 SER A CA 1
ATOM 3214 C C . SER A 1 438 ? 87.849 118.792 -14.244 1.00 30.52 440 SER A C 1
ATOM 3215 O O . SER A 1 438 ? 87.344 119.259 -15.290 1.00 30.40 440 SER A O 1
ATOM 3218 N N . TRP A 1 439 ? 87.139 118.644 -13.124 1.00 26.40 441 TRP A N 1
ATOM 3219 C CA . TRP A 1 439 ? 85.674 118.940 -13.087 1.00 26.49 441 TRP A CA 1
ATOM 3220 C C . TRP A 1 439 ? 85.391 120.425 -13.383 1.00 25.52 441 TRP A C 1
ATOM 3221 O O . TRP A 1 439 ? 84.303 120.705 -13.894 1.00 25.82 441 TRP A O 1
ATOM 3232 N N . GLU A 1 440 ? 86.321 121.345 -13.116 1.00 26.08 442 GLU A N 1
ATOM 3233 C CA . GLU A 1 440 ? 86.050 122.809 -13.197 1.00 26.68 442 GLU A CA 1
ATOM 3234 C C . GLU A 1 440 ? 85.777 123.211 -14.641 1.00 25.61 442 GLU A C 1
ATOM 3235 O O . GLU A 1 440 ? 85.103 124.229 -14.848 1.00 24.07 442 GLU A O 1
ATOM 3241 N N . LYS A 1 441 ? 86.209 122.435 -15.619 1.00 25.69 443 LYS A N 1
ATOM 3242 C CA . LYS A 1 441 ? 85.895 122.779 -17.028 1.00 30.17 443 LYS A CA 1
ATOM 3243 C C . LYS A 1 441 ? 84.377 122.777 -17.245 1.00 27.08 443 LYS A C 1
ATOM 3244 O O . LYS A 1 441 ? 83.872 123.675 -17.956 1.00 25.53 443 LYS A O 1
ATOM 3250 N N . ASN A 1 442 ? 83.660 121.827 -16.660 1.00 22.11 444 ASN A N 1
ATOM 3251 C CA . ASN A 1 442 ? 82.248 121.627 -17.071 1.00 23.37 444 ASN A CA 1
ATOM 3252 C C . ASN A 1 442 ? 81.257 121.827 -15.916 1.00 20.14 444 ASN A C 1
ATOM 3253 O O . ASN A 1 442 ? 80.111 122.178 -16.217 1.00 19.70 444 ASN A O 1
ATOM 3258 N N . TYR A 1 443 ? 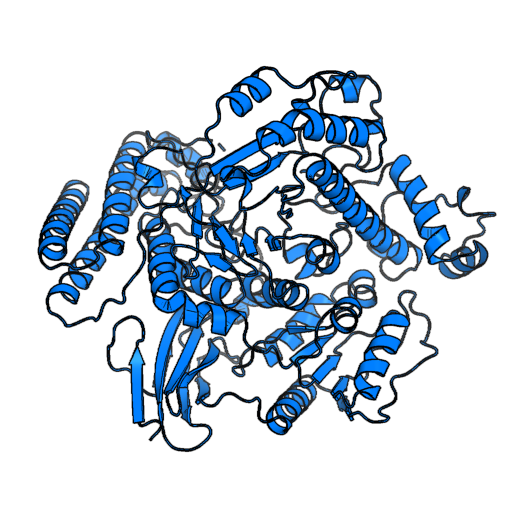81.672 121.633 -14.662 1.00 19.46 445 TYR A N 1
ATOM 3259 C CA . TYR A 1 443 ? 80.754 121.321 -13.539 1.00 19.07 445 TYR A CA 1
ATOM 3260 C C . TYR A 1 443 ? 80.847 122.409 -12.473 1.00 18.74 445 TYR A C 1
ATOM 3261 O O . TYR A 1 443 ? 81.907 123.035 -12.320 1.00 17.99 445 TYR A O 1
ATOM 3270 N N . ALA A 1 444 ? 79.781 122.528 -11.680 1.00 17.64 446 ALA A N 1
ATOM 3271 C CA . ALA A 1 444 ? 79.691 123.484 -10.563 1.00 16.75 446 ALA A CA 1
ATOM 3272 C C . ALA A 1 444 ? 80.498 123.032 -9.353 1.00 16.19 446 ALA A C 1
ATOM 3273 O O . ALA A 1 444 ? 80.692 123.861 -8.435 1.00 14.74 446 ALA A O 1
ATOM 3275 N N . PHE A 1 445 ? 80.768 121.738 -9.222 1.00 16.00 447 PHE A N 1
ATOM 3276 C CA . PHE A 1 445 ? 81.371 121.169 -7.991 1.00 16.82 447 PHE A CA 1
ATOM 3277 C C . PHE A 1 445 ? 81.967 119.808 -8.347 1.00 16.96 447 PHE A C 1
ATOM 3278 O O . PHE A 1 445 ? 81.704 119.264 -9.437 1.00 17.40 447 PHE A O 1
ATOM 3286 N N . ASP A 1 446 ? 82.708 119.241 -7.410 1.00 17.46 448 ASP A N 1
ATOM 3287 C CA . ASP A 1 446 ? 83.304 117.904 -7.607 1.00 18.51 448 ASP A CA 1
ATOM 3288 C C . ASP A 1 446 ? 82.174 116.890 -7.386 1.00 17.81 448 ASP A C 1
ATOM 3289 O O . ASP A 1 446 ? 81.928 116.544 -6.227 1.00 18.42 448 ASP A O 1
ATOM 3294 N N . TRP A 1 447 ? 81.534 116.445 -8.469 1.00 17.23 449 TRP A N 1
ATOM 3295 C CA . TRP A 1 447 ? 80.355 115.538 -8.487 1.00 17.50 449 TRP A CA 1
ATOM 3296 C C . TRP A 1 447 ? 80.763 114.054 -8.408 1.00 17.10 449 TRP A C 1
ATOM 3297 O O . TRP A 1 447 ? 79.855 113.215 -8.394 1.00 16.22 449 TRP A O 1
ATOM 3308 N N . VAL A 1 448 ? 82.051 113.714 -8.448 1.00 16.68 450 VAL A N 1
ATOM 3309 C CA . VAL A 1 448 ? 82.505 112.341 -8.825 1.00 16.39 450 VAL A CA 1
ATOM 3310 C C . VAL A 1 448 ? 82.227 111.366 -7.661 1.00 16.11 450 VAL A C 1
ATOM 3311 O O . VAL A 1 448 ? 81.767 110.247 -7.942 1.00 14.06 450 VAL A O 1
ATOM 3315 N N . GLU A 1 449 ? 82.485 111.758 -6.410 1.00 14.37 451 GLU A N 1
ATOM 3316 C CA . GLU A 1 449 ? 82.245 110.858 -5.250 1.00 14.29 451 GLU A CA 1
ATOM 3317 C C . GLU A 1 449 ? 80.737 110.597 -5.053 1.00 14.94 451 GLU A C 1
ATOM 3318 O O . GLU A 1 449 ? 80.347 109.396 -4.953 1.00 13.95 451 GLU A O 1
ATOM 3324 N N . ILE A 1 450 ? 79.888 111.634 -4.982 1.00 14.71 452 ILE A N 1
ATOM 3325 C CA . ILE A 1 450 ? 78.434 111.439 -4.677 1.00 14.39 452 ILE A CA 1
ATOM 3326 C C . ILE A 1 450 ? 77.663 110.855 -5.876 1.00 14.79 452 ILE A C 1
ATOM 3327 O O . ILE A 1 450 ? 76.530 110.391 -5.658 1.00 14.63 452 ILE A O 1
ATOM 3332 N N . CYS A 1 451 ? 78.188 110.926 -7.104 1.00 13.71 453 CYS A N 1
ATOM 3333 C CA . CYS A 1 451 ? 77.566 110.278 -8.282 1.00 14.46 453 CYS A CA 1
ATOM 3334 C C . CYS A 1 451 ? 78.255 108.927 -8.558 1.00 14.22 453 CYS A C 1
ATOM 3335 O O . CYS A 1 451 ? 77.668 107.879 -8.286 1.00 12.73 453 CYS A O 1
ATOM 3338 N N . MET A 1 452 ? 79.503 108.937 -8.993 1.00 14.85 454 MET A N 1
ATOM 3339 C CA . MET A 1 452 ? 80.165 107.708 -9.506 1.00 14.11 454 MET A CA 1
ATOM 3340 C C . MET A 1 452 ? 80.536 106.766 -8.363 1.00 12.80 454 MET A C 1
ATOM 3341 O O . MET A 1 452 ? 80.201 105.607 -8.496 1.00 11.36 454 MET A O 1
ATOM 3346 N N . ALA A 1 453 ? 81.146 107.218 -7.268 1.00 12.02 455 ALA A N 1
ATOM 3347 C CA . ALA A 1 453 ? 81.506 106.296 -6.153 1.00 12.06 455 ALA A CA 1
ATOM 3348 C C . ALA A 1 453 ? 80.231 105.724 -5.480 1.00 12.16 455 ALA A C 1
ATOM 3349 O O . ALA A 1 453 ? 80.203 104.519 -5.178 1.00 12.36 455 ALA A O 1
ATOM 3351 N N . TYR A 1 454 ? 79.210 106.553 -5.225 1.00 11.39 456 TYR A N 1
ATOM 3352 C CA . TYR A 1 454 ? 77.891 106.107 -4.692 1.00 12.26 456 TYR A CA 1
ATOM 3353 C C . TYR A 1 454 ? 77.326 105.016 -5.623 1.00 12.89 456 TYR A C 1
ATOM 3354 O O . TYR A 1 454 ? 76.825 103.962 -5.140 1.00 11.90 456 TYR A O 1
ATOM 3363 N N . ASP A 1 455 ? 77.382 105.252 -6.935 1.00 13.18 457 ASP A N 1
ATOM 3364 C CA . ASP A 1 455 ? 76.842 104.297 -7.938 1.00 13.65 457 ASP A CA 1
ATOM 3365 C C . ASP A 1 455 ? 77.626 102.975 -7.874 1.00 12.87 457 ASP A C 1
ATOM 3366 O O . ASP A 1 455 ? 77.004 101.898 -8.045 1.00 13.48 457 ASP A O 1
ATOM 3371 N N . PHE A 1 456 ? 78.925 103.028 -7.609 1.00 12.72 458 PHE A N 1
ATOM 3372 C CA . PHE A 1 456 ? 79.742 101.808 -7.461 1.00 13.12 458 PHE A CA 1
ATOM 3373 C C . PHE A 1 456 ? 79.290 101.069 -6.184 1.00 13.73 458 PHE A C 1
ATOM 3374 O O . PHE A 1 456 ? 79.020 99.851 -6.243 1.00 13.38 458 PHE A O 1
ATOM 3382 N N . MET A 1 457 ? 79.243 101.771 -5.060 1.00 13.65 459 MET A N 1
ATOM 3383 C CA . MET A 1 457 ? 78.833 101.196 -3.758 1.00 13.86 459 MET A CA 1
ATOM 3384 C C . MET A 1 457 ? 77.408 100.587 -3.891 1.00 14.34 459 MET A C 1
ATOM 3385 O O . MET A 1 457 ? 77.189 99.468 -3.397 1.00 12.55 459 MET A O 1
ATOM 3390 N N . LYS A 1 458 ? 76.457 101.267 -4.548 1.00 12.57 460 LYS A N 1
ATOM 3391 C CA . LYS A 1 458 ? 75.087 100.733 -4.682 1.00 12.74 460 LYS A CA 1
ATOM 3392 C C . LYS A 1 458 ? 75.053 99.600 -5.725 1.00 13.65 460 LYS A C 1
ATOM 3393 O O . LYS A 1 458 ? 74.186 98.713 -5.590 1.00 14.25 460 LYS A O 1
ATOM 3399 N N . SER A 1 459 ? 75.969 99.563 -6.693 1.00 12.42 461 SER A N 1
ATOM 3400 C CA . SER A 1 459 ? 76.101 98.397 -7.606 1.00 12.35 461 SER A CA 1
ATOM 3401 C C . SER A 1 459 ? 76.506 97.169 -6.787 1.00 12.56 461 SER A C 1
ATOM 3402 O O . SER A 1 459 ? 75.942 96.067 -7.006 1.00 12.15 461 SER A O 1
ATOM 3405 N N . VAL A 1 460 ? 77.438 97.356 -5.858 1.00 12.39 462 VAL A N 1
ATOM 3406 C CA . VAL A 1 460 ? 77.960 96.266 -4.995 1.00 14.56 462 VAL A CA 1
ATOM 3407 C C . VAL A 1 460 ? 76.863 95.786 -4.038 1.00 14.93 462 VAL A C 1
ATOM 3408 O O . VAL A 1 460 ? 76.613 94.543 -3.996 1.00 15.95 462 VAL A O 1
ATOM 3412 N N . SER A 1 461 ? 76.207 96.728 -3.335 1.00 14.43 463 SER A N 1
ATOM 3413 C CA . SER A 1 461 ? 75.192 96.454 -2.281 1.00 13.90 463 SER A CA 1
ATOM 3414 C C . SER A 1 461 ? 73.966 97.315 -2.483 1.00 14.78 463 SER A C 1
ATOM 3415 O O . SER A 1 461 ? 73.892 98.412 -1.934 1.00 14.00 463 SER A O 1
ATOM 3418 N N . PRO A 1 462 ? 72.974 96.897 -3.300 1.00 16.99 464 PRO A N 1
ATOM 3419 C CA . PRO A 1 462 ? 71.802 97.750 -3.523 1.00 17.82 464 PRO A CA 1
ATOM 3420 C C . PRO A 1 462 ? 70.836 97.867 -2.334 1.00 17.76 464 PRO A C 1
ATOM 3421 O O . PRO A 1 462 ? 70.034 98.819 -2.362 1.00 18.69 464 PRO A O 1
ATOM 3425 N N . ASP A 1 463 ? 70.921 96.992 -1.318 1.00 16.82 465 ASP A N 1
ATOM 3426 C CA . ASP A 1 463 ? 69.821 96.830 -0.325 1.00 18.33 465 ASP A CA 1
ATOM 3427 C C . ASP A 1 463 ? 70.249 97.247 1.087 1.00 15.70 465 ASP A C 1
ATOM 3428 O O . ASP A 1 463 ? 69.769 96.647 2.082 1.00 16.43 465 ASP A O 1
ATOM 3433 N N . LYS A 1 464 ? 71.048 98.288 1.176 1.00 13.32 466 LYS A N 1
ATOM 3434 C CA . LYS A 1 464 ? 71.641 98.800 2.430 1.00 12.56 466 LYS A CA 1
ATOM 3435 C C . LYS A 1 464 ? 71.440 100.302 2.549 1.00 13.94 466 LYS A C 1
ATOM 3436 O O . LYS A 1 464 ? 71.449 101.022 1.539 1.00 14.32 466 LYS A O 1
ATOM 3442 N N . VAL A 1 465 ? 71.196 100.728 3.777 1.00 14.35 467 VAL A N 1
ATOM 3443 C CA . VAL A 1 465 ? 71.267 102.143 4.182 1.00 13.69 467 VAL A CA 1
ATOM 3444 C C . VAL A 1 465 ? 72.684 102.635 3.877 1.00 13.88 467 VAL A C 1
ATOM 3445 O O . VAL A 1 465 ? 73.660 101.919 4.096 1.00 15.39 467 VAL A O 1
ATOM 3449 N N . MET A 1 466 ? 72.777 103.864 3.413 1.00 13.42 468 MET A N 1
ATOM 3450 C CA . MET A 1 466 ? 74.067 104.543 3.242 1.00 13.20 468 MET A CA 1
ATOM 3451 C C . MET A 1 466 ? 74.186 105.687 4.258 1.00 12.05 468 MET A C 1
ATOM 3452 O O . MET A 1 466 ? 73.335 106.599 4.283 1.00 10.84 468 MET A O 1
ATOM 3457 N N . PHE A 1 467 ? 75.275 105.673 5.025 1.00 12.50 469 PHE A N 1
ATOM 3458 C CA . PHE A 1 467 ? 75.513 106.612 6.145 1.00 12.96 469 PHE A CA 1
ATOM 3459 C C . PHE A 1 467 ? 76.834 107.335 5.913 1.00 12.99 469 PHE A C 1
ATOM 3460 O O . PHE A 1 467 ? 77.879 106.703 6.028 1.00 12.45 469 PHE A O 1
ATOM 3468 N N . ASN A 1 468 ? 76.756 108.593 5.492 1.00 12.72 470 ASN A N 1
ATOM 3469 C CA . ASN A 1 468 ? 77.921 109.502 5.390 1.00 13.94 470 ASN A CA 1
ATOM 3470 C C . ASN A 1 468 ? 78.183 110.086 6.778 1.00 13.62 470 ASN A C 1
ATOM 3471 O O . ASN A 1 468 ? 77.410 110.933 7.204 1.00 13.00 470 ASN A O 1
ATOM 3476 N N . THR A 1 469 ? 79.208 109.578 7.465 1.00 16.18 471 THR A N 1
ATOM 3477 C CA . THR A 1 469 ? 79.470 109.795 8.914 1.00 17.04 471 THR A CA 1
ATOM 3478 C C . THR A 1 469 ? 80.322 111.044 9.106 1.00 18.44 471 THR A C 1
ATOM 3479 O O . THR A 1 469 ? 80.532 111.437 10.251 1.00 20.23 471 THR A O 1
ATOM 3483 N N . GLU A 1 470 ? 80.794 111.641 8.023 1.00 18.33 472 GLU A N 1
ATOM 3484 C CA . GLU A 1 470 ? 81.456 112.959 8.105 1.00 18.13 472 GLU A CA 1
ATOM 3485 C C . GLU A 1 470 ? 81.274 113.661 6.771 1.00 18.20 472 GLU A C 1
ATOM 3486 O O . GLU A 1 470 ? 82.214 113.639 5.960 1.00 19.24 472 GLU A O 1
ATOM 3492 N N . GLY A 1 471 ? 80.102 114.251 6.562 1.00 18.14 473 GLY A N 1
ATOM 3493 C CA . GLY A 1 471 ? 79.708 114.803 5.256 1.00 18.57 473 GLY A CA 1
ATOM 3494 C C . GLY A 1 471 ? 80.581 115.993 4.891 1.00 18.97 473 GLY A C 1
ATOM 3495 O O . GLY A 1 471 ? 80.650 116.970 5.700 1.00 17.97 473 GLY A O 1
ATOM 3496 N N . HIS A 1 472 ? 81.251 115.919 3.738 1.00 19.54 474 HIS A N 1
ATOM 3497 C CA . HIS A 1 472 ? 82.173 116.974 3.256 1.00 19.88 474 HIS A CA 1
ATOM 3498 C C . HIS A 1 472 ? 81.591 117.566 1.967 1.00 20.05 474 HIS A C 1
ATOM 3499 O O . HIS A 1 472 ? 82.371 117.908 1.039 1.00 19.65 474 HIS A O 1
ATOM 3506 N N . MET A 1 473 ? 80.270 117.722 1.916 1.00 20.84 475 MET A N 1
ATOM 3507 C CA . MET A 1 473 ? 79.568 118.385 0.771 1.00 20.03 475 MET A CA 1
ATOM 3508 C C . MET A 1 473 ? 79.374 119.883 1.019 1.00 19.70 475 MET A C 1
ATOM 3509 O O . MET A 1 473 ? 78.871 120.544 0.088 1.00 21.32 475 MET A O 1
ATOM 3514 N N . LEU A 1 474 ? 79.777 120.426 2.180 1.00 19.78 476 LEU A N 1
ATOM 3515 C CA . LEU A 1 474 ? 79.673 121.896 2.455 1.00 19.67 476 LEU A CA 1
ATOM 3516 C C . LEU A 1 474 ? 81.074 122.530 2.572 1.00 21.33 476 LEU A C 1
ATOM 3517 O O . LEU A 1 474 ? 81.254 123.575 1.958 1.00 21.81 476 LEU A O 1
ATOM 3522 N N . SER A 1 475 ? 82.008 121.942 3.341 1.00 21.29 477 SER A N 1
ATOM 3523 C CA . SER A 1 475 ? 83.406 122.443 3.469 1.00 23.20 477 SER A CA 1
ATOM 3524 C C . SER A 1 475 ? 84.419 121.286 3.559 1.00 22.45 477 SER A C 1
ATOM 3525 O O . SER A 1 475 ? 84.051 120.138 3.967 1.00 21.01 477 SER A O 1
ATOM 3528 N N . THR A 1 476 ? 85.660 121.604 3.187 1.00 22.60 478 THR A N 1
ATOM 3529 C CA . THR A 1 476 ? 86.879 120.757 3.337 1.00 22.10 478 THR A CA 1
ATOM 3530 C C . THR A 1 476 ? 88.065 121.634 3.793 1.00 24.97 478 THR A C 1
ATOM 3531 O O . THR A 1 476 ? 87.899 122.889 3.888 1.00 21.81 478 THR A O 1
ATOM 3535 N N . GLY A 1 477 ? 89.230 121.014 4.003 1.00 25.21 479 GLY A N 1
ATOM 3536 C CA . GLY A 1 477 ? 90.523 121.710 4.173 1.00 28.31 479 GLY A CA 1
ATOM 3537 C C . GLY A 1 477 ? 90.894 122.534 2.946 1.00 27.38 479 GLY A C 1
ATOM 3538 O O . GLY A 1 477 ? 91.610 123.523 3.102 1.00 32.50 479 GLY A O 1
ATOM 3539 N N . LYS A 1 478 ? 90.417 122.169 1.755 1.00 27.87 480 LYS A N 1
ATOM 3540 C CA . LYS A 1 478 ? 90.851 122.760 0.458 1.00 26.52 480 LYS A CA 1
ATOM 3541 C C . LYS A 1 478 ? 89.855 123.836 -0.012 1.00 28.68 480 LYS A C 1
ATOM 3542 O O . LYS A 1 478 ? 90.261 124.673 -0.869 1.00 25.75 480 LYS A O 1
ATOM 3545 N N . TYR A 1 479 ? 88.587 123.803 0.449 1.00 26.71 481 TYR A N 1
ATOM 3546 C CA . TYR A 1 479 ? 87.496 124.653 -0.103 1.00 27.35 481 TYR A CA 1
ATOM 3547 C C . TYR A 1 479 ? 86.828 125.409 1.049 1.00 26.83 481 TYR A C 1
ATOM 3548 O O . TYR A 1 479 ? 86.681 124.881 2.162 1.00 26.64 481 TYR A O 1
ATOM 3557 N N . ARG A 1 480 ? 86.400 126.631 0.750 1.00 26.79 482 ARG A N 1
ATOM 3558 C CA . ARG A 1 480 ? 85.662 127.484 1.712 1.00 27.98 482 ARG A CA 1
ATOM 3559 C C . ARG A 1 480 ? 85.087 128.662 0.942 1.00 28.26 482 ARG A C 1
ATOM 3560 O O . ARG A 1 480 ? 85.760 129.169 0.026 1.00 28.18 482 ARG A O 1
ATOM 3568 N N . ASP A 1 481 ? 83.870 129.047 1.295 1.00 27.13 483 ASP A N 1
ATOM 3569 C CA . ASP A 1 481 ? 83.181 130.200 0.675 1.00 25.32 483 ASP A CA 1
ATOM 3570 C C . ASP A 1 481 ? 82.147 130.674 1.688 1.00 23.61 483 ASP A C 1
ATOM 3571 O O . ASP A 1 481 ? 81.119 129.960 1.886 1.00 23.11 483 ASP A O 1
ATOM 3576 N N . LEU A 1 482 ? 82.369 131.852 2.272 1.00 24.31 484 LEU A N 1
ATOM 3577 C CA . LEU A 1 482 ? 81.434 132.429 3.286 1.00 24.14 484 LEU A CA 1
ATOM 3578 C C . LEU A 1 482 ? 80.039 132.557 2.635 1.00 23.88 484 LEU A C 1
ATOM 3579 O O . LEU A 1 482 ? 79.029 132.341 3.356 1.00 24.56 484 LEU A O 1
ATOM 3584 N N . TYR A 1 483 ? 79.996 132.862 1.325 1.00 21.67 485 TYR A N 1
ATOM 3585 C CA . TYR A 1 483 ? 78.772 133.186 0.527 1.00 24.40 485 TYR A CA 1
ATOM 3586 C C . TYR A 1 483 ? 78.186 131.923 -0.127 1.00 22.73 485 TYR A C 1
ATOM 3587 O O . TYR A 1 483 ? 77.324 132.005 -1.010 1.00 20.15 485 TYR A O 1
ATOM 3596 N N . GLN A 1 484 ? 78.603 130.747 0.326 1.00 22.72 486 GLN A N 1
ATOM 3597 C CA . GLN A 1 484 ? 78.037 129.477 -0.180 1.00 23.57 486 GLN A CA 1
ATOM 3598 C C . GLN A 1 484 ? 76.506 129.637 -0.200 1.00 21.73 486 GLN A C 1
ATOM 3599 O O . GLN A 1 484 ? 75.937 130.174 0.798 1.00 21.75 486 GLN A O 1
ATOM 3605 N N . THR A 1 485 ? 75.850 129.220 -1.279 1.00 21.20 487 THR A N 1
ATOM 3606 C CA . THR A 1 485 ? 74.394 129.425 -1.465 1.00 18.60 487 THR A CA 1
ATOM 3607 C C . THR A 1 485 ? 73.570 128.277 -0.881 1.00 18.59 487 THR A C 1
ATOM 3608 O O . THR A 1 485 ? 73.991 127.098 -0.906 1.00 17.00 487 THR A O 1
ATOM 3612 N N . LYS A 1 486 ? 72.369 128.597 -0.418 1.00 19.12 488 LYS A N 1
ATOM 3613 C CA . LYS A 1 486 ? 71.446 127.518 -0.016 1.00 18.62 488 LYS A CA 1
ATOM 3614 C C . LYS A 1 486 ? 71.172 126.622 -1.239 1.00 18.90 488 LYS A C 1
ATOM 3615 O O . LYS A 1 486 ? 70.918 125.438 -1.007 1.00 16.88 488 LYS A O 1
ATOM 3621 N N . GLU A 1 487 ? 71.197 127.152 -2.474 1.00 16.91 489 GLU A N 1
ATOM 3622 C CA . GLU A 1 487 ? 70.903 126.368 -3.717 1.00 18.04 489 GLU A CA 1
ATOM 3623 C C . GLU A 1 487 ? 71.986 125.281 -3.870 1.00 17.58 489 GLU A C 1
ATOM 3624 O O . GLU A 1 487 ? 71.675 124.163 -4.260 1.00 15.26 489 GLU A O 1
ATOM 3630 N N . TYR A 1 488 ? 73.240 125.637 -3.632 1.00 16.45 490 TYR A N 1
ATOM 3631 C CA . TYR A 1 488 ? 74.355 124.671 -3.691 1.00 16.79 490 TYR A CA 1
ATOM 3632 C C . TYR A 1 488 ? 74.097 123.560 -2.668 1.00 14.63 490 TYR A C 1
ATOM 3633 O O . TYR A 1 488 ? 74.230 122.367 -2.995 1.00 13.23 490 TYR A O 1
ATOM 3642 N N . ALA A 1 489 ? 73.719 123.948 -1.456 1.00 12.14 491 ALA A N 1
ATOM 3643 C CA . ALA A 1 489 ? 73.617 122.983 -0.342 1.00 13.19 491 ALA A CA 1
ATOM 3644 C C . ALA A 1 489 ? 72.498 121.980 -0.673 1.00 13.42 491 ALA A C 1
ATOM 3645 O O . ALA A 1 489 ? 72.695 120.700 -0.546 1.00 12.96 491 ALA A O 1
ATOM 3647 N N . ARG A 1 490 ? 71.335 122.509 -1.075 1.00 13.77 492 ARG A N 1
ATOM 3648 C CA . ARG A 1 490 ? 70.141 121.693 -1.451 1.00 14.13 492 ARG A CA 1
ATOM 3649 C C . ARG A 1 490 ? 70.484 120.775 -2.631 1.00 13.80 492 ARG A C 1
ATOM 3650 O O . ARG A 1 490 ? 70.149 119.576 -2.576 1.00 13.21 492 ARG A O 1
ATOM 3658 N N . GLY A 1 491 ? 71.078 121.308 -3.688 1.00 12.86 493 GLY A N 1
ATOM 3659 C CA . GLY A 1 491 ? 71.394 120.490 -4.886 1.00 13.62 493 GLY A CA 1
ATOM 3660 C C . GLY A 1 491 ? 72.263 119.301 -4.537 1.00 14.21 493 GLY A C 1
ATOM 3661 O O . GLY A 1 491 ? 72.074 118.196 -5.072 1.00 16.09 493 GLY A O 1
ATOM 3662 N N . ASN A 1 492 ? 73.220 119.505 -3.650 1.00 15.03 494 ASN A N 1
ATOM 3663 C CA . ASN A 1 492 ? 74.208 118.475 -3.283 1.00 13.43 494 ASN A CA 1
ATOM 3664 C C . ASN A 1 492 ? 73.544 117.397 -2.438 1.00 12.99 494 ASN A C 1
ATOM 3665 O O . ASN A 1 492 ? 73.813 116.219 -2.704 1.00 13.13 494 ASN A O 1
ATOM 3670 N N . TYR A 1 493 ? 72.760 117.762 -1.436 1.00 12.03 495 TYR A N 1
ATOM 3671 C CA . TYR A 1 493 ? 72.149 116.749 -0.551 1.00 13.45 495 TYR A CA 1
ATOM 3672 C C . TYR A 1 493 ? 71.103 116.008 -1.379 1.00 12.76 495 TYR A C 1
ATOM 3673 O O . TYR A 1 493 ? 70.911 114.813 -1.214 1.00 12.85 495 TYR A O 1
ATOM 3682 N N . TRP A 1 494 ? 70.430 116.730 -2.260 1.00 12.21 496 TRP A N 1
ATOM 3683 C CA . TRP A 1 494 ? 69.370 116.117 -3.090 1.00 12.33 496 TRP A CA 1
ATOM 3684 C C . TRP A 1 494 ? 70.031 115.078 -4.018 1.00 12.72 496 TRP A C 1
ATOM 3685 O O . TRP A 1 494 ? 69.569 113.908 -4.100 1.00 11.33 496 TRP A O 1
ATOM 3696 N N . LEU A 1 495 ? 71.071 115.503 -4.734 1.00 12.02 497 LEU A N 1
ATOM 3697 C CA . LEU A 1 495 ? 71.748 114.635 -5.715 1.00 11.99 497 LEU A CA 1
ATOM 3698 C C . LEU A 1 495 ? 72.327 113.400 -5.002 1.00 12.12 497 LEU A C 1
ATOM 3699 O O . LEU A 1 495 ? 72.084 112.257 -5.454 1.00 10.83 497 LEU A O 1
ATOM 3704 N N . ALA A 1 496 ? 73.036 113.597 -3.887 1.00 11.86 498 ALA A N 1
ATOM 3705 C CA . ALA A 1 496 ? 73.640 112.490 -3.130 1.00 12.51 498 ALA A CA 1
ATOM 3706 C C . ALA A 1 496 ? 72.536 111.498 -2.718 1.00 12.94 498 ALA A C 1
ATOM 3707 O O . ALA A 1 496 ? 72.749 110.250 -2.824 1.00 11.52 498 ALA A O 1
ATOM 3709 N N . THR A 1 497 ? 71.371 112.018 -2.340 1.00 12.08 499 THR A N 1
ATOM 3710 C CA . THR A 1 497 ? 70.242 111.172 -1.900 1.00 13.06 499 THR A CA 1
ATOM 3711 C C . THR A 1 497 ? 69.684 110.389 -3.093 1.00 12.87 499 THR A C 1
ATOM 3712 O O . THR A 1 497 ? 69.415 109.184 -2.934 1.00 12.73 499 THR A O 1
ATOM 3716 N N . ILE A 1 498 ? 69.569 111.019 -4.258 1.00 12.88 500 ILE A N 1
ATOM 3717 C CA . ILE A 1 498 ? 69.155 110.293 -5.489 1.00 13.98 500 ILE A CA 1
ATOM 3718 C C . ILE A 1 498 ? 70.097 109.090 -5.723 1.00 13.56 500 ILE A C 1
ATOM 3719 O O . ILE A 1 498 ? 69.608 108.025 -6.159 1.00 13.69 500 ILE A O 1
ATOM 3724 N N . HIS A 1 499 ? 71.391 109.227 -5.423 1.00 14.02 501 HIS A N 1
ATOM 3725 C CA . HIS A 1 499 ? 72.413 108.188 -5.685 1.00 13.22 501 HIS A CA 1
ATOM 3726 C C . HIS A 1 499 ? 72.574 107.231 -4.488 1.00 13.87 501 HIS A C 1
ATOM 3727 O O . HIS A 1 499 ? 73.519 106.417 -4.527 1.00 15.04 501 HIS A O 1
ATOM 3734 N N . GLY A 1 500 ? 71.755 107.347 -3.439 1.00 13.27 502 GLY A N 1
ATOM 3735 C CA . GLY A 1 500 ? 71.692 106.320 -2.380 1.00 13.50 502 GLY A CA 1
ATOM 3736 C C . GLY A 1 500 ? 71.852 106.839 -0.960 1.00 13.33 502 GLY A C 1
ATOM 3737 O O . GLY A 1 500 ? 71.592 106.077 -0.040 1.00 14.41 502 GLY A O 1
ATOM 3738 N N . LEU A 1 501 ? 72.294 108.070 -0.770 1.00 13.08 503 LEU A N 1
ATOM 3739 C CA . LEU A 1 501 ? 72.530 108.580 0.600 1.00 13.65 503 LEU A CA 1
ATOM 3740 C C . LEU A 1 501 ? 71.241 108.543 1.432 1.00 13.37 503 LEU A C 1
ATOM 3741 O O . LEU A 1 501 ? 70.199 109.101 1.002 1.00 11.57 503 LEU A O 1
ATOM 3746 N N . THR A 1 502 ? 71.351 107.998 2.642 1.00 13.16 504 THR A N 1
ATOM 3747 C CA . THR A 1 502 ? 70.199 107.823 3.561 1.00 13.07 504 THR A CA 1
ATOM 3748 C C . THR A 1 502 ? 70.338 108.744 4.769 1.00 12.71 504 THR A C 1
ATOM 3749 O O . THR A 1 502 ? 69.331 109.251 5.236 1.00 13.60 504 THR A O 1
ATOM 3753 N N . ALA A 1 503 ? 71.536 108.906 5.301 1.00 13.89 505 ALA A N 1
ATOM 3754 C CA . ALA A 1 503 ? 71.772 109.680 6.531 1.00 13.40 505 ALA A CA 1
ATOM 3755 C C . ALA A 1 503 ? 73.133 110.330 6.426 1.00 13.34 505 ALA A C 1
ATOM 3756 O O . ALA A 1 503 ? 74.034 109.712 5.852 1.00 12.69 505 ALA A O 1
ATOM 3758 N N . THR A 1 504 ? 73.272 111.500 7.030 1.00 14.11 506 THR A N 1
ATOM 3759 C CA . THR A 1 504 ? 74.516 112.297 7.020 1.00 14.62 506 THR A CA 1
ATOM 3760 C C . THR A 1 504 ? 74.734 112.911 8.397 1.00 16.46 506 THR A C 1
ATOM 3761 O O . THR A 1 504 ? 73.813 113.578 8.898 1.00 15.31 506 THR A O 1
ATOM 3765 N N . GLN A 1 505 ? 75.918 112.689 8.967 1.00 16.54 507 GLN A N 1
ATOM 3766 C CA . GLN A 1 505 ? 76.443 113.556 10.045 1.00 17.20 507 GLN A CA 1
ATOM 3767 C C . GLN A 1 505 ? 77.341 114.558 9.332 1.00 17.43 507 GLN A C 1
ATOM 3768 O O . GLN A 1 505 ? 78.438 114.124 8.926 1.00 18.06 507 GLN A O 1
ATOM 3774 N N . THR A 1 506 ? 76.896 115.803 9.133 1.00 16.69 508 THR A N 1
ATOM 3775 C CA . THR A 1 506 ? 77.615 116.786 8.285 1.00 18.60 508 THR A CA 1
ATOM 3776 C C . THR A 1 506 ? 78.778 117.422 9.069 1.00 19.00 508 THR A C 1
ATOM 3777 O O . THR A 1 506 ? 78.578 117.781 10.250 1.00 19.14 508 THR A O 1
ATOM 3781 N N . TRP A 1 507 ? 79.942 117.554 8.435 1.00 21.70 509 TRP A N 1
ATOM 3782 C CA . TRP A 1 507 ? 81.085 118.353 8.975 1.00 22.45 509 TRP A CA 1
ATOM 3783 C C . TRP A 1 507 ? 80.780 119.848 8.812 1.00 20.62 509 TRP A C 1
ATOM 3784 O O . TRP A 1 507 ? 80.624 120.314 7.688 1.00 20.88 509 TRP A O 1
ATOM 3795 N N . TYR A 1 508 ? 80.669 120.628 9.901 1.00 21.15 510 TYR A N 1
ATOM 3796 C CA . TYR A 1 508 ? 80.666 120.219 11.309 1.00 22.32 510 TYR A CA 1
ATOM 3797 C C . TYR A 1 508 ? 80.111 121.360 12.180 1.00 21.48 510 TYR A C 1
ATOM 3798 O O . TYR A 1 508 ? 80.118 122.514 11.773 1.00 20.67 510 TYR A O 1
ATOM 3807 N N . TRP A 1 509 ? 79.596 121.018 13.354 1.00 23.03 511 TRP A N 1
ATOM 3808 C CA . TRP A 1 509 ? 78.997 122.004 14.286 1.00 25.12 511 TRP A CA 1
ATOM 3809 C C . TRP A 1 509 ? 79.961 122.193 15.451 1.00 24.26 511 TRP A C 1
ATOM 3810 O O . TRP A 1 509 ? 79.755 121.603 16.529 1.00 23.02 511 TRP A O 1
ATOM 3821 N N . CYS A 1 510 ? 81.013 122.952 15.180 1.00 27.48 512 CYS A N 1
ATOM 3822 C CA . CYS A 1 510 ? 82.118 123.198 16.133 1.00 29.23 512 CYS A CA 1
ATOM 3823 C C . CYS A 1 510 ? 81.729 124.316 17.112 1.00 28.80 512 CYS A C 1
ATOM 3824 O O . CYS A 1 510 ? 82.410 124.421 18.132 1.00 27.86 512 CYS A O 1
ATOM 3827 N N . ARG A 1 511 ? 80.688 125.109 16.815 1.00 26.63 513 ARG A N 1
ATOM 3828 C CA . ARG A 1 511 ? 80.112 126.124 17.743 1.00 25.20 513 ARG A CA 1
ATOM 3829 C C . ARG A 1 511 ? 79.686 125.476 19.063 1.00 26.95 513 ARG A C 1
ATOM 3830 O O . ARG A 1 511 ? 78.989 124.444 19.042 1.00 24.95 513 ARG A O 1
ATOM 3838 N N . ARG A 1 512 ? 80.057 126.088 20.182 1.00 27.09 514 ARG A N 1
ATOM 3839 C CA . ARG A 1 512 ? 79.545 125.698 21.518 1.00 31.67 514 ARG A CA 1
ATOM 3840 C C . ARG A 1 512 ? 78.241 126.470 21.726 1.00 31.57 514 ARG A C 1
ATOM 3841 O O . ARG A 1 512 ? 77.948 127.401 20.905 1.00 26.74 514 ARG A O 1
ATOM 3849 N N . GLU A 1 513 ? 77.486 126.126 22.775 1.00 30.27 515 GLU A N 1
ATOM 3850 C CA . GLU A 1 513 ? 76.186 126.791 23.066 1.00 32.42 515 GLU A CA 1
ATOM 3851 C C . GLU A 1 513 ? 76.385 128.312 23.200 1.00 30.37 515 GLU A C 1
ATOM 3852 O O . GLU A 1 513 ? 75.497 129.071 22.727 1.00 27.96 515 GLU A O 1
ATOM 3858 N N . ASP A 1 514 ? 77.526 128.756 23.749 1.00 29.25 516 ASP A N 1
ATOM 3859 C CA . ASP A 1 514 ? 77.805 130.201 24.021 1.00 32.03 516 ASP A CA 1
ATOM 3860 C C . ASP A 1 514 ? 78.228 130.952 22.735 1.00 31.05 516 ASP A C 1
ATOM 3861 O O . ASP A 1 514 ? 78.259 132.223 22.766 1.00 30.26 516 ASP A O 1
ATOM 3866 N N . GLY A 1 515 ? 78.513 130.236 21.638 1.00 27.57 517 GLY A N 1
ATOM 3867 C CA . GLY A 1 515 ? 78.971 130.819 20.359 1.00 27.16 517 GLY A CA 1
ATOM 3868 C C . GLY A 1 515 ? 80.485 130.789 20.176 1.00 27.65 517 GLY A C 1
ATOM 3869 O O . GLY A 1 515 ? 80.949 131.043 19.035 1.00 25.50 517 GLY A O 1
ATOM 3870 N N . SER A 1 516 ? 81.250 130.457 21.224 1.00 28.90 518 SER A N 1
ATOM 3871 C CA . SER A 1 516 ? 82.691 130.090 21.132 1.00 28.98 518 SER A CA 1
ATOM 3872 C C . SER A 1 516 ? 82.847 128.777 20.339 1.00 33.47 518 SER A C 1
ATOM 3873 O O . SER A 1 516 ? 81.811 128.163 19.965 1.00 29.75 518 SER A O 1
ATOM 3876 N N . SER A 1 517 ? 84.101 128.390 20.091 1.00 32.89 519 SER A N 1
ATOM 3877 C CA . SER A 1 517 ? 84.550 127.263 19.230 1.00 40.09 519 SER A CA 1
ATOM 3878 C C . SER A 1 517 ? 85.186 126.147 20.075 1.00 44.31 519 SER A C 1
ATOM 3879 O O . SER A 1 517 ? 86.047 126.503 20.901 1.00 39.69 519 SER A O 1
ATOM 3882 N N . ARG A 1 518 ? 84.799 124.869 19.852 1.00 50.30 520 ARG A N 1
ATOM 3883 C CA . ARG A 1 518 ? 85.510 123.631 20.314 1.00 52.77 520 ARG A CA 1
ATOM 3884 C C . ARG A 1 518 ? 86.708 123.378 19.385 1.00 55.28 520 ARG A C 1
ATOM 3885 O O . ARG A 1 518 ? 87.850 123.570 19.858 1.00 63.16 520 ARG A O 1
ATOM 3887 N N . ASN A 1 524 ? 92.156 124.853 10.681 1.00 32.93 526 ASN A N 1
ATOM 3888 C CA . ASN A 1 524 ? 91.908 125.403 9.307 1.00 32.94 526 ASN A CA 1
ATOM 3889 C C . ASN A 1 524 ? 90.407 125.362 8.952 1.00 29.07 526 ASN A C 1
ATOM 3890 O O . ASN A 1 524 ? 89.995 126.161 8.081 1.00 28.32 526 ASN A O 1
ATOM 3895 N N . GLY A 1 525 ? 89.614 124.504 9.595 1.00 25.58 527 GLY A N 1
ATOM 3896 C CA . GLY A 1 525 ? 88.278 124.123 9.095 1.00 26.85 527 GLY A CA 1
ATOM 3897 C C . GLY A 1 525 ? 87.176 125.115 9.440 1.00 26.18 527 GLY A C 1
ATOM 3898 O O . GLY A 1 525 ? 86.076 125.031 8.793 1.00 25.43 527 GLY A O 1
ATOM 3899 N N . TYR A 1 526 ? 87.410 126.025 10.397 1.00 24.93 528 TYR A N 1
ATOM 3900 C CA . TYR A 1 526 ? 86.306 126.697 11.137 1.00 26.64 528 TYR A CA 1
ATOM 3901 C C . TYR A 1 526 ? 85.771 127.920 10.384 1.00 26.82 528 TYR A C 1
ATOM 3902 O O . TYR A 1 526 ? 84.552 127.971 10.136 1.00 22.12 528 TYR A O 1
ATOM 3911 N N . ALA A 1 527 ? 86.609 128.908 10.069 1.00 28.59 529 ALA A N 1
ATOM 3912 C CA . ALA A 1 527 ? 86.091 130.201 9.549 1.00 28.52 529 ALA A CA 1
ATOM 3913 C C . ALA A 1 527 ? 85.401 129.968 8.187 1.00 25.75 529 ALA A C 1
ATOM 3914 O O . ALA A 1 527 ? 85.963 129.213 7.339 1.00 22.84 529 ALA A O 1
ATOM 3916 N N . ALA A 1 528 ? 84.219 130.574 7.986 1.00 23.61 530 ALA A N 1
ATOM 3917 C CA . ALA A 1 528 ? 83.477 130.590 6.699 1.00 24.02 530 ALA A CA 1
ATOM 3918 C C . ALA A 1 528 ? 82.975 129.172 6.370 1.00 22.92 530 ALA A C 1
ATOM 3919 O O . ALA A 1 528 ? 82.613 128.913 5.198 1.00 23.40 530 ALA A O 1
ATOM 3921 N N . SER A 1 529 ? 82.977 128.277 7.367 1.00 21.93 531 SER A N 1
ATOM 3922 C CA . SER A 1 529 ? 82.249 126.984 7.365 1.00 21.87 531 SER A CA 1
ATOM 3923 C C . SER A 1 529 ? 80.789 127.281 7.757 1.00 23.92 531 SER A C 1
ATOM 3924 O O . SER A 1 529 ? 80.427 128.496 8.036 1.00 21.72 531 SER A O 1
ATOM 3927 N N . ASN A 1 530 ? 79.983 126.224 7.843 1.00 21.88 532 ASN A N 1
ATOM 3928 C CA . ASN A 1 530 ? 78.543 126.308 8.179 1.00 21.09 532 ASN A CA 1
ATOM 3929 C C . ASN A 1 530 ? 78.393 127.017 9.522 1.00 20.02 532 ASN A C 1
ATOM 3930 O O . ASN A 1 530 ? 77.324 127.610 9.717 1.00 19.57 532 ASN A O 1
ATOM 3935 N N . ASN A 1 531 ? 79.421 126.971 10.377 1.00 19.04 533 ASN A N 1
ATOM 3936 C CA . ASN A 1 531 ? 79.404 127.609 11.719 1.00 20.33 533 ASN A CA 1
ATOM 3937 C C . ASN A 1 531 ? 79.201 129.136 11.580 1.00 20.11 533 ASN A C 1
ATOM 3938 O O . ASN A 1 531 ? 78.883 129.783 12.615 1.00 21.00 533 ASN A O 1
ATOM 3943 N N . HIS A 1 532 ? 79.354 129.685 10.368 1.00 19.79 534 HIS A N 1
ATOM 3944 C CA . HIS A 1 532 ? 79.134 131.116 10.039 1.00 20.99 534 HIS A CA 1
ATOM 3945 C C . HIS A 1 532 ? 78.029 131.315 8.993 1.00 21.52 534 HIS A C 1
ATOM 3946 O O . HIS A 1 532 ? 77.958 132.436 8.405 1.00 21.84 534 HIS A O 1
ATOM 3953 N N . GLN A 1 533 ? 77.182 130.322 8.735 1.00 19.74 535 GLN A N 1
ATOM 3954 C CA . GLN A 1 533 ? 76.259 130.384 7.555 1.00 18.72 535 GLN A CA 1
ATOM 3955 C C . GLN A 1 533 ? 74.860 129.899 7.932 1.00 18.54 535 GLN A C 1
ATOM 3956 O O . GLN A 1 533 ? 74.484 128.743 7.680 1.00 18.04 535 GLN A O 1
ATOM 3962 N N . PRO A 1 534 ? 74.023 130.803 8.486 1.00 18.21 536 PRO A N 1
ATOM 3963 C CA . PRO A 1 534 ? 72.667 130.438 8.916 1.00 18.32 536 PRO A CA 1
ATOM 3964 C C . PRO A 1 534 ? 71.816 129.788 7.813 1.00 16.41 536 PRO A C 1
ATOM 3965 O O . PRO A 1 534 ? 71.089 128.911 8.139 1.00 15.29 536 PRO A O 1
ATOM 3969 N N . ARG A 1 535 ? 71.959 130.221 6.559 1.00 16.17 537 ARG A N 1
ATOM 3970 C CA . ARG A 1 535 ? 71.105 129.734 5.461 1.00 15.13 537 ARG A CA 1
ATOM 3971 C C . ARG A 1 535 ? 71.585 128.348 5.001 1.00 15.21 537 ARG A C 1
ATOM 3972 O O . ARG A 1 535 ? 70.712 127.538 4.622 1.00 14.29 537 ARG A O 1
ATOM 3980 N N . ILE A 1 536 ? 72.871 128.024 5.133 1.00 15.27 538 ILE A N 1
ATOM 3981 C CA . ILE A 1 536 ? 73.386 126.656 4.806 1.00 15.55 538 ILE A CA 1
ATOM 3982 C C . ILE A 1 536 ? 72.895 125.654 5.862 1.00 15.72 538 ILE A C 1
ATOM 3983 O O . ILE A 1 536 ? 72.395 124.585 5.498 1.00 17.44 538 ILE A O 1
ATOM 3988 N N . VAL A 1 537 ? 73.077 125.952 7.134 1.00 15.33 539 VAL A N 1
ATOM 3989 C CA . VAL A 1 537 ? 72.606 125.059 8.231 1.00 16.81 539 VAL A CA 1
ATOM 3990 C C . VAL A 1 537 ? 71.109 124.782 8.024 1.00 16.19 539 VAL A C 1
ATOM 3991 O O . VAL A 1 537 ? 70.674 123.615 8.097 1.00 16.01 539 VAL A O 1
ATOM 3995 N N . ASN A 1 538 ? 70.322 125.819 7.783 1.00 15.54 540 ASN A N 1
ATOM 3996 C CA . ASN A 1 538 ? 68.852 125.666 7.631 1.00 14.84 540 ASN A CA 1
ATOM 3997 C C . ASN A 1 538 ? 68.576 124.831 6.366 1.00 15.14 540 ASN A C 1
ATOM 3998 O O . ASN A 1 538 ? 67.705 123.953 6.437 1.00 13.62 540 ASN A O 1
ATOM 4003 N N . GLU A 1 539 ? 69.278 125.070 5.245 1.00 14.93 541 GLU A N 1
ATOM 4004 C CA . GLU A 1 539 ? 68.849 124.477 3.963 1.00 15.27 541 GLU A CA 1
ATOM 4005 C C . GLU A 1 539 ? 69.066 122.962 3.982 1.00 15.63 541 GLU A C 1
ATOM 4006 O O . GLU A 1 539 ? 68.284 122.246 3.305 1.00 15.44 541 GLU A O 1
ATOM 4012 N N . VAL A 1 540 ? 70.058 122.453 4.713 1.00 14.25 542 VAL A N 1
ATOM 4013 C CA . VAL A 1 540 ? 70.223 120.977 4.827 1.00 15.06 542 VAL A CA 1
ATOM 4014 C C . VAL A 1 540 ? 68.926 120.385 5.388 1.00 14.66 542 VAL A C 1
ATOM 4015 O O . VAL A 1 540 ? 68.404 119.440 4.792 1.00 13.32 542 VAL A O 1
ATOM 4019 N N . HIS A 1 541 ? 68.406 120.941 6.484 1.00 14.23 543 HIS A N 1
ATOM 4020 C CA . HIS A 1 541 ? 67.181 120.410 7.139 1.00 14.72 543 HIS A CA 1
ATOM 4021 C C . HIS A 1 541 ? 65.942 120.637 6.270 1.00 14.28 543 HIS A C 1
ATOM 4022 O O . HIS A 1 541 ? 65.075 119.746 6.244 1.00 14.95 543 HIS A O 1
ATOM 4029 N N . ALA A 1 542 ? 65.858 121.771 5.577 1.00 13.39 544 ALA A N 1
ATOM 4030 C CA . ALA A 1 542 ? 64.777 122.044 4.613 1.00 13.67 544 ALA A CA 1
ATOM 4031 C C . ALA A 1 542 ? 64.826 121.013 3.482 1.00 14.18 544 ALA A C 1
ATOM 4032 O O . ALA A 1 542 ? 63.772 120.550 3.043 1.00 16.01 544 ALA A O 1
ATOM 4034 N N . THR A 1 543 ? 66.006 120.667 2.997 1.00 13.50 545 THR A N 1
ATOM 4035 C CA . THR A 1 543 ? 66.132 119.604 1.969 1.00 13.82 545 THR A CA 1
ATOM 4036 C C . THR A 1 543 ? 65.606 118.260 2.521 1.00 13.61 545 THR A C 1
ATOM 4037 O O . THR A 1 543 ? 64.803 117.601 1.853 1.00 14.16 545 THR A O 1
ATOM 4041 N N . MET A 1 544 ? 65.993 117.859 3.721 1.00 13.59 546 MET A N 1
ATOM 4042 C CA . MET A 1 544 ? 65.482 116.602 4.331 1.00 14.06 546 MET A CA 1
ATOM 4043 C C . MET A 1 544 ? 63.946 116.653 4.376 1.00 14.08 546 MET A C 1
ATOM 4044 O O . MET A 1 544 ? 63.269 115.633 4.054 1.00 12.14 546 MET A O 1
ATOM 4049 N N . ILE A 1 545 ? 63.390 117.803 4.755 1.00 13.52 547 ILE A N 1
ATOM 4050 C CA . ILE A 1 545 ? 61.913 117.947 4.846 1.00 14.01 547 ILE A CA 1
ATOM 4051 C C . ILE A 1 545 ? 61.292 117.662 3.483 1.00 14.06 547 ILE A C 1
ATOM 4052 O O . ILE A 1 545 ? 60.257 116.957 3.437 1.00 12.16 547 ILE A O 1
ATOM 4057 N N . ASP A 1 546 ? 61.850 118.238 2.417 1.00 13.87 548 ASP A N 1
ATOM 4058 C CA . ASP A 1 546 ? 61.289 117.994 1.069 1.00 13.68 548 ASP A CA 1
ATOM 4059 C C . ASP A 1 546 ? 61.526 116.538 0.657 1.00 13.51 548 ASP A C 1
ATOM 4060 O O . ASP A 1 546 ? 60.577 115.889 0.160 1.00 12.15 548 ASP A O 1
ATOM 4065 N N . LEU A 1 547 ? 62.735 116.007 0.844 1.00 13.39 549 LEU A N 1
ATOM 4066 C CA . LEU A 1 547 ? 62.986 114.589 0.484 1.00 13.67 549 LEU A CA 1
ATOM 4067 C C . LEU A 1 547 ? 62.022 113.668 1.267 1.00 13.80 549 LEU A C 1
ATOM 4068 O O . LEU A 1 547 ? 61.452 112.751 0.682 1.00 12.83 549 LEU A O 1
ATOM 4073 N N . ASN A 1 548 ? 61.842 113.882 2.567 1.00 13.78 550 ASN A N 1
ATOM 4074 C CA . ASN A 1 548 ? 60.860 113.085 3.351 1.00 13.15 550 ASN A CA 1
ATOM 4075 C C . ASN A 1 548 ? 59.483 113.132 2.678 1.00 12.72 550 ASN A C 1
ATOM 4076 O O . ASN A 1 548 ? 58.815 112.095 2.629 1.00 13.80 550 ASN A O 1
ATOM 4081 N N . SER A 1 549 ? 59.065 114.286 2.196 1.00 13.33 551 SER A N 1
ATOM 4082 C CA . SER A 1 549 ? 57.698 114.541 1.682 1.00 12.90 551 SER A CA 1
ATOM 4083 C C . SER A 1 549 ? 57.492 113.718 0.413 1.00 13.71 551 SER A C 1
ATOM 4084 O O . SER A 1 549 ? 56.315 113.442 0.063 1.00 14.15 551 SER A O 1
ATOM 4087 N N . VAL A 1 550 ? 58.577 113.335 -0.262 1.00 12.82 552 VAL A N 1
ATOM 4088 C CA . VAL A 1 550 ? 58.466 112.516 -1.494 1.00 12.70 552 VAL A CA 1
ATOM 4089 C C . VAL A 1 550 ? 59.309 111.245 -1.373 1.00 12.96 552 VAL A C 1
ATOM 4090 O O . VAL A 1 550 ? 59.806 110.740 -2.406 1.00 11.82 552 VAL A O 1
ATOM 4094 N N . SER A 1 551 ? 59.410 110.677 -0.176 1.00 13.70 553 SER A N 1
ATOM 4095 C CA . SER A 1 551 ? 60.443 109.649 0.098 1.00 14.73 553 SER A CA 1
ATOM 4096 C C . SER A 1 551 ? 60.145 108.388 -0.716 1.00 15.20 553 SER A C 1
ATOM 4097 O O . SER A 1 551 ? 61.100 107.649 -1.013 1.00 14.05 553 SER A O 1
ATOM 4100 N N . ASP A 1 552 ? 58.877 108.107 -1.040 1.00 15.24 554 ASP A N 1
ATOM 4101 C CA . ASP A 1 552 ? 58.588 106.934 -1.920 1.00 16.45 554 ASP A CA 1
ATOM 4102 C C . ASP A 1 552 ? 59.193 107.180 -3.311 1.00 14.69 554 ASP A C 1
ATOM 4103 O O . ASP A 1 552 ? 59.826 106.247 -3.867 1.00 14.00 554 ASP A O 1
ATOM 4108 N N . TYR A 1 553 ? 59.031 108.383 -3.867 1.00 13.72 555 TYR A N 1
ATOM 4109 C CA . TYR A 1 553 ? 59.644 108.735 -5.168 1.00 13.97 555 TYR A CA 1
ATOM 4110 C C . TYR A 1 553 ? 61.175 108.549 -5.063 1.00 14.04 555 TYR A C 1
ATOM 4111 O O . TYR A 1 553 ? 61.791 107.943 -5.952 1.00 14.79 555 TYR A O 1
ATOM 4120 N N . ILE A 1 554 ? 61.766 109.052 -3.974 1.00 14.24 556 ILE A N 1
ATOM 4121 C CA . ILE A 1 554 ? 63.230 109.063 -3.755 1.00 13.35 556 ILE A CA 1
ATOM 4122 C C . ILE A 1 554 ? 63.693 107.616 -3.697 1.00 14.05 556 ILE A C 1
ATOM 4123 O O . ILE A 1 554 ? 64.665 107.249 -4.436 1.00 12.79 556 ILE A O 1
ATOM 4128 N N . MET A 1 555 ? 62.992 106.756 -2.953 1.00 13.67 557 MET A N 1
ATOM 4129 C CA . MET A 1 555 ? 63.464 105.353 -2.900 1.00 13.75 557 MET A CA 1
ATOM 4130 C C . MET A 1 555 ? 63.320 104.737 -4.296 1.00 14.37 557 MET A C 1
ATOM 4131 O O . MET A 1 555 ? 64.200 103.991 -4.650 1.00 13.21 557 MET A O 1
ATOM 4136 N N . SER A 1 556 ? 62.277 105.065 -5.083 1.00 15.27 558 SER A N 1
ATOM 4137 C CA . SER A 1 556 ? 62.136 104.539 -6.462 1.00 14.89 558 SER A CA 1
ATOM 4138 C C . SER A 1 556 ? 63.326 105.001 -7.321 1.00 15.25 558 SER A C 1
ATOM 4139 O O . SER A 1 556 ? 63.911 104.155 -8.086 1.00 13.63 558 SER A O 1
ATOM 4142 N N . PHE A 1 557 ? 63.717 106.269 -7.213 1.00 14.56 559 PHE A N 1
ATOM 4143 C CA . PHE A 1 557 ? 64.920 106.759 -7.945 1.00 13.39 559 PHE A CA 1
ATOM 4144 C C . PHE A 1 557 ? 66.175 106.012 -7.472 1.00 12.61 559 PHE A C 1
ATOM 4145 O O . PHE A 1 557 ? 66.959 105.640 -8.348 1.00 12.51 559 PHE A O 1
ATOM 4153 N N . GLN A 1 558 ? 66.371 105.782 -6.169 1.00 12.48 560 GLN A N 1
ATOM 4154 C CA . GLN A 1 558 ? 67.604 105.108 -5.647 1.00 11.63 560 GLN A CA 1
ATOM 4155 C C . GLN A 1 558 ? 67.631 103.668 -6.176 1.00 12.32 560 GLN A C 1
ATOM 4156 O O . GLN A 1 558 ? 68.713 103.134 -6.490 1.00 12.17 560 GLN A O 1
ATOM 4162 N N . ARG A 1 559 ? 66.469 103.020 -6.225 1.00 13.89 561 ARG A N 1
ATOM 4163 C CA . ARG A 1 559 ? 66.362 101.564 -6.519 1.00 13.58 561 ARG A CA 1
ATOM 4164 C C . ARG A 1 559 ? 66.246 101.330 -8.020 1.00 14.40 561 ARG A C 1
ATOM 4165 O O . ARG A 1 559 ? 66.314 100.155 -8.427 1.00 13.50 561 ARG A O 1
ATOM 4173 N N . GLN A 1 560 ? 66.040 102.372 -8.819 1.00 13.92 562 GLN A N 1
ATOM 4174 C CA . GLN A 1 560 ? 65.776 102.159 -10.267 1.00 14.21 562 GLN A CA 1
ATOM 4175 C C . GLN A 1 560 ? 66.878 101.282 -10.878 1.00 14.45 562 GLN A C 1
ATOM 4176 O O . GLN A 1 560 ? 68.074 101.527 -10.623 1.00 15.20 562 GLN A O 1
ATOM 4182 N N . ARG A 1 561 ? 66.463 100.346 -11.719 1.00 13.77 563 ARG A N 1
ATOM 4183 C CA . ARG A 1 561 ? 67.325 99.519 -12.594 1.00 14.57 563 ARG A CA 1
ATOM 4184 C C . ARG A 1 561 ? 68.452 100.378 -13.168 1.00 14.19 563 ARG A C 1
ATOM 4185 O O . ARG A 1 561 ? 68.163 101.466 -13.734 1.00 14.38 563 ARG A O 1
ATOM 4193 N N . LYS A 1 562 ? 69.688 99.915 -12.973 1.00 14.67 564 LYS A N 1
ATOM 4194 C CA . LYS A 1 562 ? 70.930 100.433 -13.588 1.00 15.73 564 LYS A CA 1
ATOM 4195 C C . LYS A 1 562 ? 71.231 99.576 -14.827 1.00 14.88 564 LYS A C 1
ATOM 4196 O O . LYS A 1 562 ? 71.907 98.543 -14.732 1.00 13.84 564 LYS A O 1
ATOM 4202 N N . PRO A 1 563 ? 70.691 99.911 -16.021 1.00 14.41 565 PRO A N 1
ATOM 4203 C CA . PRO A 1 563 ? 70.713 98.951 -17.125 1.00 15.04 565 PRO A CA 1
ATOM 4204 C C . PRO A 1 563 ? 72.045 98.833 -17.877 1.00 15.44 565 PRO A C 1
ATOM 4205 O O . PRO A 1 563 ? 72.179 98.000 -18.764 1.00 14.64 565 PRO A O 1
ATOM 4209 N N . LEU A 1 564 ? 72.966 99.736 -17.604 1.00 15.09 566 LEU A N 1
ATOM 4210 C CA . LEU A 1 564 ? 74.314 99.686 -18.186 1.00 15.24 566 LEU A CA 1
ATOM 4211 C C . LEU A 1 564 ? 75.282 99.592 -17.015 1.00 16.17 566 LEU A C 1
ATOM 4212 O O . LEU A 1 564 ? 75.203 100.462 -16.068 1.00 15.92 566 LEU A O 1
ATOM 4217 N N . ARG A 1 565 ? 76.136 98.574 -17.061 1.00 14.54 567 ARG A N 1
ATOM 4218 C CA . ARG A 1 565 ? 77.177 98.353 -16.025 1.00 14.49 567 ARG A CA 1
ATOM 4219 C C . ARG A 1 565 ? 78.555 98.505 -16.648 1.00 14.24 567 ARG A C 1
ATOM 4220 O O . ARG A 1 565 ? 78.880 97.769 -17.599 1.00 14.77 567 ARG A O 1
ATOM 4228 N N . ILE A 1 566 ? 79.351 99.410 -16.102 1.00 14.22 568 ILE A N 1
ATOM 4229 C CA . ILE A 1 566 ? 80.756 99.593 -16.535 1.00 14.93 568 ILE A CA 1
ATOM 4230 C C . ILE A 1 566 ? 81.568 98.544 -15.809 1.00 14.91 568 ILE A C 1
ATOM 4231 O O . ILE A 1 566 ? 81.535 98.570 -14.574 1.00 14.08 568 ILE A O 1
ATOM 4236 N N . PHE A 1 567 ? 82.326 97.724 -16.534 1.00 15.49 569 PHE A N 1
ATOM 4237 C CA . PHE A 1 567 ? 83.197 96.696 -15.912 1.00 14.84 569 PHE A CA 1
ATOM 4238 C C . PHE A 1 567 ? 84.367 97.336 -15.164 1.00 14.00 569 PHE A C 1
ATOM 4239 O O . PHE A 1 567 ? 85.052 98.214 -15.703 1.00 14.09 569 PHE A O 1
ATOM 4247 N N . TYR A 1 568 ? 84.555 96.919 -13.909 1.00 13.41 570 TYR A N 1
ATOM 4248 C CA . TYR A 1 568 ? 85.648 97.394 -13.026 1.00 12.95 570 TYR A CA 1
ATOM 4249 C C . TYR A 1 568 ? 86.437 96.170 -12.557 1.00 13.84 570 TYR A C 1
ATOM 4250 O O . TYR A 1 568 ? 85.857 95.144 -12.139 1.00 14.22 570 TYR A O 1
ATOM 4259 N N . THR A 1 569 ? 87.752 96.241 -12.615 1.00 14.84 571 THR A N 1
ATOM 4260 C CA . THR A 1 569 ? 88.620 95.195 -12.004 1.00 15.19 571 THR A CA 1
ATOM 4261 C C . THR A 1 569 ? 89.862 95.832 -11.387 1.00 15.71 571 THR A C 1
ATOM 4262 O O . THR A 1 569 ? 90.486 96.682 -12.033 1.00 14.87 571 THR A O 1
ATOM 4266 N N . LYS A 1 570 ? 90.199 95.379 -10.190 1.00 15.99 572 LYS A N 1
ATOM 4267 C CA . LYS A 1 570 ? 91.439 95.727 -9.460 1.00 15.71 572 LYS A CA 1
ATOM 4268 C C . LYS A 1 570 ? 92.664 95.333 -10.286 1.00 15.21 572 LYS A C 1
ATOM 4269 O O . LYS A 1 570 ? 93.698 95.938 -10.053 1.00 15.55 572 LYS A O 1
ATOM 4275 N N . ALA A 1 571 ? 92.577 94.326 -11.156 1.00 15.52 573 ALA A N 1
ATOM 4276 C CA . ALA A 1 571 ? 93.680 93.966 -12.090 1.00 14.97 573 ALA A CA 1
ATOM 4277 C C . ALA A 1 571 ? 94.161 95.203 -12.870 1.00 15.14 573 ALA A C 1
ATOM 4278 O O . ALA A 1 571 ? 95.368 95.385 -12.997 1.00 16.84 573 ALA A O 1
ATOM 4280 N N . SER A 1 572 ? 93.252 96.029 -13.397 1.00 15.78 574 SER A N 1
ATOM 4281 C CA . SER A 1 572 ? 93.613 97.266 -14.142 1.00 14.38 574 SER A CA 1
ATOM 4282 C C . SER A 1 572 ? 93.894 98.429 -13.194 1.00 14.36 574 SER A C 1
ATOM 4283 O O . SER A 1 572 ? 94.818 99.173 -13.519 1.00 15.34 574 SER A O 1
ATOM 4286 N N . SER A 1 573 ? 93.147 98.628 -12.090 1.00 14.10 575 SER A N 1
ATOM 4287 C CA . SER A 1 573 ? 93.338 99.831 -11.228 1.00 14.20 575 SER A CA 1
ATOM 4288 C C . SER A 1 573 ? 94.683 99.764 -10.518 1.00 13.79 575 SER A C 1
ATOM 4289 O O . SER A 1 573 ? 95.319 100.826 -10.335 1.00 14.61 575 SER A O 1
ATOM 4292 N N . ILE A 1 574 ? 95.111 98.574 -10.071 1.00 14.24 576 ILE A N 1
ATOM 4293 C CA . ILE A 1 574 ? 96.406 98.439 -9.354 1.00 13.48 576 ILE A CA 1
ATOM 4294 C C . ILE A 1 574 ? 97.570 98.654 -10.340 1.00 13.55 576 ILE A C 1
ATOM 4295 O O . ILE A 1 574 ? 98.519 99.325 -9.952 1.00 14.88 576 ILE A O 1
ATOM 4300 N N . ASN A 1 575 ? 97.507 98.108 -11.559 1.00 14.56 577 ASN A N 1
ATOM 4301 C CA . ASN A 1 575 ? 98.649 98.107 -12.518 1.00 15.05 577 ASN A CA 1
ATOM 4302 C C . ASN A 1 575 ? 98.730 99.442 -13.281 1.00 16.42 577 ASN A C 1
ATOM 4303 O O . ASN A 1 575 ? 99.829 99.812 -13.675 1.00 19.23 577 ASN A O 1
ATOM 4308 N N . LYS A 1 576 ? 97.639 100.183 -13.452 1.00 17.52 578 LYS A N 1
ATOM 4309 C CA . LYS A 1 576 ? 97.659 101.424 -14.277 1.00 17.87 578 LYS A CA 1
ATOM 4310 C C . LYS A 1 576 ? 97.752 102.670 -13.389 1.00 17.67 578 LYS A C 1
ATOM 4311 O O . LYS A 1 576 ? 97.231 102.685 -12.276 1.00 17.83 578 LYS A O 1
ATOM 4317 N N . ALA A 1 577 ? 98.465 103.678 -13.879 1.00 18.50 579 ALA A N 1
ATOM 4318 C CA . ALA A 1 577 ? 98.671 104.959 -13.187 1.00 19.41 579 ALA A CA 1
ATOM 4319 C C . ALA A 1 577 ? 97.324 105.681 -13.128 1.00 17.79 579 ALA A C 1
ATOM 4320 O O . ALA A 1 577 ? 97.072 106.336 -12.129 1.00 18.13 579 ALA A O 1
ATOM 4322 N N . GLU A 1 578 ? 96.506 105.557 -14.168 1.00 17.36 580 GLU A N 1
ATOM 4323 C CA . GLU A 1 578 ? 95.343 106.462 -14.396 1.00 20.55 580 GLU A CA 1
ATOM 4324 C C . GLU A 1 578 ? 94.113 105.683 -14.873 1.00 18.72 580 GLU A C 1
ATOM 4325 O O . GLU A 1 578 ? 93.409 106.172 -15.771 1.00 16.82 580 GLU A O 1
ATOM 4331 N N . HIS A 1 579 ? 93.808 104.541 -14.248 1.00 16.91 581 HIS A N 1
ATOM 4332 C CA . HIS A 1 579 ? 92.670 103.708 -14.668 1.00 16.35 581 HIS A CA 1
ATOM 4333 C C . HIS A 1 579 ? 91.352 104.473 -14.429 1.00 16.12 581 HIS A C 1
ATOM 4334 O O . HIS A 1 579 ? 90.435 104.350 -15.249 1.00 17.32 581 HIS A O 1
ATOM 4341 N N . MET A 1 580 ? 91.249 105.207 -13.322 1.00 15.12 582 MET A N 1
ATOM 4342 C CA . MET A 1 580 ? 89.976 105.847 -12.936 1.00 14.81 582 MET A CA 1
ATOM 4343 C C . MET A 1 580 ? 89.737 107.095 -13.792 1.00 15.14 582 MET A C 1
ATOM 4344 O O . MET A 1 580 ? 88.561 107.427 -13.979 1.00 15.88 582 MET A O 1
ATOM 4349 N N . ASN A 1 581 ? 90.767 107.686 -14.409 1.00 15.73 583 ASN A N 1
ATOM 4350 C CA . ASN A 1 581 ? 90.497 108.701 -15.472 1.00 16.12 583 ASN A CA 1
ATOM 4351 C C . ASN A 1 581 ? 89.645 108.035 -16.543 1.00 15.24 583 ASN A C 1
ATOM 4352 O O . ASN A 1 581 ? 88.697 108.672 -17.029 1.00 17.98 583 ASN A O 1
ATOM 4357 N N . ASP A 1 582 ? 90.019 106.827 -16.973 1.00 14.93 584 ASP A N 1
ATOM 4358 C CA . ASP A 1 582 ? 89.311 106.097 -18.050 1.00 14.34 584 ASP A CA 1
ATOM 4359 C C . ASP A 1 582 ? 87.900 105.709 -17.567 1.00 14.21 584 ASP A C 1
ATOM 4360 O O . ASP A 1 582 ? 86.878 105.825 -18.321 1.00 14.27 584 ASP A O 1
ATOM 4365 N N . VAL A 1 583 ? 87.802 105.189 -16.359 1.00 14.69 585 VAL A N 1
ATOM 4366 C CA . VAL A 1 583 ? 86.483 104.727 -15.871 1.00 15.37 585 VAL A CA 1
ATOM 4367 C C . VAL A 1 583 ? 85.563 105.959 -15.769 1.00 14.85 585 VAL A C 1
ATOM 4368 O O . VAL A 1 583 ? 84.435 105.875 -16.231 1.00 14.19 585 VAL A O 1
ATOM 4372 N N . LEU A 1 584 ? 86.051 107.082 -15.244 1.00 15.33 586 LEU A N 1
ATOM 4373 C CA . LEU A 1 584 ? 85.251 108.332 -15.205 1.00 15.73 586 LEU A CA 1
ATOM 4374 C C . LEU A 1 584 ? 84.852 108.721 -16.634 1.00 16.51 586 LEU A C 1
ATOM 4375 O O . LEU A 1 584 ? 83.730 109.169 -16.808 1.00 15.34 586 LEU A O 1
ATOM 4380 N N . ARG A 1 585 ? 85.737 108.604 -17.630 1.00 16.36 587 ARG A N 1
ATOM 4381 C CA . ARG A 1 585 ? 85.432 109.127 -18.984 1.00 16.25 587 ARG A CA 1
ATOM 4382 C C . ARG A 1 585 ? 84.190 108.400 -19.523 1.00 16.70 587 ARG A C 1
ATOM 4383 O O . ARG A 1 585 ? 83.277 109.093 -20.046 1.00 16.48 587 ARG A O 1
ATOM 4391 N N . ILE A 1 586 ? 84.093 107.076 -19.338 1.00 15.39 588 ILE A N 1
ATOM 4392 C CA . ILE A 1 586 ? 82.967 106.274 -19.878 1.00 16.00 588 ILE A CA 1
ATOM 4393 C C . ILE A 1 586 ? 81.723 106.513 -18.994 1.00 15.92 588 ILE A C 1
ATOM 4394 O O . ILE A 1 586 ? 80.619 106.694 -19.558 1.00 15.64 588 ILE A O 1
ATOM 4399 N N . TYR A 1 587 ? 81.877 106.600 -17.673 1.00 15.01 589 TYR A N 1
ATOM 4400 C CA . TYR A 1 587 ? 80.761 106.958 -16.747 1.00 15.21 589 TYR A CA 1
ATOM 4401 C C . TYR A 1 587 ? 80.127 108.282 -17.172 1.00 14.83 589 TYR A C 1
ATOM 4402 O O . TYR A 1 587 ? 78.907 108.351 -17.326 1.00 14.53 589 TYR A O 1
ATOM 4411 N N . GLU A 1 588 ? 80.944 109.326 -17.317 1.00 15.93 590 GLU A N 1
ATOM 4412 C CA . GLU A 1 588 ? 80.496 110.694 -17.724 1.00 16.29 590 GLU A CA 1
ATOM 4413 C C . GLU A 1 588 ? 79.780 110.624 -19.083 1.00 17.30 590 GLU A C 1
ATOM 4414 O O . GLU A 1 588 ? 78.724 111.284 -19.286 1.00 15.70 590 GLU A O 1
ATOM 4420 N N . LYS A 1 589 ? 80.343 109.849 -19.998 1.00 16.46 591 LYS A N 1
ATOM 4421 C CA . LYS A 1 589 ? 79.796 109.688 -21.359 1.00 16.40 591 LYS A CA 1
ATOM 4422 C C . LYS A 1 589 ? 78.390 109.106 -21.276 1.00 16.28 591 LYS A C 1
ATOM 4423 O O . LYS A 1 589 ? 77.570 109.517 -22.065 1.00 14.83 591 LYS A O 1
ATOM 4429 N N . LEU A 1 590 ? 78.110 108.205 -20.327 1.00 16.41 592 LEU A N 1
ATOM 4430 C CA . LEU A 1 590 ? 76.824 107.479 -20.277 1.00 17.46 592 LEU A CA 1
ATOM 4431 C C . LEU A 1 590 ? 75.815 108.160 -19.334 1.00 17.11 592 LEU A C 1
ATOM 4432 O O . LEU A 1 590 ? 74.664 107.849 -19.445 1.00 17.35 592 LEU A O 1
ATOM 4437 N N . ASN A 1 591 ? 76.243 109.027 -18.427 1.00 17.54 593 ASN A N 1
ATOM 4438 C CA . ASN A 1 591 ? 75.465 109.406 -17.220 1.00 17.39 593 ASN A CA 1
ATOM 4439 C C . ASN A 1 591 ? 74.430 110.521 -17.456 1.00 17.99 593 ASN A C 1
ATOM 4440 O O . ASN A 1 591 ? 73.650 110.816 -16.499 1.00 16.80 593 ASN A O 1
ATOM 4445 N N . PHE A 1 592 ? 74.345 111.095 -18.656 1.00 17.30 594 PHE A N 1
ATOM 4446 C CA . PHE A 1 592 ? 73.412 112.220 -18.906 1.00 17.01 594 PHE A CA 1
ATOM 4447 C C . PHE A 1 592 ? 72.401 111.821 -19.975 1.00 16.79 594 PHE A C 1
ATOM 4448 O O . PHE A 1 592 ? 71.980 112.694 -20.724 1.00 15.42 594 PHE A O 1
ATOM 4456 N N . SER A 1 593 ? 71.948 110.567 -19.971 1.00 16.62 595 SER A N 1
ATOM 4457 C CA . SER A 1 593 ? 70.974 110.031 -20.963 1.00 14.92 595 SER A CA 1
ATOM 4458 C C . SER A 1 593 ? 69.679 109.582 -20.274 1.00 14.33 595 SER A C 1
ATOM 4459 O O . SER A 1 593 ? 68.935 108.824 -20.905 1.00 16.28 595 SER A O 1
ATOM 4462 N N . GLY A 1 594 ? 69.447 109.947 -19.001 1.00 14.11 596 GLY A N 1
ATOM 4463 C CA . GLY A 1 594 ? 68.220 109.601 -18.276 1.00 13.37 596 GLY A CA 1
ATOM 4464 C C . GLY A 1 594 ? 68.258 108.244 -17.576 1.00 14.55 596 GLY A C 1
ATOM 4465 O O . GLY A 1 594 ? 67.232 107.853 -16.985 1.00 13.74 596 GLY A O 1
ATOM 4466 N N . LEU A 1 595 ? 69.375 107.529 -17.645 1.00 15.05 597 LEU A N 1
ATOM 4467 C CA . LEU A 1 595 ? 69.533 106.154 -17.101 1.00 14.90 597 LEU A CA 1
ATOM 4468 C C . LEU A 1 595 ? 70.496 106.173 -15.927 1.00 14.36 597 LEU A C 1
ATOM 4469 O O . LEU A 1 595 ? 71.550 106.799 -15.989 1.00 15.76 597 LEU A O 1
ATOM 4474 N N . PRO A 1 596 ? 70.180 105.463 -14.829 1.00 14.35 598 PRO A N 1
ATOM 4475 C CA . PRO A 1 596 ? 71.158 105.218 -13.779 1.00 13.12 598 PRO A CA 1
ATOM 4476 C C . PRO A 1 596 ? 72.263 104.375 -14.393 1.00 13.71 598 PRO A C 1
ATOM 4477 O O . PRO A 1 596 ? 71.949 103.340 -14.966 1.00 14.68 598 PRO A O 1
ATOM 4481 N N . ILE A 1 597 ? 73.520 104.794 -14.221 1.00 13.72 599 ILE A N 1
ATOM 4482 C CA . ILE A 1 597 ? 74.701 104.041 -14.713 1.00 14.04 599 ILE A CA 1
ATOM 4483 C C . ILE A 1 597 ? 75.356 103.326 -13.527 1.00 15.20 599 ILE A C 1
ATOM 4484 O O . ILE A 1 597 ? 75.622 103.987 -12.524 1.00 17.93 599 ILE A O 1
ATOM 4489 N N . GLY A 1 598 ? 75.590 102.012 -13.644 1.00 14.33 600 GLY A N 1
ATOM 4490 C CA . GLY A 1 598 ? 76.212 101.247 -12.556 1.00 14.45 600 GLY A CA 1
ATOM 4491 C C . GLY A 1 598 ? 77.460 100.568 -12.988 1.00 14.44 600 GLY A C 1
ATOM 4492 O O . GLY A 1 598 ? 78.002 100.919 -14.078 1.00 13.05 600 GLY A O 1
ATOM 4493 N N . PHE A 1 599 ? 77.922 99.647 -12.136 1.00 15.15 601 PHE A N 1
ATOM 4494 C CA . PHE A 1 599 ? 79.209 98.957 -12.326 1.00 15.54 601 PHE A CA 1
ATOM 4495 C C . PHE A 1 599 ? 78.987 97.449 -12.306 1.00 15.61 601 PHE A C 1
ATOM 4496 O O . PHE A 1 599 ? 78.004 96.969 -11.763 1.00 15.17 601 PHE A O 1
ATOM 4504 N N . ALA A 1 600 ? 79.924 96.744 -12.926 1.00 16.82 602 ALA A N 1
ATOM 4505 C CA . ALA A 1 600 ? 80.030 95.267 -12.910 1.00 17.57 602 ALA A CA 1
ATOM 4506 C C . ALA A 1 600 ? 81.440 94.919 -12.474 1.00 17.20 602 ALA A C 1
ATOM 4507 O O . ALA A 1 600 ? 82.376 95.625 -12.853 1.00 18.07 602 ALA A O 1
ATOM 4509 N N . THR A 1 601 ? 81.548 93.858 -11.692 1.00 16.43 603 THR A N 1
ATOM 4510 C CA . THR A 1 601 ? 82.806 93.200 -11.306 1.00 14.78 603 THR A CA 1
ATOM 4511 C C . THR A 1 601 ? 82.558 91.701 -11.337 1.00 14.22 603 THR A C 1
ATOM 4512 O O . THR A 1 601 ? 81.383 91.277 -11.366 1.00 13.54 603 THR A O 1
ATOM 4516 N N . GLU A 1 602 ? 83.591 90.911 -11.106 1.00 14.67 604 GLU A N 1
ATOM 4517 C CA . GLU A 1 602 ? 83.385 89.475 -10.839 1.00 15.33 604 GLU A CA 1
ATOM 4518 C C . GLU A 1 602 ? 82.417 89.272 -9.652 1.00 15.55 604 GLU A C 1
ATOM 4519 O O . GLU A 1 602 ? 81.487 88.461 -9.758 1.00 15.47 604 GLU A O 1
ATOM 4525 N N . GLY A 1 603 ? 82.617 89.989 -8.544 1.00 15.00 605 GLY A N 1
ATOM 4526 C CA . GLY A 1 603 ? 81.814 89.806 -7.323 1.00 15.63 605 GLY A CA 1
ATOM 4527 C C . GLY A 1 603 ? 80.358 90.178 -7.529 1.00 14.56 605 GLY A C 1
ATOM 4528 O O . GLY A 1 603 ? 79.465 89.468 -7.056 1.00 14.62 605 GLY A O 1
ATOM 4529 N N . ILE A 1 604 ? 80.093 91.261 -8.239 1.00 13.93 606 ILE A N 1
ATOM 4530 C CA . ILE A 1 604 ? 78.708 91.665 -8.582 1.00 13.75 606 ILE A CA 1
ATOM 4531 C C . ILE A 1 604 ? 78.064 90.590 -9.472 1.00 14.55 606 ILE A C 1
ATOM 4532 O O . ILE A 1 604 ? 76.881 90.218 -9.222 1.00 14.26 606 ILE A O 1
ATOM 4537 N N . LEU A 1 605 ? 78.761 90.113 -10.502 1.00 15.17 607 LEU A N 1
ATOM 4538 C CA . LEU A 1 605 ? 78.151 89.111 -11.418 1.00 16.65 607 LEU A CA 1
ATOM 4539 C C . LEU A 1 605 ? 77.872 87.850 -10.601 1.00 17.18 607 LEU A C 1
ATOM 4540 O O . LEU A 1 605 ? 76.831 87.206 -10.827 1.00 18.40 607 LEU A O 1
ATOM 4545 N N . LYS A 1 606 ? 78.747 87.486 -9.672 1.00 17.43 608 LYS A N 1
ATOM 4546 C CA . LYS A 1 606 ? 78.539 86.210 -8.939 1.00 18.85 608 LYS A CA 1
ATOM 4547 C C . LYS A 1 606 ? 77.479 86.352 -7.850 1.00 17.54 608 LYS A C 1
ATOM 4548 O O . LYS A 1 606 ? 76.886 85.347 -7.525 1.00 18.70 608 LYS A O 1
ATOM 4554 N N . ASN A 1 607 ? 77.265 87.529 -7.280 1.00 17.02 609 ASN A N 1
ATOM 4555 C CA . ASN A 1 607 ? 76.453 87.630 -6.038 1.00 17.88 609 ASN A CA 1
ATOM 4556 C C . ASN A 1 607 ? 75.146 88.384 -6.242 1.00 18.76 609 ASN A C 1
ATOM 4557 O O . ASN A 1 607 ? 74.364 88.334 -5.318 1.00 19.05 609 ASN A O 1
ATOM 4562 N N . ASN A 1 608 ? 74.973 89.135 -7.334 1.00 18.06 610 ASN A N 1
ATOM 4563 C CA . ASN A 1 608 ? 73.824 90.067 -7.513 1.00 20.60 610 ASN A CA 1
ATOM 4564 C C . ASN A 1 608 ? 72.978 89.628 -8.713 1.00 20.68 610 ASN A C 1
ATOM 4565 O O . ASN A 1 608 ? 73.506 89.095 -9.690 1.00 21.46 610 ASN A O 1
ATOM 4570 N N . PRO A 1 609 ? 71.637 89.806 -8.696 1.00 23.12 611 PRO A N 1
ATOM 4571 C CA . PRO A 1 609 ? 70.841 89.519 -9.898 1.00 20.82 611 PRO A CA 1
ATOM 4572 C C . PRO A 1 609 ? 71.305 90.379 -11.089 1.00 20.55 611 PRO A C 1
ATOM 4573 O O . PRO A 1 609 ? 71.664 91.533 -10.905 1.00 17.56 611 PRO A O 1
ATOM 4577 N N . HIS A 1 610 ? 71.324 89.793 -12.289 1.00 19.09 612 HIS A N 1
ATOM 4578 C CA . HIS A 1 610 ? 71.879 90.398 -13.528 1.00 20.77 612 HIS A CA 1
ATOM 4579 C C . HIS A 1 610 ? 70.827 91.328 -14.141 1.00 21.47 612 HIS A C 1
ATOM 4580 O O . HIS A 1 610 ? 70.381 91.088 -15.270 1.00 21.80 612 HIS A O 1
ATOM 4587 N N . GLU A 1 611 ? 70.433 92.347 -13.391 1.00 21.51 613 GLU A N 1
ATOM 4588 C CA . GLU A 1 611 ? 69.312 93.252 -13.752 1.00 20.26 613 GLU A CA 1
ATOM 4589 C C . GLU A 1 611 ? 69.910 94.409 -14.561 1.00 19.15 613 GLU A C 1
ATOM 4590 O O . GLU A 1 611 ? 69.916 95.582 -14.084 1.00 18.36 613 GLU A O 1
ATOM 4596 N N . TRP A 1 612 ? 70.398 94.089 -15.750 1.00 16.82 614 TRP A N 1
ATOM 4597 C CA . TRP A 1 612 ? 70.929 95.060 -16.720 1.00 18.18 614 TRP A CA 1
ATOM 4598 C C . TRP A 1 612 ? 70.875 94.480 -18.134 1.00 18.91 614 TRP A C 1
ATOM 4599 O O . TRP A 1 612 ? 70.628 93.267 -18.292 1.00 18.07 614 TRP A O 1
ATOM 4610 N N . ASP A 1 613 ? 71.085 95.339 -19.125 1.00 19.41 615 ASP A N 1
ATOM 4611 C CA . ASP A 1 613 ? 70.935 94.990 -20.561 1.00 19.75 615 ASP A CA 1
ATOM 4612 C C . ASP A 1 613 ? 72.335 94.824 -21.151 1.00 20.14 615 ASP A C 1
ATOM 4613 O O . ASP A 1 613 ? 72.500 94.128 -22.147 1.00 19.60 615 ASP A O 1
ATOM 4618 N N . ALA A 1 614 ? 73.348 95.484 -20.594 1.00 18.26 616 ALA A N 1
ATOM 4619 C CA . ALA A 1 614 ? 74.701 95.358 -21.155 1.00 18.77 616 ALA A CA 1
ATOM 4620 C C . ALA A 1 614 ? 75.769 95.703 -20.127 1.00 18.56 616 ALA A C 1
ATOM 4621 O O . ALA A 1 614 ? 75.497 96.554 -19.265 1.00 17.59 616 ALA A O 1
ATOM 4623 N N . ILE A 1 615 ? 76.930 95.058 -20.286 1.00 17.11 617 ILE A N 1
ATOM 4624 C CA . ILE A 1 615 ? 78.208 95.443 -19.638 1.00 17.95 617 ILE A CA 1
ATOM 4625 C C . ILE A 1 615 ? 79.070 96.150 -20.691 1.00 17.62 617 ILE A C 1
ATOM 4626 O O . ILE A 1 615 ? 79.237 95.630 -21.828 1.00 16.08 617 ILE A O 1
ATOM 4631 N N . VAL A 1 616 ? 79.669 97.272 -20.312 1.00 16.94 618 VAL A N 1
ATOM 4632 C CA . VAL A 1 616 ? 80.637 97.966 -21.191 1.00 16.91 618 VAL A CA 1
ATOM 4633 C C . VAL A 1 616 ? 82.018 97.723 -20.597 1.00 16.93 618 VAL A C 1
ATOM 4634 O O . VAL A 1 616 ? 82.147 97.778 -19.377 1.00 17.19 618 VAL A O 1
ATOM 4638 N N . VAL A 1 617 ? 82.987 97.381 -21.443 1.00 17.54 619 VAL A N 1
ATOM 4639 C CA . VAL A 1 617 ? 84.388 97.123 -21.024 1.00 18.35 619 VAL A CA 1
ATOM 4640 C C . VAL A 1 617 ? 85.278 98.090 -21.797 1.00 17.57 619 VAL A C 1
ATOM 4641 O O . VAL A 1 617 ? 85.389 97.969 -23.041 1.00 17.84 619 VAL A O 1
ATOM 4645 N N . TYR A 1 618 ? 85.835 99.055 -21.075 1.00 17.86 620 TYR A N 1
ATOM 4646 C CA . TYR A 1 618 ? 86.547 100.223 -21.638 1.00 18.60 620 TYR A CA 1
ATOM 4647 C C . TYR A 1 618 ? 87.909 100.328 -20.984 1.00 19.23 620 TYR A C 1
ATOM 4648 O O . TYR A 1 618 ? 87.948 100.377 -19.726 1.00 17.31 620 TYR A O 1
ATOM 4657 N N . LYS A 1 619 ? 88.956 100.371 -21.826 1.00 16.33 621 LYS A N 1
ATOM 4658 C CA . LYS A 1 619 ? 90.365 100.603 -21.427 1.00 17.90 621 LYS A CA 1
ATOM 4659 C C . LYS A 1 619 ? 90.699 99.798 -20.160 1.00 17.13 621 LYS A C 1
ATOM 4660 O O . LYS A 1 619 ? 91.295 100.346 -19.206 1.00 16.81 621 LYS A O 1
ATOM 4666 N N . THR A 1 620 ? 90.385 98.507 -20.198 1.00 16.53 622 THR A N 1
ATOM 4667 C CA . THR A 1 620 ? 90.649 97.537 -19.112 1.00 17.01 622 THR A CA 1
ATOM 4668 C C . THR A 1 620 ? 91.546 96.432 -19.671 1.00 17.94 622 THR A C 1
ATOM 4669 O O . THR A 1 620 ? 91.122 95.278 -19.773 1.00 17.36 622 THR A O 1
ATOM 4673 N N . PRO A 1 621 ? 92.816 96.741 -20.029 1.00 19.81 623 PRO A N 1
ATOM 4674 C CA . PRO A 1 621 ? 93.686 95.779 -20.708 1.00 19.96 623 PRO A CA 1
ATOM 4675 C C . PRO A 1 621 ? 94.113 94.646 -19.768 1.00 19.50 623 PRO A C 1
ATOM 4676 O O . PRO A 1 621 ? 94.282 93.562 -20.263 1.00 19.36 623 PRO A O 1
ATOM 4680 N N . TYR A 1 622 ? 94.268 94.931 -18.471 1.00 20.24 624 TYR A N 1
ATOM 4681 C CA . TYR A 1 622 ? 94.527 93.922 -17.411 1.00 19.26 624 TYR A CA 1
ATOM 4682 C C . TYR A 1 622 ? 93.216 93.371 -16.838 1.00 19.94 624 TYR A C 1
ATOM 4683 O O . TYR A 1 622 ? 92.312 94.145 -16.434 1.00 18.02 624 TYR A O 1
ATOM 4692 N N . ALA A 1 623 ? 93.072 92.043 -16.811 1.00 18.78 625 ALA A N 1
ATOM 4693 C CA . ALA A 1 623 ? 91.932 91.393 -16.144 1.00 18.74 625 ALA A CA 1
ATOM 4694 C C . ALA A 1 623 ? 92.421 90.115 -15.489 1.00 18.74 625 ALA A C 1
ATOM 4695 O O . ALA A 1 623 ? 93.337 89.479 -16.028 1.00 19.18 625 ALA A O 1
ATOM 4697 N N . PHE A 1 624 ? 91.812 89.751 -14.366 1.00 18.18 626 PHE A N 1
ATOM 4698 C CA . PHE A 1 624 ? 91.959 88.394 -13.779 1.00 17.33 626 PHE A CA 1
ATOM 4699 C C . PHE A 1 624 ? 91.393 87.420 -14.814 1.00 18.21 626 PHE A C 1
ATOM 4700 O O . PHE A 1 624 ? 90.344 87.738 -15.455 1.00 14.92 626 PHE A O 1
ATOM 4708 N N . LYS A 1 625 ? 92.003 86.244 -14.950 1.00 20.90 627 LYS A N 1
ATOM 4709 C CA . LYS A 1 625 ? 91.339 85.168 -15.734 1.00 23.79 627 LYS A CA 1
ATOM 4710 C C . LYS A 1 625 ? 89.894 85.004 -15.217 1.00 22.00 627 LYS A C 1
ATOM 4711 O O . LYS A 1 625 ? 88.970 84.858 -16.028 1.00 21.99 627 LYS A O 1
ATOM 4715 N N . SER A 1 626 ? 89.656 85.052 -13.917 1.00 19.69 628 SER A N 1
ATOM 4716 C CA . SER A 1 626 ? 88.294 84.870 -13.354 1.00 18.84 628 SER A CA 1
ATOM 4717 C C . SER A 1 626 ? 87.353 86.018 -13.756 1.00 17.03 628 SER A C 1
ATOM 4718 O O . SER A 1 626 ? 86.123 85.806 -13.840 1.00 19.69 628 SER A O 1
ATOM 4721 N N . ASP A 1 627 ? 87.868 87.195 -14.079 1.00 17.49 629 ASP A N 1
ATOM 4722 C CA . ASP A 1 627 ? 87.022 88.295 -14.621 1.00 16.98 629 ASP A CA 1
ATOM 4723 C C . ASP A 1 627 ? 86.444 87.821 -15.957 1.00 17.39 629 ASP A C 1
ATOM 4724 O O . ASP A 1 627 ? 85.230 87.910 -16.163 1.00 17.23 629 ASP A O 1
ATOM 4729 N N . ILE A 1 628 ? 87.325 87.396 -16.853 1.00 20.12 630 ILE A N 1
ATOM 4730 C CA . ILE A 1 628 ? 86.966 86.989 -18.239 1.00 21.98 630 ILE A CA 1
ATOM 4731 C C . ILE A 1 628 ? 85.998 85.803 -18.186 1.00 21.27 630 ILE A C 1
ATOM 4732 O O . ILE A 1 628 ? 84.988 85.848 -18.910 1.00 20.95 630 ILE A O 1
ATOM 4737 N N . GLU A 1 629 ? 86.301 84.784 -17.372 1.00 21.86 631 GLU A N 1
ATOM 4738 C CA . GLU A 1 629 ? 85.444 83.586 -17.170 1.00 23.23 631 GLU A CA 1
ATOM 4739 C C . GLU A 1 629 ? 84.068 84.043 -16.689 1.00 21.38 631 GLU A C 1
ATOM 4740 O O . GLU A 1 629 ? 83.069 83.487 -17.164 1.00 20.51 631 GLU A O 1
ATOM 4746 N N . THR A 1 630 ? 83.993 85.002 -15.762 1.00 18.48 632 THR A N 1
ATOM 4747 C CA . THR A 1 630 ? 82.675 85.404 -15.244 1.00 18.54 632 THR A CA 1
ATOM 4748 C C . THR A 1 630 ? 81.948 86.184 -16.349 1.00 18.25 632 THR A C 1
ATOM 4749 O O . THR A 1 630 ? 80.731 85.984 -16.506 1.00 15.98 632 THR A O 1
ATOM 4753 N N . VAL A 1 631 ? 82.647 87.026 -17.110 1.00 17.83 633 VAL A N 1
ATOM 4754 C CA . VAL A 1 631 ? 81.946 87.803 -18.172 1.00 19.25 633 VAL A CA 1
ATOM 4755 C C . VAL A 1 631 ? 81.482 86.815 -19.255 1.00 20.59 633 VAL A C 1
ATOM 4756 O O . VAL A 1 631 ? 80.392 87.047 -19.790 1.00 20.25 633 VAL A O 1
ATOM 4760 N N . GLN A 1 632 ? 82.209 85.703 -19.465 1.00 22.69 634 GLN A N 1
ATOM 4761 C CA . GLN A 1 632 ? 81.823 84.647 -20.452 1.00 24.21 634 GLN A CA 1
ATOM 4762 C C . GLN A 1 632 ? 80.487 84.050 -20.017 1.00 25.33 634 GLN A C 1
ATOM 4763 O O . GLN A 1 632 ? 79.575 83.909 -20.895 1.00 24.62 634 GLN A O 1
ATOM 4769 N N . LYS A 1 633 ? 80.344 83.740 -18.723 1.00 23.99 635 LYS A N 1
ATOM 4770 C CA . LYS A 1 633 ? 79.106 83.103 -18.186 1.00 23.65 635 LYS A CA 1
ATOM 4771 C C . LYS A 1 633 ? 77.925 84.044 -18.453 1.00 24.89 635 LYS A C 1
ATOM 4772 O O . LYS A 1 633 ? 76.806 83.551 -18.721 1.00 25.81 635 LYS A O 1
ATOM 4776 N N . TYR A 1 634 ? 78.140 85.362 -18.405 1.00 22.23 636 TYR A N 1
ATOM 4777 C CA . TYR A 1 634 ? 77.066 86.333 -18.681 1.00 22.25 636 TYR A CA 1
ATOM 4778 C C . TYR A 1 634 ? 76.710 86.281 -20.174 1.00 23.05 636 TYR A C 1
ATOM 4779 O O . TYR A 1 634 ? 75.516 86.286 -20.456 1.00 24.40 636 TYR A O 1
ATOM 4788 N N . LEU A 1 635 ? 77.691 86.189 -21.081 1.00 24.99 637 LEU A N 1
ATOM 4789 C CA . LEU A 1 635 ? 77.428 85.998 -22.539 1.00 26.09 637 LEU A CA 1
ATOM 4790 C C . LEU A 1 635 ? 76.666 84.690 -22.771 1.00 28.60 637 LEU A C 1
ATOM 4791 O O . LEU A 1 635 ? 75.737 84.712 -23.608 1.00 32.00 637 LEU A O 1
ATOM 4796 N N . ASP A 1 636 ? 77.014 83.631 -22.034 1.00 28.90 638 ASP A N 1
ATOM 4797 C CA . ASP A 1 636 ? 76.379 82.287 -22.099 1.00 31.68 638 ASP A CA 1
ATOM 4798 C C . ASP A 1 636 ? 74.922 82.349 -21.619 1.00 31.56 638 ASP A C 1
ATOM 4799 O O . ASP A 1 636 ? 74.163 81.463 -22.044 1.00 30.74 638 ASP A O 1
ATOM 4804 N N . GLU A 1 637 ? 74.521 83.337 -20.808 1.00 29.51 639 GLU A N 1
ATOM 4805 C CA . GLU A 1 637 ? 73.084 83.549 -20.475 1.00 29.66 639 GLU A CA 1
ATOM 4806 C C . GLU A 1 637 ? 72.405 84.505 -21.467 1.00 27.29 639 GLU A C 1
ATOM 4807 O O . GLU A 1 637 ? 71.389 85.039 -21.097 1.00 31.79 639 GLU A O 1
ATOM 4813 N N . CYS A 1 638 ? 72.970 84.805 -22.630 1.00 27.83 640 CYS A N 1
ATOM 4814 C CA . CYS A 1 638 ? 72.395 85.732 -23.646 1.00 29.41 640 CYS A CA 1
ATOM 4815 C C . CYS A 1 638 ? 72.611 87.197 -23.217 1.00 28.57 640 CYS A C 1
ATOM 4816 O O . CYS A 1 638 ? 71.888 88.049 -23.724 1.00 26.14 640 CYS A O 1
ATOM 4819 N N . GLY A 1 639 ? 73.615 87.495 -22.385 1.00 24.85 641 GLY A N 1
ATOM 4820 C CA . GLY A 1 639 ? 73.991 88.881 -22.056 1.00 25.00 641 GLY A CA 1
ATOM 4821 C C . GLY A 1 639 ? 74.589 89.597 -23.254 1.00 26.51 641 GLY A C 1
ATOM 4822 O O . GLY A 1 639 ? 75.018 88.925 -24.233 1.00 23.44 641 GLY A O 1
ATOM 4823 N N . THR A 1 640 ? 74.662 90.921 -23.176 1.00 23.79 642 THR A N 1
ATOM 4824 C CA . THR A 1 640 ? 75.349 91.774 -24.164 1.00 22.69 642 THR A CA 1
ATOM 4825 C C . THR A 1 640 ? 76.594 92.363 -23.525 1.00 21.94 642 THR A C 1
ATOM 4826 O O . THR A 1 640 ? 76.487 92.975 -22.447 1.00 19.12 642 THR A O 1
ATOM 4830 N N . VAL A 1 641 ? 77.726 92.208 -24.186 1.00 21.62 643 VAL A N 1
ATOM 4831 C CA . VAL A 1 641 ? 79.004 92.826 -23.768 1.00 21.59 643 VAL A CA 1
ATOM 4832 C C . VAL A 1 641 ? 79.513 93.693 -24.910 1.00 24.26 643 VAL A C 1
ATOM 4833 O O . VAL A 1 641 ? 79.597 93.200 -26.059 1.00 23.11 643 VAL A O 1
ATOM 4837 N N . ILE A 1 642 ? 79.834 94.944 -24.576 1.00 23.29 644 ILE A N 1
ATOM 4838 C CA . ILE A 1 642 ? 80.374 95.960 -25.515 1.00 21.53 644 ILE A CA 1
ATOM 4839 C C . ILE A 1 642 ? 81.785 96.254 -25.053 1.00 20.88 644 ILE A C 1
ATOM 4840 O O . ILE A 1 642 ? 81.948 96.730 -23.924 1.00 20.39 644 ILE A O 1
ATOM 4845 N N . ILE A 1 643 ? 82.761 95.940 -25.890 1.00 20.75 645 ILE A N 1
ATOM 4846 C CA . ILE A 1 643 ? 84.193 95.951 -25.492 1.00 22.94 645 ILE A CA 1
ATOM 4847 C C . ILE A 1 643 ? 84.977 96.701 -26.554 1.00 23.79 645 ILE A C 1
ATOM 4848 O O . ILE A 1 643 ? 84.582 96.611 -27.756 1.00 21.81 645 ILE A O 1
ATOM 4853 N N . ASP A 1 644 ? 85.995 97.441 -26.109 1.00 21.32 646 ASP A N 1
ATOM 4854 C CA . ASP A 1 644 ? 86.880 98.207 -27.018 1.00 21.98 646 ASP A CA 1
ATOM 4855 C C . ASP A 1 644 ? 87.985 97.264 -27.504 1.00 23.41 646 ASP A C 1
ATOM 4856 O O . ASP A 1 644 ? 87.902 96.071 -27.218 1.00 24.96 646 ASP A O 1
ATOM 4861 N N . ASN A 1 645 ? 88.946 97.777 -28.261 1.00 25.77 647 ASN A N 1
ATOM 4862 C CA . ASN A 1 645 ? 90.034 96.955 -28.860 1.00 27.49 647 ASN A CA 1
ATOM 4863 C C . ASN A 1 645 ? 91.152 96.754 -27.831 1.00 28.62 647 ASN A C 1
ATOM 4864 O O . ASN A 1 645 ? 91.927 95.830 -27.996 1.00 34.25 647 ASN A O 1
ATOM 4869 N N . GLU A 1 646 ? 91.183 97.544 -26.766 1.00 29.62 648 GLU A N 1
ATOM 4870 C CA . GLU A 1 646 ? 92.329 97.583 -25.834 1.00 30.86 648 GLU A CA 1
ATOM 4871 C C . GLU A 1 646 ? 92.086 96.673 -24.619 1.00 29.13 648 GLU A C 1
ATOM 4872 O O . GLU A 1 646 ? 93.059 96.383 -23.937 1.00 32.25 648 GLU A O 1
ATOM 4878 N N . SER A 1 647 ? 90.869 96.192 -24.356 1.00 23.56 649 SER A N 1
ATOM 4879 C CA . SER A 1 647 ? 90.550 95.562 -23.050 1.00 20.59 649 SER A CA 1
ATOM 4880 C C . SER A 1 647 ? 90.824 94.046 -23.021 1.00 22.38 649 SER A C 1
ATOM 4881 O O . SER A 1 647 ? 90.829 93.383 -24.070 1.00 21.42 649 SER A O 1
ATOM 4884 N N . PHE A 1 648 ? 91.045 93.491 -21.828 1.00 20.49 650 PHE A N 1
ATOM 4885 C CA . PHE A 1 648 ? 91.132 92.027 -21.609 1.00 20.49 650 PHE A CA 1
ATOM 4886 C C . PHE A 1 648 ? 92.232 91.408 -22.478 1.00 22.13 650 PHE A C 1
ATOM 4887 O O . PHE A 1 648 ? 91.996 90.348 -22.994 1.00 21.51 650 PHE A O 1
ATOM 4895 N N . LYS A 1 649 ? 93.415 92.016 -22.546 1.00 23.87 651 LYS A N 1
ATOM 4896 C CA . LYS A 1 649 ? 94.591 91.526 -23.330 1.00 24.67 651 LYS A CA 1
ATOM 4897 C C . LYS A 1 649 ? 95.541 90.721 -22.449 1.00 24.13 651 LYS A C 1
ATOM 4898 O O . LYS A 1 649 ? 96.124 89.778 -22.962 1.00 23.49 651 LYS A O 1
ATOM 4904 N N . THR A 1 650 ? 95.727 91.109 -21.181 1.00 21.97 652 THR A N 1
ATOM 4905 C CA . THR A 1 650 ? 96.615 90.363 -20.252 1.00 21.69 652 THR A CA 1
ATOM 4906 C C . THR A 1 650 ? 95.946 90.052 -18.910 1.00 24.04 652 THR A C 1
ATOM 4907 O O . THR A 1 650 ? 94.851 90.603 -18.590 1.00 23.52 652 THR A O 1
ATOM 4911 N N . ASP A 1 651 ? 96.638 89.232 -18.119 1.00 21.42 653 ASP A N 1
ATOM 4912 C CA . ASP A 1 651 ? 96.269 89.001 -16.705 1.00 20.21 653 ASP A CA 1
ATOM 4913 C C . ASP A 1 651 ? 96.856 90.138 -15.868 1.00 18.12 653 ASP A C 1
ATOM 4914 O O . ASP A 1 651 ? 97.429 91.097 -16.458 1.00 17.38 653 ASP A O 1
ATOM 4919 N N . GLU A 1 652 ? 96.769 89.992 -14.553 1.00 17.35 654 GLU A N 1
ATOM 4920 C CA . GLU A 1 652 ? 97.166 91.024 -13.568 1.00 17.84 654 GLU A CA 1
ATOM 4921 C C . GLU A 1 652 ? 98.685 91.140 -13.528 1.00 18.52 654 GLU A C 1
ATOM 4922 O O . GLU A 1 652 ? 99.187 92.096 -12.875 1.00 17.58 654 GLU A O 1
ATOM 4928 N N . TYR A 1 653 ? 99.400 90.224 -14.189 1.00 17.73 655 TYR A N 1
ATOM 4929 C CA . TYR A 1 653 ? 100.878 90.251 -14.247 1.00 18.62 655 TYR A CA 1
ATOM 4930 C C . TYR A 1 653 ? 101.347 90.669 -15.640 1.00 19.41 655 TYR A C 1
ATOM 4931 O O . TYR A 1 653 ? 102.543 90.603 -15.838 1.00 18.54 655 TYR A O 1
ATOM 4940 N N . GLY A 1 654 ? 100.456 91.167 -16.499 1.00 21.33 656 GLY A N 1
ATOM 4941 C CA . GLY A 1 654 ? 100.782 91.605 -17.868 1.00 22.78 656 GLY A CA 1
ATOM 4942 C C . GLY A 1 654 ? 101.084 90.449 -18.815 1.00 26.41 656 GLY A C 1
ATOM 4943 O O . GLY A 1 654 ? 101.676 90.707 -19.890 1.00 24.33 656 GLY A O 1
ATOM 4944 N N . ARG A 1 655 ? 100.715 89.216 -18.468 1.00 25.20 657 ARG A N 1
ATOM 4945 C CA . ARG A 1 655 ? 100.985 88.060 -19.349 1.00 28.19 657 ARG A CA 1
ATOM 4946 C C . ARG A 1 655 ? 99.821 87.975 -20.353 1.00 29.42 657 ARG A C 1
ATOM 4947 O O . ARG A 1 655 ? 98.641 88.059 -19.903 1.00 26.46 657 ARG A O 1
ATOM 4955 N N . LYS A 1 656 ? 100.113 87.757 -21.647 1.00 28.16 658 LYS A N 1
ATOM 4956 C CA . LYS A 1 656 ? 99.084 87.634 -22.723 1.00 29.29 658 LYS A CA 1
ATOM 4957 C C . LYS A 1 656 ? 98.056 86.627 -22.224 1.00 29.41 658 LYS A C 1
ATOM 4958 O O . LYS A 1 656 ? 98.445 85.587 -21.741 1.00 30.42 658 LYS A O 1
ATOM 4960 N N . ILE A 1 657 ? 96.781 86.958 -22.294 1.00 32.05 659 ILE A N 1
ATOM 4961 C CA . ILE A 1 657 ? 95.701 86.133 -21.693 1.00 37.89 659 ILE A CA 1
ATOM 4962 C C . ILE A 1 657 ? 95.441 84.914 -22.600 1.00 41.96 659 ILE A C 1
ATOM 4963 O O . ILE A 1 657 ? 95.365 85.100 -23.833 1.00 38.03 659 ILE A O 1
ATOM 4968 N N . ASP A 1 658 ? 95.342 83.717 -22.001 1.00 46.42 660 ASP A N 1
ATOM 4969 C CA . ASP A 1 658 ? 95.177 82.398 -22.677 1.00 47.30 660 ASP A CA 1
ATOM 4970 C C . ASP A 1 658 ? 93.792 82.361 -23.326 1.00 49.21 660 ASP A C 1
ATOM 4971 O O . ASP A 1 658 ? 93.662 81.781 -24.397 1.00 60.30 660 ASP A O 1
ATOM 4973 N N . LEU A 1 659 ? 92.821 83.013 -22.692 1.00 52.71 661 LEU A N 1
ATOM 4974 C CA . LEU A 1 659 ? 91.353 82.927 -22.929 1.00 52.91 661 LEU A CA 1
ATOM 4975 C C . LEU A 1 659 ? 90.862 84.237 -23.562 1.00 50.92 661 LEU A C 1
ATOM 4976 O O . LEU A 1 659 ? 91.331 85.307 -23.142 1.00 58.47 661 LEU A O 1
ATOM 4981 N N . THR A 1 660 ? 89.951 84.195 -24.527 1.00 42.19 662 THR A N 1
ATOM 4982 C CA . THR A 1 660 ? 89.261 85.419 -25.010 1.00 41.72 662 THR A CA 1
ATOM 4983 C C . THR A 1 660 ? 87.753 85.188 -24.910 1.00 39.11 662 THR A C 1
ATOM 4984 O O . THR A 1 660 ? 87.341 84.024 -24.887 1.00 35.44 662 THR A O 1
ATOM 4988 N N . LEU A 1 661 ? 86.983 86.273 -24.802 1.00 35.04 663 LEU A N 1
ATOM 4989 C CA . LEU A 1 661 ? 85.506 86.235 -24.749 1.00 31.99 663 LEU A CA 1
ATOM 4990 C C . LEU A 1 661 ? 85.014 85.657 -26.075 1.00 32.16 663 LEU A C 1
ATOM 4991 O O . LEU A 1 661 ? 85.554 86.052 -27.115 1.00 31.38 663 LEU A O 1
ATOM 4996 N N . LYS A 1 662 ? 84.024 84.774 -26.026 1.00 33.13 664 LYS A N 1
ATOM 4997 C CA . LYS A 1 662 ? 83.329 84.245 -27.230 1.00 38.86 664 LYS A CA 1
ATOM 4998 C C . LYS A 1 662 ? 81.870 84.658 -27.158 1.00 36.27 664 LYS A C 1
ATOM 4999 O O . LYS A 1 662 ? 81.256 84.477 -26.095 1.00 43.47 664 LYS A O 1
ATOM 5005 N N . GLN A 1 663 ? 81.339 85.193 -28.245 1.00 35.16 665 GLN A N 1
ATOM 5006 C CA . GLN A 1 663 ? 79.934 85.661 -28.296 1.00 38.77 665 GLN A CA 1
ATOM 5007 C C . GLN A 1 663 ? 78.991 84.565 -27.790 1.00 41.71 665 GLN A C 1
ATOM 5008 O O . GLN A 1 663 ? 78.072 84.882 -26.977 1.00 39.25 665 GLN A O 1
ATOM 5014 N N . GLY A 1 664 ? 79.157 83.344 -28.322 1.00 41.65 666 GLY A N 1
ATOM 5015 C CA . GLY A 1 664 ? 78.225 82.227 -28.106 1.00 35.91 666 GLY A CA 1
ATOM 5016 C C . GLY A 1 664 ? 76.779 82.674 -28.249 1.00 34.32 666 GLY A C 1
ATOM 5017 O O . GLY A 1 664 ? 76.432 83.286 -29.271 1.00 36.73 666 GLY A O 1
ATOM 5018 N N . LYS A 1 665 ? 75.980 82.420 -27.222 1.00 36.38 667 LYS A N 1
ATOM 5019 C CA . LYS A 1 665 ? 74.522 82.699 -27.164 1.00 40.29 667 LYS A CA 1
ATOM 5020 C C . LYS A 1 665 ? 74.228 84.180 -26.901 1.00 39.39 667 LYS A C 1
ATOM 5021 O O . LYS A 1 665 ? 73.089 84.577 -27.103 1.00 43.56 667 LYS A O 1
ATOM 5027 N N . GLY A 1 666 ? 75.198 84.972 -26.458 1.00 35.78 668 GLY A N 1
ATOM 5028 C CA . GLY A 1 666 ? 74.955 86.392 -26.155 1.00 35.83 668 GLY A CA 1
ATOM 5029 C C . GLY A 1 666 ? 75.316 87.264 -27.335 1.00 34.97 668 GLY A C 1
ATOM 5030 O O . GLY A 1 666 ? 75.359 86.766 -28.472 1.00 35.75 668 GLY A O 1
ATOM 5031 N N . LYS A 1 667 ? 75.625 88.523 -27.060 1.00 34.52 669 LYS A N 1
ATOM 5032 C CA . LYS A 1 667 ? 75.968 89.543 -28.074 1.00 34.96 669 LYS A CA 1
ATOM 5033 C C . LYS A 1 667 ? 77.289 90.160 -27.632 1.00 30.92 669 LYS A C 1
ATOM 5034 O O . LYS A 1 667 ? 77.328 90.785 -26.535 1.00 25.62 669 LYS A O 1
ATOM 5040 N N . LEU A 1 668 ? 78.342 89.951 -28.414 1.00 25.33 670 LEU A N 1
ATOM 5041 C CA . LEU A 1 668 ? 79.680 90.492 -28.098 1.00 25.84 670 LEU A CA 1
ATOM 5042 C C . LEU A 1 668 ? 80.063 91.522 -29.155 1.00 28.08 670 LEU A C 1
ATOM 5043 O O . LEU A 1 668 ? 80.363 91.155 -30.292 1.00 29.31 670 LEU A O 1
ATOM 5048 N N . ILE A 1 669 ? 80.035 92.794 -28.783 1.00 26.29 671 ILE A N 1
ATOM 5049 C CA . ILE A 1 669 ? 80.114 93.915 -29.750 1.00 24.62 671 ILE A CA 1
ATOM 5050 C C . ILE A 1 669 ? 81.426 94.629 -29.504 1.00 24.53 671 ILE A C 1
ATOM 5051 O O . ILE A 1 669 ? 81.657 95.186 -28.391 1.00 22.86 671 ILE A O 1
ATOM 5056 N N . VAL A 1 670 ? 82.250 94.659 -30.538 1.00 24.76 672 VAL A N 1
ATOM 5057 C CA . VAL A 1 670 ? 83.578 95.316 -30.476 1.00 26.15 672 VAL A CA 1
ATOM 5058 C C . VAL A 1 670 ? 83.439 96.708 -31.068 1.00 27.63 672 VAL A C 1
ATOM 5059 O O . VAL A 1 670 ? 82.878 96.840 -32.142 1.00 34.94 672 VAL A O 1
ATOM 5063 N N . VAL A 1 671 ? 83.953 97.710 -30.373 1.00 27.53 673 VAL A N 1
ATOM 5064 C CA . VAL A 1 671 ? 83.838 99.131 -30.787 1.00 28.07 673 VAL A CA 1
ATOM 5065 C C . VAL A 1 671 ? 85.224 99.760 -30.660 1.00 26.67 673 VAL A C 1
ATOM 5066 O O . VAL A 1 671 ? 86.096 99.164 -29.998 1.00 26.63 673 VAL A O 1
ATOM 5070 N N . SER A 1 672 ? 85.428 100.910 -31.294 1.00 28.48 674 SER A N 1
ATOM 5071 C CA . SER A 1 672 ? 86.753 101.567 -31.420 1.00 29.69 674 SER A CA 1
ATOM 5072 C C . SER A 1 672 ? 86.761 102.902 -30.683 1.00 30.09 674 SER A C 1
ATOM 5073 O O . SER A 1 672 ? 87.866 103.374 -30.375 1.00 36.11 674 SER A O 1
ATOM 5076 N N . THR A 1 673 ? 85.595 103.518 -30.463 1.00 25.88 675 THR A N 1
ATOM 5077 C CA . THR A 1 673 ? 85.501 104.870 -29.868 1.00 25.72 675 THR A CA 1
ATOM 5078 C C . THR A 1 673 ? 84.470 104.887 -28.738 1.00 24.04 675 THR A C 1
ATOM 5079 O O . THR A 1 673 ? 83.551 104.066 -28.737 1.00 23.48 675 THR A O 1
ATOM 5083 N N . LEU A 1 674 ? 84.612 105.877 -27.868 1.00 26.66 676 LEU A N 1
ATOM 5084 C CA . LEU A 1 674 ? 83.653 106.233 -26.797 1.00 29.25 676 LEU A CA 1
ATOM 5085 C C . LEU A 1 674 ? 82.276 106.458 -27.417 1.00 30.24 676 LEU A C 1
ATOM 5086 O O . LEU A 1 674 ? 81.280 105.935 -26.874 1.00 30.12 676 LEU A O 1
ATOM 5091 N N . ASN A 1 675 ? 82.213 107.148 -28.559 1.00 29.62 677 ASN A N 1
ATOM 5092 C CA . ASN A 1 675 ? 80.914 107.447 -29.221 1.00 29.62 677 ASN A CA 1
ATOM 5093 C C . ASN A 1 675 ? 80.272 106.137 -29.648 1.00 24.63 677 ASN A C 1
ATOM 5094 O O . ASN A 1 675 ? 79.111 105.919 -29.315 1.00 24.14 677 ASN A O 1
ATOM 5099 N N . GLU A 1 676 ? 81.012 105.273 -30.328 1.00 23.60 678 GLU A N 1
ATOM 5100 C CA . GLU A 1 676 ? 80.490 103.942 -30.701 1.00 24.28 678 GLU A CA 1
ATOM 5101 C C . GLU A 1 676 ? 80.047 103.214 -29.430 1.00 22.97 678 GLU A C 1
ATOM 5102 O O . GLU A 1 676 ? 78.985 102.584 -29.435 1.00 23.31 678 GLU A O 1
ATOM 5108 N N . MET A 1 677 ? 80.861 103.241 -28.379 1.00 22.88 679 MET A N 1
ATOM 5109 C CA . MET A 1 677 ? 80.520 102.444 -27.165 1.00 23.12 679 MET A CA 1
ATOM 5110 C C . MET A 1 677 ? 79.187 102.965 -26.619 1.00 19.76 679 MET A C 1
ATOM 5111 O O . MET A 1 677 ? 78.284 102.155 -26.367 1.00 19.64 679 MET A O 1
ATOM 5116 N N . LYS A 1 678 ? 79.028 104.291 -26.512 1.00 22.14 680 LYS A N 1
ATOM 5117 C CA . LYS A 1 678 ? 77.738 104.883 -26.060 1.00 22.49 680 LYS A CA 1
ATOM 5118 C C . LYS A 1 678 ? 76.598 104.469 -27.000 1.00 23.97 680 LYS A C 1
ATOM 5119 O O . LYS A 1 678 ? 75.527 104.047 -26.494 1.00 22.02 680 LYS A O 1
ATOM 5125 N N . ASN A 1 679 ? 76.779 104.583 -28.326 1.00 28.70 681 ASN A N 1
ATOM 5126 C CA . ASN A 1 679 ? 75.712 104.249 -29.311 1.00 27.31 681 ASN A CA 1
ATOM 5127 C C . ASN A 1 679 ? 75.292 102.795 -29.110 1.00 24.62 681 ASN A C 1
ATOM 5128 O O . ASN A 1 679 ? 74.077 102.505 -29.043 1.00 19.62 681 ASN A O 1
ATOM 5133 N N . GLU A 1 680 ? 76.249 101.876 -29.006 1.00 25.56 682 GLU A N 1
ATOM 5134 C CA . GLU A 1 680 ? 75.871 100.447 -28.815 1.00 26.25 682 GLU A CA 1
ATOM 5135 C C . GLU A 1 680 ? 75.185 100.273 -27.439 1.00 22.74 682 GLU A C 1
ATOM 5136 O O . GLU A 1 680 ? 74.172 99.565 -27.356 1.00 21.00 682 GLU A O 1
ATOM 5142 N N . ALA A 1 681 ? 75.673 100.932 -26.390 1.00 21.79 683 ALA A N 1
ATOM 5143 C CA . ALA A 1 681 ? 75.085 100.794 -25.023 1.00 23.63 683 ALA A CA 1
ATOM 5144 C C . ALA A 1 681 ? 73.605 101.201 -25.052 1.00 20.71 683 ALA A C 1
ATOM 5145 O O . ALA A 1 681 ? 72.743 100.440 -24.572 1.00 20.26 683 ALA A O 1
ATOM 5147 N N . LEU A 1 682 ? 73.299 102.362 -25.624 1.00 24.70 684 LEU A N 1
ATOM 5148 C CA . LEU A 1 682 ? 71.902 102.868 -25.641 1.00 23.48 684 LEU A CA 1
ATOM 5149 C C . LEU A 1 682 ? 71.044 101.982 -26.568 1.00 23.95 684 LEU A C 1
ATOM 5150 O O . LEU A 1 682 ? 69.869 101.752 -26.228 1.00 21.77 684 LEU A O 1
ATOM 5155 N N . ALA A 1 683 ? 71.601 101.408 -27.638 1.00 21.36 685 ALA A N 1
ATOM 5156 C CA . ALA A 1 683 ? 70.829 100.493 -28.516 1.00 22.40 685 ALA A CA 1
ATOM 5157 C C . ALA A 1 683 ? 70.397 99.263 -27.706 1.00 22.22 685 ALA A C 1
ATOM 5158 O O . ALA A 1 683 ? 69.242 98.791 -27.853 1.00 21.74 685 ALA A O 1
ATOM 5160 N N . ALA A 1 684 ? 71.302 98.734 -26.871 1.00 22.73 686 ALA A N 1
ATOM 5161 C CA . ALA A 1 684 ? 71.054 97.528 -26.053 1.00 21.43 686 ALA A CA 1
ATOM 5162 C C . ALA A 1 684 ? 69.921 97.863 -25.091 1.00 22.13 686 ALA A C 1
ATOM 5163 O O . ALA A 1 684 ? 69.092 96.988 -24.772 1.00 21.82 686 ALA A O 1
ATOM 5165 N N . VAL A 1 685 ? 69.864 99.104 -24.619 1.00 22.03 687 VAL A N 1
ATOM 5166 C CA . VAL A 1 685 ? 68.787 99.436 -23.655 1.00 20.32 687 VAL A CA 1
ATOM 5167 C C . VAL A 1 685 ? 67.469 99.580 -24.437 1.00 21.59 687 VAL A C 1
ATOM 5168 O O . VAL A 1 685 ? 66.432 99.063 -23.960 1.00 17.99 687 VAL A O 1
ATOM 5172 N N . LYS A 1 686 ? 67.502 100.242 -25.596 1.00 24.13 688 LYS A N 1
ATOM 5173 C CA . LYS A 1 686 ? 66.311 100.419 -26.485 1.00 28.11 688 LYS A CA 1
ATOM 5174 C C . LYS A 1 686 ? 65.770 99.024 -26.854 1.00 27.48 688 LYS A C 1
ATOM 5175 O O . LYS A 1 686 ? 64.554 98.822 -26.701 1.00 26.71 688 LYS A O 1
ATOM 5179 N N . SER A 1 687 ? 66.630 98.059 -27.184 1.00 27.55 689 SER A N 1
ATOM 5180 C CA . SER A 1 687 ? 66.207 96.688 -27.569 1.00 28.69 689 SER A CA 1
ATOM 5181 C C . SER A 1 687 ? 65.438 96.033 -26.436 1.00 29.82 689 SER A C 1
ATOM 5182 O O . SER A 1 687 ? 64.561 95.257 -26.742 1.00 30.73 689 SER A O 1
ATOM 5185 N N . ASN A 1 688 ? 65.747 96.330 -25.174 1.00 26.80 690 ASN A N 1
ATOM 5186 C CA . ASN A 1 688 ? 64.990 95.750 -24.035 1.00 25.94 690 ASN A CA 1
ATOM 5187 C C . ASN A 1 688 ? 63.959 96.767 -23.531 1.00 25.41 690 ASN A C 1
ATOM 5188 O O . ASN A 1 688 ? 63.474 96.597 -22.382 1.00 24.76 690 ASN A O 1
ATOM 5193 N N . LYS A 1 689 ? 63.623 97.767 -24.354 1.00 23.75 691 LYS A N 1
ATOM 5194 C CA . LYS A 1 689 ? 62.540 98.744 -24.090 1.00 25.88 691 LYS A CA 1
ATOM 5195 C C . LYS A 1 689 ? 62.833 99.496 -22.773 1.00 24.21 691 LYS A C 1
ATOM 5196 O O . LYS A 1 689 ? 61.895 99.750 -22.049 1.00 22.96 691 LYS A O 1
ATOM 5200 N N . GLY A 1 690 ? 64.098 99.808 -22.467 1.00 22.07 692 GLY A N 1
ATOM 5201 C CA . GLY A 1 690 ? 64.522 100.357 -21.162 1.00 21.44 692 GLY A CA 1
ATOM 5202 C C . GLY A 1 690 ? 64.750 101.857 -21.175 1.00 20.98 692 GLY A C 1
ATOM 5203 O O . GLY A 1 690 ? 65.166 102.383 -20.141 1.00 22.39 692 GLY A O 1
ATOM 5204 N N . MET A 1 691 ? 64.531 102.548 -22.299 1.00 19.86 693 MET A N 1
ATOM 5205 C CA . MET A 1 691 ? 64.818 103.999 -22.371 1.00 19.92 693 MET A CA 1
ATOM 5206 C C . MET A 1 691 ? 63.738 104.705 -21.563 1.00 19.37 693 MET A C 1
ATOM 5207 O O . MET A 1 691 ? 62.664 104.143 -21.346 1.00 17.85 693 MET A O 1
ATOM 5212 N N . PRO A 1 692 ? 64.003 105.924 -21.059 1.00 17.26 694 PRO A N 1
ATOM 5213 C CA . PRO A 1 692 ? 62.983 106.698 -20.369 1.00 19.29 694 PRO A CA 1
ATOM 5214 C C . PRO A 1 692 ? 61.750 107.022 -21.240 1.00 19.38 694 PRO A C 1
ATOM 5215 O O . PRO A 1 692 ? 61.876 107.197 -22.453 1.00 19.67 694 PRO A O 1
ATOM 5219 N N . MET A 1 693 ? 60.599 107.144 -20.586 1.00 19.88 695 MET A N 1
ATOM 5220 C CA . MET A 1 693 ? 59.301 107.431 -21.243 1.00 22.19 695 MET A CA 1
ATOM 5221 C C . MET A 1 693 ? 59.193 108.927 -21.566 1.00 20.31 695 MET A C 1
ATOM 5222 O O . MET A 1 693 ? 58.354 109.273 -22.405 1.00 19.35 695 MET A O 1
ATOM 5227 N N . ILE A 1 694 ? 60.011 109.771 -20.940 1.00 18.52 696 ILE A N 1
ATOM 5228 C CA . ILE A 1 694 ? 60.147 111.225 -21.226 1.00 18.80 696 ILE A CA 1
ATOM 5229 C C . ILE A 1 694 ? 61.553 111.385 -21.818 1.00 20.74 696 ILE A C 1
ATOM 5230 O O . ILE A 1 694 ? 62.521 110.815 -21.231 1.00 21.00 696 ILE A O 1
ATOM 5235 N N . SER A 1 695 ? 61.683 112.101 -22.940 1.00 18.25 697 SER A N 1
ATOM 5236 C CA . SER A 1 695 ? 62.980 112.419 -23.574 1.00 17.74 697 SER A CA 1
ATOM 5237 C C . SER A 1 695 ? 63.378 113.825 -23.191 1.00 17.22 697 SER A C 1
ATOM 5238 O O . SER A 1 695 ? 62.507 114.725 -23.215 1.00 18.95 697 SER A O 1
ATOM 5241 N N . ILE A 1 696 ? 64.650 114.002 -22.865 1.00 16.54 698 ILE A N 1
ATOM 5242 C CA . ILE A 1 696 ? 65.202 115.337 -22.505 1.00 17.21 698 ILE A CA 1
ATOM 5243 C C . ILE A 1 696 ? 66.421 115.654 -23.372 1.00 16.38 698 ILE A C 1
ATOM 5244 O O . ILE A 1 696 ? 67.284 114.801 -23.573 1.00 16.10 698 ILE A O 1
ATOM 5249 N N . ALA A 1 697 ? 66.441 116.879 -23.882 1.00 17.46 699 ALA A N 1
ATOM 5250 C CA . ALA A 1 697 ? 67.606 117.514 -24.517 1.00 17.27 699 ALA A CA 1
ATOM 5251 C C . ALA A 1 697 ? 68.015 118.711 -23.657 1.00 16.20 699 ALA A C 1
ATOM 5252 O O . ALA A 1 697 ? 67.155 119.457 -23.179 1.00 16.28 699 ALA A O 1
ATOM 5254 N N . GLU A 1 698 ? 69.310 118.943 -23.557 1.00 16.35 700 GLU A N 1
ATOM 5255 C CA . GLU A 1 698 ? 69.890 120.072 -22.806 1.00 17.66 700 GLU A CA 1
ATOM 5256 C C . GLU A 1 698 ? 70.708 120.942 -23.756 1.00 17.61 700 GLU A C 1
ATOM 5257 O O . GLU A 1 698 ? 71.598 120.379 -24.447 1.00 19.40 700 GLU A O 1
ATOM 5263 N N . THR A 1 699 ? 70.523 122.257 -23.696 1.00 17.48 701 THR A N 1
ATOM 5264 C CA . THR A 1 699 ? 71.462 123.216 -24.335 1.00 19.41 701 THR A CA 1
ATOM 5265 C C . THR A 1 699 ? 72.079 124.105 -23.250 1.00 18.76 701 THR A C 1
ATOM 5266 O O . THR A 1 699 ? 71.393 124.471 -22.284 1.00 17.47 701 THR A O 1
ATOM 5270 N N . ASN A 1 700 ? 73.349 124.459 -23.411 1.00 18.87 702 ASN A N 1
ATOM 5271 C CA . ASN A 1 700 ? 74.061 125.381 -22.501 1.00 19.31 702 ASN A CA 1
ATOM 5272 C C . ASN A 1 700 ? 75.187 126.009 -23.333 1.00 20.96 702 ASN A C 1
ATOM 5273 O O . ASN A 1 700 ? 75.408 125.552 -24.480 1.00 20.57 702 ASN A O 1
ATOM 5278 N N . ASP A 1 701 ? 75.911 126.965 -22.770 1.00 24.00 703 ASP A N 1
ATOM 5279 C CA . ASP A 1 701 ? 77.018 127.669 -23.476 1.00 25.75 703 ASP A CA 1
ATOM 5280 C C . ASP A 1 701 ? 78.301 126.820 -23.461 1.00 28.18 703 ASP A C 1
ATOM 5281 O O . ASP A 1 701 ? 79.311 127.345 -23.882 1.00 25.70 703 ASP A O 1
ATOM 5286 N N . ARG A 1 702 ? 78.239 125.560 -23.017 1.00 27.41 704 ARG A N 1
ATOM 5287 C CA . ARG A 1 702 ? 79.435 124.676 -22.974 1.00 26.71 704 ARG A CA 1
ATOM 5288 C C . ARG A 1 702 ? 79.366 123.608 -24.076 1.00 25.90 704 ARG A C 1
ATOM 5289 O O . ARG A 1 702 ? 78.395 123.596 -24.837 1.00 25.28 704 ARG A O 1
ATOM 5297 N N . ASN A 1 703 ? 80.380 122.746 -24.147 1.00 24.23 705 ASN A N 1
ATOM 5298 C CA . ASN A 1 703 ? 80.434 121.684 -25.175 1.00 34.41 705 ASN A CA 1
ATOM 5299 C C . ASN A 1 703 ? 79.727 120.436 -24.612 1.00 39.32 705 ASN A C 1
ATOM 5300 O O . ASN A 1 703 ? 79.692 119.461 -25.349 1.00 43.99 705 ASN A O 1
ATOM 5301 N N . MET A 1 704 ? 79.213 120.442 -23.359 1.00 35.92 706 MET A N 1
ATOM 5302 C CA . MET A 1 704 ? 78.837 119.193 -22.643 1.00 29.47 706 MET A CA 1
ATOM 5303 C C . MET A 1 704 ? 77.586 119.340 -21.757 1.00 25.78 706 MET A C 1
ATOM 5304 O O . MET A 1 704 ? 77.335 120.362 -21.119 1.00 21.50 706 MET A O 1
ATOM 5309 N N . PRO A 1 705 ? 76.818 118.247 -21.587 1.00 21.83 707 PRO A N 1
ATOM 5310 C CA . PRO A 1 705 ? 75.688 118.253 -20.662 1.00 21.58 707 PRO A CA 1
ATOM 5311 C C . PRO A 1 705 ? 76.154 118.366 -19.197 1.00 18.89 707 PRO A C 1
ATOM 5312 O O . PRO A 1 705 ? 77.256 117.933 -18.880 1.00 19.11 707 PRO A O 1
ATOM 5316 N N . GLY A 1 706 ? 75.310 118.970 -18.352 1.00 17.84 708 GLY A N 1
ATOM 5317 C CA . GLY A 1 706 ? 75.466 118.985 -16.883 1.00 15.74 708 GLY A CA 1
ATOM 5318 C C . GLY A 1 706 ? 74.219 118.542 -16.134 1.00 14.73 708 GLY A C 1
ATOM 5319 O O . GLY A 1 706 ? 74.289 118.442 -14.908 1.00 13.88 708 GLY A O 1
ATOM 5320 N N . CYS A 1 707 ? 73.077 118.400 -16.812 1.00 14.74 709 CYS A N 1
ATOM 5321 C CA . CYS A 1 707 ? 71.801 118.046 -16.151 1.00 14.76 709 CYS A CA 1
ATOM 5322 C C . CYS A 1 707 ? 71.682 116.534 -16.094 1.00 14.78 709 CYS A C 1
ATOM 5323 O O . CYS A 1 707 ? 71.435 115.893 -17.151 1.00 13.30 709 CYS A O 1
ATOM 5326 N N . GLU A 1 708 ? 71.879 115.973 -14.901 1.00 14.11 710 GLU A N 1
ATOM 5327 C CA . GLU A 1 708 ? 71.603 114.544 -14.677 1.00 13.22 710 GLU A CA 1
ATOM 5328 C C . GLU A 1 708 ? 70.111 114.399 -14.426 1.00 12.74 710 GLU A C 1
ATOM 5329 O O . GLU A 1 708 ? 69.614 115.032 -13.498 1.00 11.02 710 GLU A O 1
ATOM 5335 N N . TRP A 1 709 ? 69.440 113.575 -15.218 1.00 12.49 711 TRP A N 1
ATOM 5336 C CA . TRP A 1 709 ? 67.968 113.429 -15.155 1.00 12.88 711 TRP A CA 1
ATOM 5337 C C . TRP A 1 709 ? 67.563 111.962 -15.023 1.00 13.68 711 TRP A C 1
ATOM 5338 O O . TRP A 1 709 ? 68.381 111.060 -15.400 1.00 13.29 711 TRP A O 1
ATOM 5349 N N . ARG A 1 710 ? 66.392 111.741 -14.411 1.00 13.84 712 ARG A N 1
ATOM 5350 C CA . ARG A 1 710 ? 65.820 110.403 -14.172 1.00 13.15 712 ARG A CA 1
ATOM 5351 C C . ARG A 1 710 ? 64.312 110.511 -14.340 1.00 13.85 712 ARG A C 1
ATOM 5352 O O . ARG A 1 710 ? 63.765 111.588 -14.126 1.00 13.71 712 ARG A O 1
ATOM 5360 N N . VAL A 1 711 ? 63.666 109.411 -14.707 1.00 13.63 713 VAL A N 1
ATOM 5361 C CA . VAL A 1 711 ? 62.201 109.354 -14.871 1.00 14.22 713 VAL A CA 1
ATOM 5362 C C . VAL A 1 711 ? 61.677 108.079 -14.220 1.00 13.78 713 VAL A C 1
ATOM 5363 O O . VAL A 1 711 ? 62.206 106.996 -14.546 1.00 15.20 713 VAL A O 1
ATOM 5367 N N . ILE A 1 712 ? 60.658 108.216 -13.371 1.00 14.01 714 ILE A N 1
ATOM 5368 C CA . ILE A 1 712 ? 59.901 107.060 -12.824 1.00 15.13 714 ILE A CA 1
ATOM 5369 C C . ILE A 1 712 ? 58.427 107.228 -13.186 1.00 16.28 714 ILE A C 1
ATOM 5370 O O . ILE A 1 712 ? 58.001 108.378 -13.416 1.00 15.98 714 ILE A O 1
ATOM 5375 N N . ALA A 1 713 ? 57.698 106.112 -13.227 1.00 17.17 715 ALA A N 1
ATOM 5376 C CA . ALA A 1 713 ? 56.246 106.043 -13.481 1.00 18.93 715 ALA A CA 1
ATOM 5377 C C . ALA A 1 713 ? 55.551 106.337 -12.174 1.00 20.40 715 ALA A C 1
ATOM 5378 O O . ALA A 1 713 ? 55.931 105.711 -11.193 1.00 22.39 715 ALA A O 1
ATOM 5380 N N . LYS A 1 714 ? 54.620 107.275 -12.166 1.00 19.27 716 LYS A N 1
ATOM 5381 C CA . LYS A 1 714 ? 53.696 107.547 -11.038 1.00 22.70 716 LYS A CA 1
ATOM 5382 C C . LYS A 1 714 ? 52.462 106.676 -11.261 1.00 25.31 716 LYS A C 1
ATOM 5383 O O . LYS A 1 714 ? 51.983 106.085 -10.286 1.00 24.55 716 LYS A O 1
ATOM 5389 N N . ASP A 1 715 ? 52.000 106.590 -12.521 1.00 29.95 717 ASP A N 1
ATOM 5390 C CA . ASP A 1 715 ? 50.865 105.721 -12.939 1.00 31.92 717 ASP A CA 1
ATOM 5391 C C . ASP A 1 715 ? 50.855 105.544 -14.461 1.00 32.05 717 ASP A C 1
ATOM 5392 O O . ASP A 1 715 ? 51.927 105.755 -15.111 1.00 32.36 717 ASP A O 1
ATOM 5397 N N . LYS A 1 716 ? 49.695 105.154 -14.997 1.00 32.54 718 LYS A N 1
ATOM 5398 C CA . LYS A 1 716 ? 49.458 104.832 -16.430 1.00 35.61 718 LYS A CA 1
ATOM 5399 C C . LYS A 1 716 ? 50.088 105.914 -17.317 1.00 34.55 718 LYS A C 1
ATOM 5400 O O . LYS A 1 716 ? 50.896 105.563 -18.185 1.00 35.96 718 LYS A O 1
ATOM 5402 N N . ASN A 1 71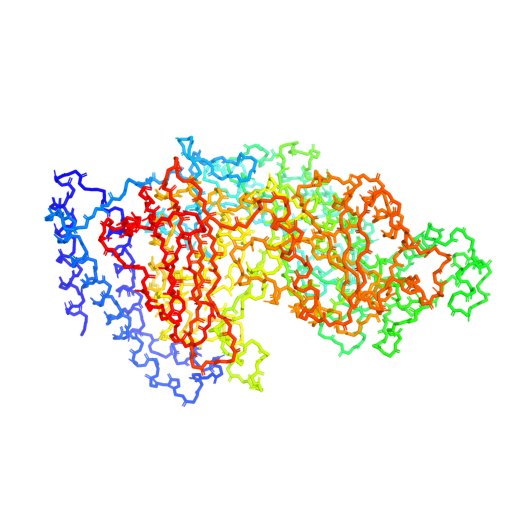7 ? 49.746 107.182 -17.125 1.00 27.77 719 ASN A N 1
ATOM 5403 C CA . ASN A 1 717 ? 50.185 108.210 -18.103 1.00 31.00 719 ASN A CA 1
ATOM 5404 C C . ASN A 1 717 ? 50.864 109.378 -17.373 1.00 26.99 719 ASN A C 1
ATOM 5405 O O . ASN A 1 717 ? 50.870 110.478 -17.934 1.00 21.76 719 ASN A O 1
ATOM 5410 N N . LYS A 1 718 ? 51.465 109.135 -16.201 1.00 25.06 720 LYS A N 1
ATOM 5411 C CA . LYS A 1 718 ? 52.104 110.194 -15.398 1.00 21.96 720 LYS A CA 1
ATOM 5412 C C . LYS A 1 718 ? 53.463 109.721 -14.924 1.00 19.43 720 LYS A C 1
ATOM 5413 O O . LYS A 1 718 ? 53.568 108.577 -14.473 1.00 19.29 720 LYS A O 1
ATOM 5419 N N . TYR A 1 719 ? 54.439 110.617 -15.003 1.00 16.58 721 TYR A N 1
ATOM 5420 C CA . TYR A 1 719 ? 55.867 110.337 -14.778 1.00 15.93 721 TYR A CA 1
ATOM 5421 C C . TYR A 1 719 ? 56.409 111.391 -13.814 1.00 14.68 721 TYR A C 1
ATOM 5422 O O . TYR A 1 719 ? 55.965 112.540 -13.857 1.00 15.05 721 TYR A O 1
ATOM 5431 N N . ILE A 1 720 ? 57.353 110.993 -12.981 1.00 13.14 722 ILE A N 1
ATOM 5432 C CA . ILE A 1 720 ? 58.080 111.919 -12.065 1.00 14.65 722 ILE A CA 1
ATOM 5433 C C . ILE A 1 720 ? 59.470 112.098 -12.650 1.00 13.37 722 ILE A C 1
ATOM 5434 O O . ILE A 1 720 ? 60.144 111.096 -12.894 1.00 15.00 722 ILE A O 1
ATOM 5439 N N . VAL A 1 721 ? 59.813 113.327 -12.981 1.00 14.22 723 VAL A N 1
ATOM 5440 C CA . VAL A 1 721 ? 61.121 113.632 -13.631 1.00 13.90 723 VAL A CA 1
ATOM 5441 C C . VAL A 1 721 ? 61.998 114.336 -12.606 1.00 14.05 723 VAL A C 1
ATOM 5442 O O . VAL A 1 721 ? 61.537 115.325 -12.021 1.00 15.23 723 VAL A O 1
ATOM 5446 N N . ASN A 1 722 ? 63.207 113.836 -12.386 1.00 14.79 724 ASN A N 1
ATOM 5447 C CA . ASN A 1 722 ? 64.184 114.433 -11.458 1.00 13.53 724 ASN A CA 1
ATOM 5448 C C . ASN A 1 722 ? 65.312 115.022 -12.305 1.00 13.16 724 ASN A C 1
ATOM 5449 O O . ASN A 1 722 ? 65.853 114.291 -13.158 1.00 11.78 724 ASN A O 1
ATOM 5454 N N . ILE A 1 723 ? 65.651 116.296 -12.106 1.00 13.44 725 ILE A N 1
ATOM 5455 C CA . ILE A 1 723 ? 66.762 116.938 -12.867 1.00 13.94 725 ILE A CA 1
ATOM 5456 C C . ILE A 1 723 ? 67.601 117.700 -11.868 1.00 14.59 725 ILE A C 1
ATOM 5457 O O . ILE A 1 723 ? 67.006 118.476 -11.092 1.00 14.74 725 ILE A O 1
ATOM 5462 N N . VAL A 1 724 ? 68.918 117.480 -11.887 1.00 13.40 726 VAL A N 1
ATOM 5463 C CA . VAL A 1 724 ? 69.868 118.340 -11.139 1.00 13.86 726 VAL A CA 1
ATOM 5464 C C . VAL A 1 724 ? 70.891 118.876 -12.136 1.00 13.78 726 VAL A C 1
ATOM 5465 O O . VAL A 1 724 ? 71.512 118.084 -12.829 1.00 13.08 726 VAL A O 1
ATOM 5469 N N . ASN A 1 725 ? 71.068 120.191 -12.174 1.00 15.25 727 ASN A N 1
ATOM 5470 C CA . ASN A 1 725 ? 72.117 120.813 -13.008 1.00 15.32 727 ASN A CA 1
ATOM 5471 C C . ASN A 1 725 ? 73.437 120.768 -12.233 1.00 15.07 727 ASN A C 1
ATOM 5472 O O . ASN A 1 725 ? 73.620 121.580 -11.309 1.00 15.60 727 ASN A O 1
ATOM 5477 N N . ILE A 1 726 ? 74.306 119.834 -12.617 1.00 15.72 728 ILE A N 1
ATOM 5478 C CA . ILE A 1 726 ? 75.668 119.635 -12.048 1.00 18.10 728 ILE A CA 1
ATOM 5479 C C . ILE A 1 726 ? 76.613 120.545 -12.839 1.00 16.26 728 ILE A C 1
ATOM 5480 O O . ILE A 1 726 ? 77.738 120.727 -12.403 1.00 14.93 728 ILE A O 1
ATOM 5485 N N . GLY A 1 727 ? 76.145 121.104 -13.955 1.00 16.39 729 GLY A N 1
ATOM 5486 C CA . GLY A 1 727 ? 76.939 121.992 -14.827 1.00 18.05 729 GLY A CA 1
ATOM 5487 C C . GLY A 1 727 ? 77.225 123.353 -14.194 1.00 18.35 729 GLY A C 1
ATOM 5488 O O . GLY A 1 727 ? 76.457 123.831 -13.335 1.00 16.74 729 GLY A O 1
ATOM 5489 N N . LYS A 1 728 ? 78.253 124.034 -14.677 1.00 19.01 730 LYS A N 1
ATOM 5490 C CA . LYS A 1 728 ? 78.711 125.289 -14.050 1.00 19.99 730 L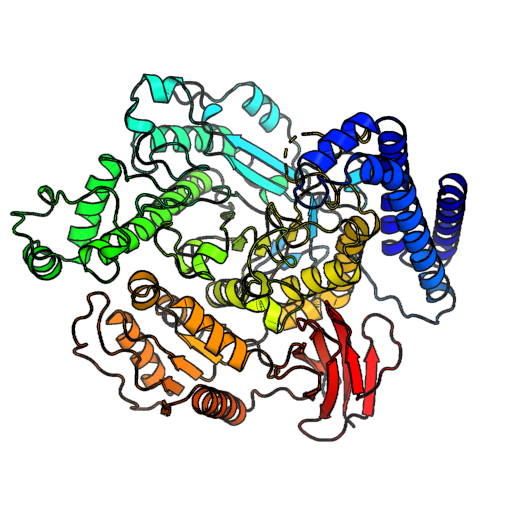YS A CA 1
ATOM 5491 C C . LYS A 1 728 ? 78.004 126.495 -14.664 1.00 18.51 730 LYS A C 1
ATOM 5492 O O . LYS A 1 728 ? 78.343 127.613 -14.270 1.00 17.33 730 LYS A O 1
ATOM 5498 N N . SER A 1 729 ? 77.113 126.320 -15.631 1.00 18.49 731 SER A N 1
ATOM 5499 C CA . SER A 1 729 ? 76.353 127.479 -16.179 1.00 18.25 731 SER A CA 1
ATOM 5500 C C . SER A 1 729 ? 74.911 127.052 -16.410 1.00 17.65 731 SER A C 1
ATOM 5501 O O . SER A 1 729 ? 74.642 125.871 -16.319 1.00 18.56 731 SER A O 1
ATOM 5504 N N . ASP A 1 730 ? 74.030 128.013 -16.675 1.00 17.99 732 ASP A N 1
ATOM 5505 C CA . ASP A 1 730 ? 72.595 127.781 -16.967 1.00 18.71 732 ASP A CA 1
ATOM 5506 C C . ASP A 1 730 ? 72.461 126.762 -18.108 1.00 17.69 732 ASP A C 1
ATOM 5507 O O . ASP A 1 730 ? 73.187 126.819 -19.135 1.00 18.75 732 ASP A O 1
ATOM 5512 N N . ALA A 1 731 ? 71.510 125.864 -17.934 1.00 18.14 733 ALA A N 1
ATOM 5513 C CA . ALA A 1 731 ? 71.122 124.876 -18.939 1.00 19.38 733 ALA A CA 1
ATOM 5514 C C . ALA A 1 731 ? 69.634 125.069 -19.216 1.00 19.35 733 ALA A C 1
ATOM 5515 O O . ALA A 1 731 ? 68.882 125.344 -18.276 1.00 20.00 733 ALA A O 1
ATOM 5517 N N . THR A 1 732 ? 69.240 124.943 -20.472 1.00 18.63 734 THR A N 1
ATOM 5518 C CA . THR A 1 732 ? 67.826 124.839 -20.887 1.00 19.50 734 THR A CA 1
ATOM 5519 C C . THR A 1 732 ? 67.506 123.375 -21.174 1.00 18.83 734 THR A C 1
ATOM 5520 O O . THR A 1 732 ? 68.182 122.781 -22.026 1.00 20.90 734 THR A O 1
ATOM 5524 N N . VAL A 1 733 ? 66.567 122.779 -20.441 1.00 19.10 735 VAL A N 1
ATOM 5525 C CA . VAL A 1 733 ? 66.114 121.389 -20.717 1.00 17.71 735 VAL A CA 1
ATOM 5526 C C . VAL A 1 733 ? 64.865 121.495 -21.577 1.00 18.83 735 VAL A C 1
ATOM 5527 O O . VAL A 1 733 ? 64.023 122.340 -21.320 1.00 19.47 735 VAL A O 1
ATOM 5531 N N . SER A 1 734 ? 64.746 120.601 -22.540 1.00 17.99 736 SER A N 1
ATOM 5532 C CA . SER A 1 734 ? 63.550 120.479 -23.378 1.00 19.41 736 SER A CA 1
ATOM 5533 C C . SER A 1 734 ? 63.022 119.041 -23.279 1.00 17.50 736 SER A C 1
ATOM 5534 O O . SER A 1 734 ? 63.800 118.091 -23.521 1.00 16.80 736 SER A O 1
ATOM 5537 N N . MET A 1 735 ? 61.756 118.874 -22.923 1.00 17.19 737 MET A N 1
ATOM 5538 C CA . MET A 1 735 ? 61.169 117.531 -22.640 1.00 18.37 737 MET A CA 1
ATOM 5539 C C . MET A 1 735 ? 60.089 117.179 -23.675 1.00 17.36 737 MET A C 1
ATOM 5540 O O . MET A 1 735 ? 59.358 118.072 -24.088 1.00 17.71 737 MET A O 1
ATOM 5545 N N . SER A 1 736 ? 60.009 115.919 -24.079 1.00 17.50 738 SER A N 1
ATOM 5546 C CA . SER A 1 736 ? 58.926 115.388 -24.932 1.00 18.53 738 SER A CA 1
ATOM 5547 C C . SER A 1 736 ? 58.605 113.975 -24.470 1.00 19.98 738 SER A C 1
ATOM 5548 O O . SER A 1 736 ? 59.464 113.337 -23.829 1.00 19.96 738 SER A O 1
ATOM 5551 N N . ALA A 1 737 ? 57.416 113.483 -24.798 1.00 21.61 739 ALA A N 1
ATOM 5552 C CA . ALA A 1 737 ? 57.027 112.076 -24.579 1.00 23.93 739 ALA A CA 1
ATOM 5553 C C . ALA A 1 737 ? 57.788 111.189 -25.555 1.00 25.46 739 ALA A C 1
ATOM 5554 O O . ALA A 1 737 ? 57.912 111.569 -26.679 1.00 27.27 739 ALA A O 1
ATOM 5556 N N . ALA A 1 738 ? 58.241 110.018 -25.138 1.00 24.11 740 ALA A N 1
ATOM 5557 C CA . ALA A 1 738 ? 58.886 109.045 -26.041 1.00 26.38 740 ALA A CA 1
ATOM 5558 C C . ALA A 1 738 ? 57.807 108.507 -26.977 1.00 27.70 740 ALA A C 1
ATOM 5559 O O . ALA A 1 738 ? 58.100 108.312 -28.169 1.00 31.62 740 ALA A O 1
ATOM 5561 N N . LYS A 1 739 ? 56.618 108.283 -26.431 1.00 27.16 741 LYS A N 1
ATOM 5562 C CA . LYS A 1 739 ? 55.398 107.868 -27.165 1.00 31.41 741 LYS A CA 1
ATOM 5563 C C . LYS A 1 739 ? 54.264 108.813 -26.726 1.00 33.20 741 LYS A C 1
ATOM 5564 O O . LYS A 1 739 ? 54.094 109.052 -25.504 1.00 32.02 741 LYS A O 1
ATOM 5566 N N . GLY A 1 740 ? 53.550 109.399 -27.686 1.00 33.62 742 GLY A N 1
ATOM 5567 C CA . GLY A 1 740 ? 52.378 110.252 -27.412 1.00 30.15 742 GLY A CA 1
ATOM 5568 C C . GLY A 1 740 ? 52.810 111.677 -27.207 1.00 28.91 742 GLY A C 1
ATOM 5569 O O . GLY A 1 740 ? 53.762 112.096 -27.854 1.00 26.09 742 GLY A O 1
ATOM 5570 N N . ASN A 1 741 ? 52.130 112.415 -26.340 1.00 25.71 743 ASN A N 1
ATOM 5571 C CA . ASN A 1 741 ? 52.284 113.886 -26.267 1.00 25.19 743 ASN A CA 1
ATOM 5572 C C . ASN A 1 741 ? 52.150 114.309 -24.817 1.00 23.97 743 ASN A C 1
ATOM 5573 O O . ASN A 1 741 ? 51.177 113.844 -24.189 1.00 22.58 743 ASN A O 1
ATOM 5578 N N . ILE A 1 742 ? 53.025 115.199 -24.349 1.00 21.95 744 ILE A N 1
ATOM 5579 C CA . ILE A 1 742 ? 52.906 115.764 -22.981 1.00 21.22 744 ILE A CA 1
ATOM 5580 C C . ILE A 1 742 ? 51.657 116.650 -22.933 1.00 24.08 744 ILE A C 1
ATOM 5581 O O . ILE A 1 742 ? 51.597 117.588 -23.706 1.00 23.51 744 ILE A O 1
ATOM 5586 N N . LYS A 1 743 ? 50.736 116.373 -22.003 1.00 24.45 745 LYS A N 1
ATOM 5587 C CA . LYS A 1 743 ? 49.504 117.161 -21.698 1.00 24.70 745 LYS A CA 1
ATOM 5588 C C . LYS A 1 743 ? 49.874 118.306 -20.742 1.00 23.42 745 LYS A C 1
ATOM 5589 O O . LYS A 1 743 ? 49.430 119.411 -20.948 1.00 22.20 745 LYS A O 1
ATOM 5593 N N . SER A 1 744 ? 50.644 118.042 -19.681 1.00 21.46 746 SER A N 1
ATOM 5594 C CA . SER A 1 744 ? 50.912 119.022 -18.604 1.00 20.06 746 SER A CA 1
ATOM 5595 C C . SER A 1 744 ? 52.185 118.662 -17.840 1.00 19.22 746 SER A C 1
ATOM 5596 O O . SER A 1 744 ? 52.588 117.474 -17.806 1.00 17.82 746 SER A O 1
ATOM 5599 N N . VAL A 1 745 ? 52.757 119.694 -17.228 1.00 18.93 747 VAL A N 1
ATOM 5600 C CA . VAL A 1 745 ? 53.978 119.629 -16.386 1.00 18.18 747 VAL A CA 1
ATOM 5601 C C . VAL A 1 745 ? 53.677 120.474 -15.154 1.00 17.87 747 VAL A C 1
ATOM 5602 O O . VAL A 1 745 ? 53.224 121.607 -15.328 1.00 18.02 747 VAL A O 1
ATOM 5606 N N . SER A 1 746 ? 53.813 119.902 -13.966 1.00 16.90 748 SER A N 1
ATOM 5607 C CA . SER A 1 746 ? 53.764 120.652 -12.694 1.00 17.62 748 SER A CA 1
ATOM 5608 C C . SER A 1 746 ? 54.971 120.288 -11.816 1.00 15.79 748 SER A C 1
ATOM 5609 O O . SER A 1 746 ? 55.630 119.247 -12.012 1.00 14.72 748 SER A O 1
ATOM 5612 N N . GLU A 1 747 ? 55.224 121.150 -10.854 1.00 14.18 749 GLU A N 1
ATOM 5613 C CA . GLU A 1 747 ? 56.230 120.989 -9.782 1.00 15.37 749 GLU A CA 1
ATOM 5614 C C . GLU A 1 747 ? 55.629 120.112 -8.682 1.00 15.21 749 GLU A C 1
ATOM 5615 O O . GLU A 1 747 ? 54.615 120.494 -8.092 1.00 15.35 749 GLU A O 1
ATOM 5621 N N . VAL A 1 748 ? 56.270 118.994 -8.379 1.00 15.00 750 VAL A N 1
ATOM 5622 C CA . VAL A 1 748 ? 55.775 118.063 -7.317 1.00 15.24 750 VAL A CA 1
ATOM 5623 C C . VAL A 1 748 ? 55.712 118.804 -5.976 1.00 14.61 750 VAL A C 1
ATOM 5624 O O . VAL A 1 748 ? 54.686 118.725 -5.281 1.00 14.63 750 VAL A O 1
ATOM 5628 N N . LEU A 1 749 ? 56.728 119.574 -5.639 1.00 15.09 751 LEU A N 1
ATOM 5629 C CA . LEU A 1 749 ? 56.847 120.126 -4.269 1.00 15.49 751 LEU A CA 1
ATOM 5630 C C . LEU A 1 749 ? 55.912 121.328 -4.079 1.00 16.63 751 LEU A C 1
ATOM 5631 O O . LEU A 1 749 ? 55.595 121.630 -2.921 1.00 17.13 751 LEU A O 1
ATOM 5636 N N . THR A 1 750 ? 55.515 122.030 -5.142 1.00 17.61 752 THR A N 1
ATOM 5637 C CA . THR A 1 750 ? 54.816 123.335 -5.011 1.00 17.83 752 THR A CA 1
ATOM 5638 C C . THR A 1 750 ? 53.395 123.220 -5.551 1.00 19.60 752 THR A C 1
ATOM 5639 O O . THR A 1 750 ? 52.578 124.049 -5.142 1.00 17.45 752 THR A O 1
ATOM 5643 N N . GLY A 1 751 ? 53.133 122.231 -6.414 1.00 16.89 753 GLY A N 1
ATOM 5644 C CA . GLY A 1 751 ? 51.913 122.161 -7.215 1.00 18.57 753 GLY A CA 1
ATOM 5645 C C . GLY A 1 751 ? 51.856 123.202 -8.321 1.00 19.01 753 GLY A C 1
ATOM 5646 O O . GLY A 1 751 ? 50.890 123.160 -9.052 1.00 19.11 753 GLY A O 1
ATOM 5647 N N . LEU A 1 752 ? 52.840 124.085 -8.489 1.00 18.69 754 LEU A N 1
ATOM 5648 C CA . LEU A 1 752 ? 52.771 125.104 -9.566 1.00 19.02 754 LEU A CA 1
ATOM 5649 C C . LEU A 1 752 ? 52.920 124.456 -10.946 1.00 19.62 754 LEU A C 1
ATOM 5650 O O . LEU A 1 752 ? 53.718 123.522 -11.139 1.00 16.43 754 LEU A O 1
ATOM 5655 N N . LYS A 1 753 ? 52.224 125.031 -11.910 1.00 20.72 755 LYS A N 1
ATOM 5656 C CA . LYS A 1 753 ? 52.340 124.697 -13.339 1.00 22.69 755 LYS A CA 1
ATOM 5657 C C . LYS A 1 753 ? 53.778 124.988 -13.782 1.00 19.55 755 LYS A C 1
ATOM 5658 O O . LYS A 1 753 ? 54.345 126.017 -13.390 1.00 18.29 755 LYS A O 1
ATOM 5664 N N . SER A 1 754 ? 54.353 124.105 -14.587 1.00 18.62 756 SER A N 1
ATOM 5665 C CA . SER A 1 754 ? 55.691 124.301 -15.196 1.00 20.84 756 SER A CA 1
ATOM 5666 C C . SER A 1 754 ? 55.528 124.219 -16.707 1.00 21.18 756 SER A C 1
ATOM 5667 O O . SER A 1 754 ? 54.401 124.221 -17.159 1.00 25.36 756 SER A O 1
ATOM 5670 N N . ALA A 1 755 ? 56.610 124.040 -17.443 1.00 22.84 757 ALA A N 1
ATOM 5671 C CA . ALA A 1 755 ? 56.607 124.030 -18.922 1.00 22.18 757 ALA A CA 1
ATOM 5672 C C . ALA A 1 755 ? 57.441 122.844 -19.408 1.00 21.22 757 ALA A C 1
ATOM 5673 O O . ALA A 1 755 ? 58.171 122.228 -18.587 1.00 19.35 757 ALA A O 1
ATOM 5675 N N . THR A 1 756 ? 57.362 122.536 -20.698 1.00 19.32 758 THR A N 1
ATOM 5676 C CA . THR A 1 756 ? 58.190 121.467 -21.320 1.00 19.81 758 THR A CA 1
ATOM 5677 C C . THR A 1 756 ? 59.612 121.991 -21.571 1.00 20.49 758 THR A C 1
ATOM 5678 O O . THR A 1 756 ? 60.505 121.147 -21.837 1.00 18.70 758 THR A O 1
ATOM 5682 N N . LYS A 1 757 ? 59.844 123.301 -21.417 1.00 19.62 759 LYS A N 1
ATOM 5683 C CA . LYS A 1 757 ? 61.198 123.910 -21.544 1.00 22.22 759 LYS A CA 1
ATOM 5684 C C . LYS A 1 757 ? 61.509 124.741 -20.300 1.00 20.59 759 LYS A C 1
ATOM 5685 O O . LYS A 1 757 ? 60.694 125.564 -19.917 1.00 19.70 759 LYS A O 1
ATOM 5691 N N . ILE A 1 758 ? 62.615 124.439 -19.640 1.00 19.14 760 ILE A N 1
ATOM 5692 C CA . ILE A 1 758 ? 62.953 124.972 -18.293 1.00 18.53 760 ILE A CA 1
ATOM 5693 C C . ILE A 1 758 ? 64.428 125.348 -18.291 1.00 17.21 760 ILE A C 1
ATOM 5694 O O . ILE A 1 758 ? 65.246 124.584 -18.798 1.00 16.65 760 ILE A O 1
ATOM 5699 N N . VAL A 1 759 ? 64.747 126.457 -17.659 1.00 17.07 761 VAL A N 1
ATOM 5700 C CA . VAL A 1 759 ? 66.136 126.888 -17.394 1.00 17.96 761 VAL A CA 1
ATOM 5701 C C . VAL A 1 759 ? 66.504 126.433 -15.992 1.00 17.06 761 VAL A C 1
ATOM 5702 O O . VAL A 1 759 ? 65.777 126.778 -15.042 1.00 16.35 761 VAL A O 1
ATOM 5706 N N . LEU A 1 760 ? 67.582 125.659 -15.863 1.00 16.65 762 LEU A N 1
ATOM 5707 C CA . LEU A 1 760 ? 68.151 125.350 -14.526 1.00 16.64 762 LEU A CA 1
ATOM 5708 C C . LEU A 1 760 ? 69.451 126.132 -14.370 1.00 15.44 762 LEU A C 1
ATOM 5709 O O . LEU A 1 760 ? 70.355 125.941 -15.180 1.00 15.84 762 LEU A O 1
ATOM 5714 N N . LYS A 1 761 ? 69.544 126.907 -13.312 1.00 15.53 763 LYS A N 1
ATOM 5715 C CA . LYS A 1 761 ? 70.802 127.524 -12.845 1.00 16.39 763 LYS A CA 1
ATOM 5716 C C . LYS A 1 761 ? 71.670 126.400 -12.301 1.00 17.46 763 LYS A C 1
ATOM 5717 O O . LYS A 1 761 ? 71.157 125.321 -11.955 1.00 16.60 763 LYS A O 1
ATOM 5721 N N . PRO A 1 762 ? 73.005 126.581 -12.261 1.00 16.49 764 PRO A N 1
ATOM 5722 C CA . PRO A 1 762 ? 73.866 125.593 -11.620 1.00 15.06 764 PRO A CA 1
ATOM 5723 C C . PRO A 1 762 ? 73.315 125.249 -10.225 1.00 14.38 764 PRO A C 1
ATOM 5724 O O . PRO A 1 762 ? 72.831 126.157 -9.520 1.00 12.89 764 PRO A O 1
ATOM 5728 N N . ASN A 1 763 ? 73.319 123.944 -9.897 1.00 13.92 765 ASN A N 1
ATOM 5729 C CA . ASN A 1 763 ? 72.866 123.381 -8.601 1.00 15.48 765 ASN A CA 1
ATOM 5730 C C . ASN A 1 763 ? 71.343 123.319 -8.502 1.00 15.44 765 ASN A C 1
ATOM 5731 O O . ASN A 1 763 ? 70.882 122.707 -7.516 1.00 14.85 765 ASN A O 1
ATOM 5736 N N . ASP A 1 764 ? 70.584 123.784 -9.501 1.00 15.77 766 ASP A N 1
ATOM 5737 C CA . ASP A 1 764 ? 69.092 123.773 -9.439 1.00 17.11 766 ASP A CA 1
ATOM 5738 C C . ASP A 1 764 ? 68.593 122.316 -9.476 1.00 15.55 766 ASP A C 1
ATOM 5739 O O . ASP A 1 764 ? 69.179 121.458 -10.181 1.00 13.70 766 ASP A O 1
ATOM 5744 N N . VAL A 1 765 ? 67.502 122.081 -8.776 1.00 14.85 767 VAL A N 1
ATOM 5745 C CA . VAL A 1 765 ? 66.809 120.771 -8.696 1.00 14.09 767 VAL A CA 1
ATOM 5746 C C . VAL A 1 765 ? 65.424 121.003 -9.267 1.00 14.41 767 VAL A C 1
ATOM 5747 O O . VAL A 1 765 ? 64.720 121.903 -8.767 1.00 14.45 767 VAL A O 1
ATOM 5751 N N . GLN A 1 766 ? 65.027 120.192 -10.226 1.00 13.37 768 GLN A N 1
ATOM 5752 C CA . GLN A 1 766 ? 63.626 120.157 -10.674 1.00 14.54 768 GLN A CA 1
ATOM 5753 C C . GLN A 1 766 ? 63.025 118.793 -10.329 1.00 15.24 768 GLN A C 1
ATOM 5754 O O . GLN A 1 766 ? 63.697 117.757 -10.543 1.00 13.27 768 GLN A O 1
ATOM 5760 N N . LEU A 1 767 ? 61.821 118.796 -9.755 1.00 13.73 769 LEU A N 1
ATOM 5761 C CA . LEU A 1 767 ? 61.068 117.533 -9.558 1.00 13.71 769 LEU A CA 1
ATOM 5762 C C . LEU A 1 767 ? 59.657 117.786 -10.085 1.00 13.75 769 LEU A C 1
ATOM 5763 O O . LEU A 1 767 ? 58.917 118.566 -9.492 1.00 13.16 769 LEU A O 1
ATOM 5768 N N . LEU A 1 768 ? 59.354 117.149 -11.196 1.00 13.18 770 LEU A N 1
ATOM 5769 C CA . LEU A 1 768 ? 58.211 117.458 -12.055 1.00 13.64 770 LEU A CA 1
ATOM 5770 C C . LEU A 1 768 ? 57.343 116.217 -12.209 1.00 12.57 770 LEU A C 1
ATOM 5771 O O . LEU A 1 768 ? 57.865 115.074 -12.345 1.00 13.18 770 LEU A O 1
ATOM 5776 N N . GLU A 1 769 ? 56.040 116.465 -12.194 1.00 14.01 771 GLU A N 1
ATOM 5777 C CA . GLU A 1 769 ? 55.013 115.506 -12.604 1.00 15.28 771 GLU A CA 1
ATOM 5778 C C . GLU A 1 769 ? 54.628 115.836 -14.055 1.00 15.28 771 GLU A C 1
ATOM 5779 O O . GLU A 1 769 ? 54.139 116.949 -14.305 1.00 15.46 771 GLU A O 1
ATOM 5785 N N . VAL A 1 770 ? 54.855 114.886 -14.953 1.00 16.07 772 VAL A N 1
ATOM 5786 C CA . VAL A 1 770 ? 54.612 114.989 -16.413 1.00 17.89 772 VAL A CA 1
ATOM 5787 C C . VAL A 1 770 ? 53.485 114.009 -16.759 1.00 18.65 772 VAL A C 1
ATOM 5788 O O . VAL A 1 770 ? 53.630 112.807 -16.453 1.00 17.58 772 VAL A O 1
ATOM 5792 N N . SER A 1 771 ? 52.364 114.529 -17.282 1.00 21.99 773 SER A N 1
ATOM 5793 C CA . SER A 1 771 ? 51.155 113.762 -17.715 1.00 24.16 773 SER A CA 1
ATOM 5794 C C . SER A 1 771 ? 51.150 113.659 -19.246 1.00 24.59 773 SER A C 1
ATOM 5795 O O . SER A 1 771 ? 51.480 114.674 -19.903 1.00 24.36 773 SER A O 1
ATOM 5798 N N . LEU A 1 772 ? 50.831 112.498 -19.803 1.00 24.35 774 LEU A N 1
ATOM 5799 C CA . LEU A 1 772 ? 50.775 112.315 -21.282 1.00 27.38 774 LEU A CA 1
ATOM 5800 C C . LEU A 1 772 ? 49.298 112.187 -21.665 1.00 33.73 774 LEU A C 1
ATOM 5801 O O . LEU A 1 772 ? 48.499 111.927 -20.771 1.00 32.25 774 LEU A O 1
ATOM 5806 N N . GLU A 1 773 ? 48.933 112.497 -22.911 1.00 42.07 775 GLU A N 1
ATOM 5807 C CA . GLU A 1 773 ? 47.507 112.601 -23.336 1.00 44.95 775 GLU A CA 1
ATOM 5808 C C . GLU A 1 773 ? 46.992 111.213 -23.701 1.00 46.24 775 GLU A C 1
ATOM 5809 O O . GLU A 1 773 ? 47.850 110.496 -24.165 1.00 55.31 775 GLU A O 1
#

Foldseek 3Di:
DLVLLVVLLVVLVVLLVVLVVVVDPLLLSVLLSLLSVQVSLLLVVLCVCLVQQLVLQCLAVLSNVVSSVCSNCLSVVSSVLSNVSSVVSVVVSVCCSVVNFPFFDFDQADQQQWFDDFLATDDPRAGFFAEAFAPAPQDPSCCNQRNFAAEEEDELLQQPDPVLDGNPVLVVCLQPPALGGAYAYEYFQQQHHPNLCVVPVLQQAQAQPHGHRGALLDVSVLSSLLSVLVNHLLSNAPRNNCRLFYAHTAAGFRFFAPPDPSHHFHGPSLVVVLLVLCCVVQVFVVSVCVQQVHDQPHSVRDDDTSGHHPVCQLGPVLLSLLQSLLVVVLVSSVSSVVSNCVNHVPGFYAYQHALCCPLFQDRRGSHDQLSRLLSTQAYHYQYAKAAAFSDDDGDPCVQWFRIRCRCLAVSLQASCLSRVTHAYENEEHNQFHDLGHADLPDDLLSLLLSLLSSLLSRHRYYHYHHQQQDSSSDGVSTPPRTCSSRSSNSSSNSVSSRLCSSVVVVSSCSNNPQQAEAEEDDSLQSRRDRGVSVFVVVLCQLQQAQQHRHHHDYLSSLVPHPNRYQEYEYTQAQEDAPSRLVSVLVCLVVQHEYEYEPRHPQYYSSRHGDPDHRDNPNHHYHYDHDSVVSNVVRVVSCVVVVNGDQKGKDKDDPHPGAQWRKHWDDPDDFKIKMKIFRRTQAKMKMAIAGPPAGWPFKAAPRTRHGDDRIDIAGHSHIGIIITGGD

B-factor: mean 21.68, std 8.27, range [10.29, 75.36]